Protein AF-A0A7J4AZ35-F1 (afdb_monomer)

pLDDT: mean 70.46, std 17.45, range [27.48, 97.44]

Mean predicted aligned error: 19.36 Å

Solvent-accessible surface area (backbone atoms only — not comparable to full-atom values): 20976 Å² total; per-residue (Å²): 105,72,68,55,51,57,37,59,76,69,65,53,63,54,72,59,56,51,53,50,51,51,52,49,51,55,49,50,56,53,49,59,74,73,54,82,88,39,74,69,59,49,51,51,51,49,55,51,49,56,46,56,50,59,57,67,72,50,58,70,78,63,62,70,43,66,74,52,40,49,54,48,49,52,51,50,48,52,47,49,34,48,49,51,18,62,71,37,71,81,40,74,62,62,55,51,48,49,36,51,50,50,33,51,54,60,70,73,53,56,92,84,76,67,53,67,69,58,53,49,51,55,49,52,53,50,48,35,48,53,52,36,51,48,76,73,43,87,66,47,65,71,48,47,54,56,50,50,59,49,51,55,52,51,48,56,67,65,72,54,89,70,82,82,45,69,70,52,50,56,49,50,40,51,50,33,53,49,50,40,53,51,48,52,58,56,55,71,70,51,72,82,79,66,83,68,63,84,75,66,87,73,90,80,77,92,67,97,42,42,34,38,40,38,36,40,63,91,44,77,48,82,37,64,48,73,82,41,76,31,39,34,35,20,30,33,45,58,86,83,83,37,81,80,78,91,67,71,73,29,12,42,25,35,25,42,80,85,69,48,74,75,46,68,44,80,45,32,29,34,34,67,86,61,63,90,89,52,52,63,22,33,39,64,48,30,35,32,38,32,67,55,90,81,29,38,38,38,28,63,25,91,89,37,82,52,57,34,32,34,22,73,39,92,87,47,75,75,39,77,67,85,65,65,49,78,45,46,67,77,43,50,40,30,32,39,49,26,25,35,16,53,41,93,83,59,81,45,76,47,46,41,34,39,33,34,43,52,57,76,52,73,78,72,64,86,84,89,125

Sequence (369 aa):
MHDLIRKVEKGERCGIISAELNSIKQLSSKLKASLKDNELFSKFLDELNLWIVSLGSLSPENLIEEDKKEKLLDAIWKWHGMLNGMQTTERYAPTLYLIDNLASKYRSAHIGDVQRCEVQEDLYRLNSYLDSIRMNFKDKQKFQEIKNEFNAYLRQIEDSQESFTQADLDRLITLLNFLYTRLRSVLAKIPPETEEWARATLPFPSSHGIILWIEVGGERFLLDISKYKHVIIGRYDPGDHDPEVGAPPDGLKIKDSHGKILHVFNSVRCRWGCTGKDEDCTHREHVELILKGNEVKVSLCRGAYLPVYYSFSEKGILKPLRESIVLKPGESLFLWISGVYVDEQRSHKVPVKLHIVLRERITQEPYSY

Nearest PDB structures (foldseek):
  4u9e-assembly1_A  TM=6.911E-01  e=2.879E-01  Escherichia coli
  5n2r-assembly1_A  TM=6.189E-01  e=4.605E+00  Homo sapiens
  8tf5-assembly1_A  TM=4.444E-01  e=5.387E+00  Homo sapiens

Secondary structure (DSSP, 8-state):
-HHHHHHHHTT--HHHHHHHHHHHHHHHHHHHHH-TT-HHHHHHHHHHHHHHHHHHTS-GGGG-SHHHHHHHHHHHHHHHHHHHHHHHTT-SHHHHHHHHHHHHHHHHPPTTT--HHHHHHHHHHHHHHHHHHHHH-S-HHHHHHHHHHHHHHHHHHHH--SPPPHHHHHHHHHHHHHHHHHHHHHHTTS----TTGGGS------S-PEEEEEEETTEEEEEEGGG-S-EEEEE--BTTTB---SPPTT-EEEEETTS-EEEEETT-EE-----TT------SS-EEEEEETTEEEEEEPTT--S-EEEESSTTSPPEE-SSEEEEPTT-EEEEEETTEESSTT---B--EEEEEEETTTTTT-----

Foldseek 3Di:
DVVLLVCLVVVHQLVVNVVVLVVVVVVLVVVCVVPVPDPLNVVLSVLSVVVSVVVVPDDRVVSPPPVNSVVVNVSVLLSVLSVVLVVPLLDPVVLLVLLVVVLVVLVPDDQPRDDLVNVLVSLSSSLSNLVSVLVVDPCNPLSVVLSVVSVVLSVVSVPDPDRQDPVNSVVSSVNSVVSSVSSVVSVVPDDPPFDPSLPDDDPDDDDFFKWKWKDKLNDIDIDRCVVAQKKFWWFAADPPQAPDPVADHQFIFIDGPVRHTPDTDNQKGFDDDDDDPPLQGIDRGFWMWGDDPQKTKIAGDVPRPRWKWKDQDPPDDTDTRDGIDIGHAATKMWIQGGRMARDPVRPDTITTIIHIHTPVVSPPDRDDD

Radius of gyration: 24.53 Å; Cα contacts (8 Å, |Δi|>4): 495; chains: 1; bounding box: 62×48×62 Å

Structure (mmCIF, N/CA/C/O backbone):
data_AF-A0A7J4AZ35-F1
#
_entry.id   AF-A0A7J4AZ35-F1
#
loop_
_atom_site.group_PDB
_atom_site.id
_atom_site.type_symbol
_atom_site.label_atom_id
_atom_site.label_alt_id
_atom_site.label_comp_id
_atom_site.label_asym_id
_atom_site.label_entity_id
_atom_site.label_seq_id
_atom_site.pdbx_PDB_ins_code
_atom_site.Cartn_x
_atom_site.Cartn_y
_atom_site.Cartn_z
_atom_site.occupancy
_atom_site.B_iso_or_equiv
_atom_site.auth_seq_id
_atom_site.auth_comp_id
_atom_site.auth_asym_id
_atom_site.auth_atom_id
_atom_site.pdbx_PDB_model_num
ATOM 1 N N . MET A 1 1 ? -21.113 1.176 -17.108 1.00 56.22 1 MET A N 1
ATOM 2 C CA . MET A 1 1 ? -20.445 2.141 -18.012 1.00 56.22 1 MET A CA 1
ATOM 3 C C . MET A 1 1 ? -19.526 1.448 -19.009 1.00 56.22 1 MET A C 1
ATOM 5 O O . MET A 1 1 ? -19.872 1.490 -20.176 1.00 56.22 1 MET A O 1
ATOM 9 N N . HIS A 1 2 ? -18.456 0.747 -18.603 1.00 47.94 2 HIS A N 1
ATOM 10 C CA . HIS A 1 2 ? -17.592 -0.000 -19.546 1.00 47.94 2 HIS A CA 1
ATOM 11 C C . HIS A 1 2 ? -18.356 -0.970 -20.460 1.00 47.94 2 HIS A C 1
ATOM 13 O O . HIS A 1 2 ? -18.103 -1.019 -21.658 1.00 47.94 2 HIS A O 1
ATOM 19 N N . ASP A 1 3 ? -19.356 -1.674 -19.924 1.00 57.19 3 ASP A N 1
ATOM 20 C CA . ASP A 1 3 ? -20.213 -2.526 -20.751 1.00 57.19 3 ASP A CA 1
ATOM 21 C C . ASP A 1 3 ? -21.052 -1.747 -21.767 1.00 57.19 3 ASP A C 1
ATOM 23 O O . ASP A 1 3 ? -21.249 -2.227 -22.874 1.00 57.19 3 ASP A O 1
ATOM 27 N N . LEU A 1 4 ? -21.502 -0.535 -21.441 1.00 59.47 4 LEU A N 1
ATOM 28 C CA . LEU A 1 4 ? -22.259 0.303 -22.371 1.00 59.47 4 LEU A CA 1
ATOM 29 C C . LEU A 1 4 ? -21.363 0.820 -23.506 1.00 59.47 4 LEU A C 1
ATOM 31 O O . LEU A 1 4 ? -21.775 0.751 -24.658 1.00 59.47 4 LEU A O 1
ATOM 35 N N . ILE A 1 5 ? -20.135 1.256 -23.190 1.00 56.50 5 ILE A N 1
ATOM 36 C CA . ILE A 1 5 ? -19.116 1.676 -24.175 1.00 56.50 5 ILE A CA 1
ATOM 37 C C . ILE A 1 5 ? -18.885 0.554 -25.182 1.00 56.50 5 ILE A C 1
ATOM 39 O O . ILE A 1 5 ? -19.125 0.719 -26.373 1.00 56.50 5 ILE A O 1
ATOM 43 N N . ARG A 1 6 ? -18.545 -0.633 -24.674 1.00 61.78 6 ARG A N 1
ATOM 44 C CA . ARG A 1 6 ? -18.253 -1.814 -25.486 1.00 61.78 6 ARG A CA 1
ATOM 45 C C . ARG A 1 6 ? -19.423 -2.212 -26.390 1.00 61.78 6 ARG A C 1
ATOM 47 O O . ARG A 1 6 ? -19.209 -2.649 -27.517 1.00 61.78 6 ARG A O 1
ATOM 54 N N . LYS A 1 7 ? -20.662 -2.085 -25.905 1.00 63.56 7 LYS A N 1
ATOM 55 C CA . LYS A 1 7 ? -21.879 -2.409 -26.670 1.00 63.56 7 LYS A CA 1
ATOM 56 C C . LYS A 1 7 ? -22.178 -1.364 -27.754 1.00 63.56 7 LYS A C 1
ATOM 58 O O . LYS A 1 7 ? -22.578 -1.735 -28.855 1.00 63.56 7 LYS A O 1
ATOM 63 N N . VAL A 1 8 ? -21.941 -0.081 -27.475 1.00 60.62 8 VAL A N 1
ATOM 64 C CA . VAL A 1 8 ? -22.081 1.023 -28.445 1.00 60.62 8 VAL A CA 1
ATOM 65 C C . VAL A 1 8 ? -21.004 0.944 -29.531 1.00 60.62 8 VAL A C 1
ATOM 67 O O . VAL A 1 8 ? -21.307 1.077 -30.715 1.00 60.62 8 VAL A O 1
ATOM 70 N N . GLU A 1 9 ? -19.755 0.666 -29.161 1.00 56.75 9 GLU A N 1
ATOM 71 C CA . GLU A 1 9 ? -18.645 0.491 -30.106 1.00 56.75 9 GLU A CA 1
ATOM 72 C C . GLU A 1 9 ? -18.921 -0.642 -31.095 1.00 56.75 9 GLU A C 1
ATOM 74 O O . GLU A 1 9 ? -18.727 -0.460 -32.299 1.00 56.75 9 GLU A O 1
ATOM 79 N N . LYS A 1 10 ? -19.473 -1.756 -30.594 1.00 68.50 10 LYS A N 1
ATOM 80 C CA . LYS A 1 10 ? -19.870 -2.938 -31.372 1.00 68.50 10 LYS A CA 1
ATOM 81 C C . LYS A 1 10 ? -21.169 -2.779 -32.169 1.00 68.50 10 LYS A C 1
ATOM 83 O O . LYS A 1 10 ? -21.548 -3.715 -32.869 1.00 68.50 10 LYS A O 1
ATOM 88 N N . GLY A 1 11 ? -21.858 -1.639 -32.063 1.00 61.34 11 GLY A N 1
ATOM 89 C CA . GLY A 1 11 ? -23.130 -1.407 -32.754 1.00 61.34 11 GLY A CA 1
ATOM 90 C C . GLY A 1 11 ? -24.235 -2.379 -32.328 1.00 61.34 11 GLY A C 1
ATOM 91 O O . GLY A 1 11 ? -25.052 -2.791 -33.152 1.00 61.34 11 GLY A O 1
ATOM 92 N N . GLU A 1 12 ? -24.243 -2.808 -31.061 1.00 65.06 12 GLU A N 1
ATOM 93 C CA . GLU A 1 12 ? -25.251 -3.745 -30.564 1.00 65.06 12 GLU A CA 1
ATOM 94 C C . GLU A 1 12 ? -26.671 -3.151 -30.605 1.00 65.06 12 GLU A C 1
ATOM 96 O O . GLU A 1 12 ? -26.879 -1.940 -30.532 1.00 65.06 12 GLU A O 1
ATOM 101 N N . ARG A 1 13 ? -27.679 -4.029 -30.723 1.00 59.25 13 ARG A N 1
ATOM 102 C CA . ARG A 1 13 ? -29.083 -3.648 -30.961 1.00 59.25 13 ARG A CA 1
ATOM 103 C C . ARG A 1 13 ? -29.601 -2.644 -29.924 1.00 59.25 13 ARG A C 1
ATOM 105 O O . ARG A 1 13 ? -29.462 -2.854 -28.719 1.00 59.25 13 ARG A O 1
ATOM 112 N N . CYS A 1 14 ? -30.338 -1.634 -30.388 1.00 54.62 14 CYS A N 1
ATOM 113 C CA . CYS A 1 14 ? -30.807 -0.505 -29.574 1.00 54.62 14 CYS A CA 1
ATOM 114 C C . CYS A 1 14 ? -31.629 -0.884 -28.329 1.00 54.62 14 CYS A C 1
ATOM 116 O O . CYS A 1 14 ? -31.597 -0.164 -27.333 1.00 54.62 14 CYS A O 1
ATOM 118 N N . GLY A 1 15 ? -32.322 -2.028 -28.336 1.00 55.66 15 GLY A N 1
ATOM 119 C CA . GLY A 1 15 ? -33.038 -2.528 -27.154 1.00 55.66 15 GLY A CA 1
ATOM 120 C C . GLY A 1 15 ? -32.119 -2.852 -25.967 1.00 55.66 15 GLY A C 1
ATOM 121 O O . GLY A 1 15 ? -32.502 -2.643 -24.819 1.00 55.66 15 GLY A O 1
ATOM 122 N N . ILE A 1 16 ? -30.884 -3.292 -26.233 1.00 60.91 16 ILE A N 1
ATOM 123 C CA . ILE A 1 16 ? -29.883 -3.608 -25.204 1.00 60.91 16 ILE A CA 1
ATOM 124 C C . ILE A 1 16 ? -29.308 -2.310 -24.620 1.00 60.91 16 ILE A C 1
ATOM 126 O O . ILE A 1 16 ? -29.195 -2.174 -23.404 1.00 60.91 16 ILE A O 1
ATOM 130 N N . ILE A 1 17 ? -29.021 -1.325 -25.477 1.00 59.94 17 ILE A N 1
ATOM 131 C CA . ILE A 1 17 ? -28.540 0.006 -25.075 1.00 59.94 17 ILE A CA 1
ATOM 132 C C . ILE A 1 17 ? -29.600 0.727 -24.222 1.00 59.94 17 ILE A C 1
ATOM 134 O O . ILE A 1 17 ? -29.279 1.305 -23.185 1.00 59.94 17 ILE A O 1
ATOM 138 N N . SER A 1 18 ? -30.880 0.629 -24.599 1.00 59.66 18 SER A N 1
ATOM 139 C CA . SER A 1 18 ? -31.998 1.216 -23.846 1.00 59.66 18 SER A CA 1
ATOM 140 C C . SER A 1 18 ? -32.155 0.615 -22.439 1.00 59.66 18 SER A C 1
ATOM 142 O O . SER A 1 18 ? -32.362 1.345 -21.466 1.00 59.66 18 SER A O 1
ATOM 144 N N . ALA A 1 19 ? -31.992 -0.705 -22.297 1.00 64.88 19 ALA A N 1
ATOM 145 C CA . ALA A 1 19 ? -32.054 -1.381 -21.000 1.00 64.88 19 ALA A CA 1
ATOM 146 C C . ALA A 1 19 ? -30.920 -0.947 -20.050 1.00 64.88 19 ALA A C 1
ATOM 148 O O . ALA A 1 19 ? -31.150 -0.718 -18.859 1.00 64.88 19 ALA A O 1
ATOM 149 N N . GLU A 1 20 ? -29.708 -0.771 -20.576 1.00 64.69 20 GLU A N 1
ATOM 150 C CA . GLU A 1 20 ? -28.558 -0.282 -19.806 1.00 64.69 20 GLU A CA 1
ATOM 151 C C . GLU A 1 20 ? -28.730 1.183 -19.388 1.00 64.69 20 GLU A C 1
ATOM 153 O O . GLU A 1 20 ? -28.480 1.536 -18.234 1.00 64.69 20 GLU A O 1
ATOM 158 N N . LEU A 1 21 ? -29.243 2.034 -20.284 1.00 63.00 21 LEU A N 1
ATOM 159 C CA . LEU A 1 21 ? -29.566 3.424 -19.955 1.00 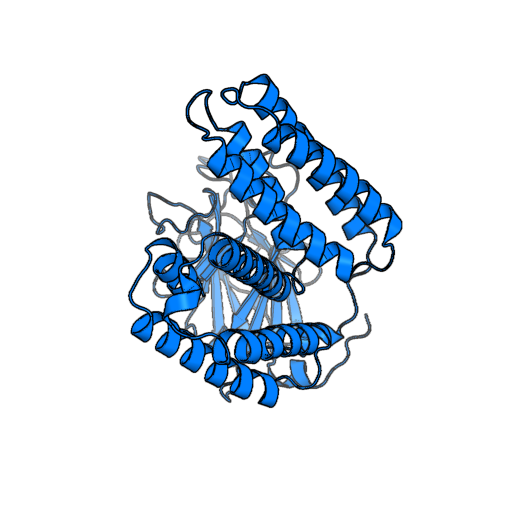63.00 21 LEU A CA 1
ATOM 160 C C . LEU A 1 21 ? -30.616 3.512 -18.842 1.00 63.00 21 LEU A C 1
ATOM 162 O O . LEU A 1 21 ? -30.474 4.326 -17.932 1.00 63.00 21 LEU A O 1
ATOM 166 N N . ASN A 1 22 ? -31.637 2.654 -18.857 1.00 63.84 22 ASN A N 1
ATOM 167 C CA . ASN A 1 22 ? -32.636 2.603 -17.788 1.00 63.84 22 ASN A CA 1
ATOM 168 C C . ASN A 1 22 ? -32.047 2.127 -16.452 1.00 63.84 22 ASN A C 1
ATOM 170 O O . ASN A 1 22 ? -32.383 2.684 -15.404 1.00 63.84 22 ASN A O 1
ATOM 174 N N . SER A 1 23 ? -31.121 1.167 -16.476 1.00 66.81 23 SER A N 1
ATOM 175 C CA . SER A 1 23 ? -30.376 0.748 -15.281 1.00 66.81 23 SER A CA 1
ATOM 176 C C . SER A 1 23 ? -29.541 1.899 -14.705 1.00 66.81 23 SER A C 1
ATOM 178 O O . SER A 1 23 ? -29.556 2.134 -13.495 1.00 66.81 23 SER A O 1
ATOM 180 N N . ILE A 1 24 ? -28.887 2.685 -15.567 1.00 63.28 24 ILE A N 1
ATOM 181 C CA . ILE A 1 24 ? -28.134 3.884 -15.169 1.00 63.28 24 ILE A CA 1
ATOM 182 C C . ILE A 1 24 ? -29.068 4.957 -14.588 1.00 63.28 24 ILE A C 1
ATOM 184 O O . ILE A 1 24 ? -28.734 5.543 -13.558 1.00 63.28 24 ILE A O 1
ATOM 188 N N . LYS A 1 25 ? -30.260 5.175 -15.168 1.00 63.84 25 LYS A N 1
ATOM 189 C CA . LYS A 1 25 ? -31.281 6.097 -14.621 1.00 63.84 25 LYS A CA 1
ATOM 190 C C . LYS A 1 25 ? -31.674 5.721 -13.192 1.00 63.84 25 LYS A C 1
ATOM 192 O O . LYS A 1 25 ? -31.687 6.581 -12.313 1.00 63.84 25 LYS A O 1
ATOM 197 N N . GLN A 1 26 ? -31.955 4.441 -12.946 1.00 68.06 26 GLN A N 1
ATOM 198 C CA . GLN A 1 26 ? -32.344 3.950 -11.619 1.00 68.06 26 GLN A CA 1
ATOM 199 C C . GLN A 1 26 ? -31.206 4.038 -10.594 1.00 68.06 26 GLN A C 1
ATOM 201 O O . GLN A 1 26 ? -31.444 4.323 -9.419 1.00 68.06 26 GLN A O 1
ATOM 206 N N . LEU A 1 27 ? -29.965 3.795 -11.020 1.00 60.28 27 LEU A N 1
ATOM 207 C CA . LEU A 1 27 ? -28.780 3.978 -10.180 1.00 60.28 27 LEU A CA 1
ATOM 208 C C . LEU A 1 27 ? -28.566 5.456 -9.840 1.00 60.28 27 LEU A C 1
ATOM 210 O O . LEU A 1 27 ? -28.393 5.784 -8.669 1.00 60.28 27 LEU A O 1
ATOM 214 N N . SER A 1 28 ? -28.660 6.344 -10.833 1.00 60.22 28 SER A N 1
ATOM 215 C CA . SER A 1 28 ? -28.548 7.798 -10.664 1.00 60.22 28 SER A CA 1
ATOM 216 C C . SER A 1 28 ? -29.567 8.334 -9.654 1.00 60.22 28 SER A C 1
ATOM 218 O O . SER A 1 28 ? -29.202 9.045 -8.718 1.00 60.22 28 SER A O 1
ATOM 220 N N . SER A 1 29 ? -30.839 7.929 -9.765 1.00 64.12 29 SER A N 1
ATOM 221 C CA . SER A 1 29 ? -31.884 8.375 -8.836 1.00 64.12 29 SER A CA 1
ATOM 222 C C . SER A 1 29 ? -31.648 7.885 -7.405 1.00 64.12 29 SER A C 1
ATOM 224 O O . SER A 1 29 ? -31.863 8.639 -6.456 1.00 64.12 29 SER A O 1
ATOM 226 N N . LYS A 1 30 ? -31.181 6.638 -7.236 1.00 64.25 30 LYS A N 1
ATOM 227 C CA . LYS A 1 30 ? -30.826 6.087 -5.917 1.00 64.25 30 LYS A CA 1
ATOM 228 C C . LYS A 1 30 ? -29.649 6.842 -5.305 1.00 64.25 30 LYS A C 1
ATOM 230 O O . LYS A 1 30 ? -29.719 7.240 -4.150 1.00 64.25 30 LYS A O 1
ATOM 235 N N . LEU A 1 31 ? -28.613 7.103 -6.096 1.00 56.38 31 LEU A N 1
ATOM 236 C CA . LEU A 1 31 ? -27.423 7.831 -5.665 1.00 56.38 31 LEU A CA 1
ATOM 237 C C . LEU A 1 31 ? -27.730 9.287 -5.281 1.00 56.38 31 LEU A C 1
ATOM 239 O O . LEU A 1 31 ? -27.261 9.751 -4.244 1.00 56.38 31 LEU A O 1
ATOM 243 N N . LYS A 1 32 ? -28.576 9.986 -6.052 1.00 60.53 32 LYS A N 1
ATOM 244 C CA . LYS A 1 32 ? -29.023 11.359 -5.750 1.00 60.53 32 LYS A CA 1
ATOM 245 C C . LYS A 1 32 ? -29.776 11.451 -4.420 1.00 60.53 32 LYS A C 1
ATOM 247 O O . LYS A 1 32 ? -29.652 12.444 -3.710 1.00 60.53 32 LYS A O 1
ATOM 252 N N . ALA A 1 33 ? -30.533 10.414 -4.061 1.00 60.56 33 ALA A N 1
ATOM 253 C CA . ALA A 1 33 ? -31.222 10.352 -2.775 1.00 60.56 33 ALA A CA 1
ATOM 254 C C . ALA A 1 33 ? -30.260 10.142 -1.591 1.00 60.56 33 ALA A C 1
ATOM 256 O O . ALA A 1 33 ? -30.549 10.610 -0.490 1.00 60.56 33 ALA A O 1
ATOM 257 N N . SER A 1 34 ? -29.130 9.463 -1.811 1.00 50.28 34 SER A N 1
ATOM 258 C CA . SER A 1 34 ? -28.183 9.067 -0.760 1.00 50.28 34 SER A CA 1
ATOM 259 C C . SER A 1 34 ? -27.068 10.081 -0.470 1.00 50.28 34 SER A C 1
ATOM 261 O O . SER A 1 34 ? -26.475 10.004 0.600 1.00 50.28 34 SER A O 1
ATOM 263 N N . LEU A 1 35 ? -26.753 11.001 -1.390 1.00 55.03 35 LEU A N 1
ATOM 264 C CA . LEU A 1 35 ? -25.494 11.773 -1.372 1.00 55.03 35 LEU A CA 1
ATOM 265 C C . LEU A 1 35 ? -25.701 13.299 -1.483 1.00 55.03 35 LEU A C 1
ATOM 267 O O . LEU A 1 35 ? -25.000 13.972 -2.232 1.00 55.03 35 LEU A O 1
ATOM 271 N N . LYS A 1 36 ? -26.676 13.851 -0.749 1.00 52.22 36 LYS A N 1
ATOM 272 C CA . LYS A 1 36 ? -27.179 15.234 -0.910 1.00 52.22 36 LYS A CA 1
ATOM 273 C C . LYS A 1 36 ? -26.158 16.383 -0.761 1.00 52.22 36 LYS A C 1
ATOM 275 O O . LYS A 1 36 ? -26.476 17.472 -1.225 1.00 52.22 36 LYS A O 1
ATOM 280 N N . ASP A 1 37 ? -24.957 16.159 -0.221 1.00 51.56 37 ASP A N 1
ATOM 281 C CA . ASP A 1 37 ? -24.039 17.238 0.200 1.00 51.56 37 ASP A CA 1
ATOM 282 C C . ASP A 1 37 ? -22.692 17.306 -0.554 1.00 51.56 37 ASP A C 1
ATOM 284 O O . ASP A 1 37 ? -21.708 17.816 -0.026 1.00 51.56 37 ASP A O 1
ATOM 288 N N . ASN A 1 38 ? -22.607 16.827 -1.802 1.00 54.44 38 ASN A N 1
ATOM 289 C CA . ASN A 1 38 ? -21.387 16.968 -2.613 1.00 54.44 38 ASN A CA 1
ATOM 290 C C . ASN A 1 38 ? -21.668 17.716 -3.931 1.00 54.44 38 ASN A C 1
ATOM 292 O O . ASN A 1 38 ? -22.335 17.195 -4.824 1.00 54.44 38 ASN A O 1
ATOM 296 N N . GLU A 1 39 ? -21.150 18.945 -4.062 1.00 54.69 39 GLU A N 1
ATOM 297 C CA . GLU A 1 39 ? -21.375 19.835 -5.218 1.00 54.69 39 GLU A CA 1
ATOM 298 C C . GLU A 1 39 ? -20.883 19.220 -6.543 1.00 54.69 39 GLU A C 1
ATOM 300 O O . GLU A 1 39 ? -21.521 19.368 -7.588 1.00 54.69 39 GLU A O 1
ATOM 305 N N . LEU A 1 40 ? -19.772 18.481 -6.499 1.00 50.69 40 LEU A N 1
ATO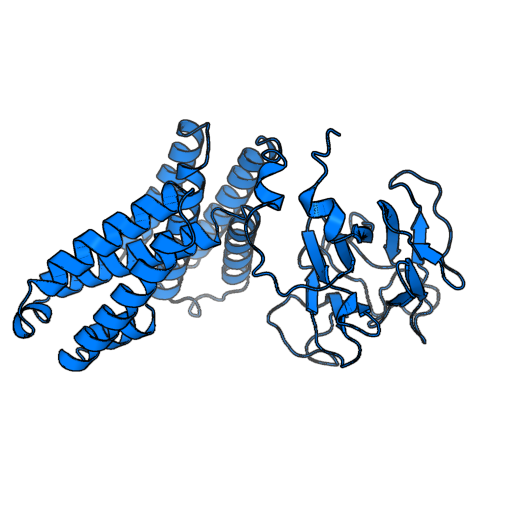M 306 C CA . LEU A 1 40 ? -19.184 17.780 -7.645 1.00 50.69 40 LEU A CA 1
ATOM 307 C C . LEU A 1 40 ? -20.057 16.589 -8.061 1.00 50.69 40 LEU A C 1
ATOM 309 O O . LEU A 1 40 ? -20.322 16.388 -9.248 1.00 50.69 40 LEU A O 1
ATOM 313 N N . PHE A 1 41 ? -20.583 15.865 -7.073 1.00 56.47 41 PHE A N 1
ATOM 314 C CA . PHE A 1 41 ? -21.530 14.776 -7.285 1.00 56.47 41 PHE A CA 1
ATOM 315 C C . PHE A 1 41 ? -22.873 15.277 -7.830 1.00 56.47 41 PHE A C 1
ATOM 317 O O . PHE A 1 41 ? -23.441 14.665 -8.732 1.00 56.47 41 PHE A O 1
ATOM 324 N N . SER A 1 42 ? -23.357 16.428 -7.351 1.00 56.75 42 SER A N 1
ATOM 325 C CA . SER A 1 42 ? -24.564 17.070 -7.880 1.00 56.75 42 SER A CA 1
ATOM 326 C C . SER A 1 42 ? -24.379 17.477 -9.341 1.00 56.75 42 SER A C 1
ATOM 328 O O . SER A 1 42 ? -25.227 17.145 -10.162 1.00 56.75 42 SER A O 1
ATOM 330 N N . LYS A 1 43 ? -23.247 18.103 -9.700 1.00 59.78 43 LYS A N 1
ATOM 331 C CA . LYS A 1 43 ? -22.936 18.467 -11.096 1.00 59.78 43 LYS A CA 1
ATOM 332 C C . LYS A 1 43 ? -22.846 17.245 -12.009 1.00 59.78 43 LYS A C 1
ATOM 334 O O . LYS A 1 43 ? -23.389 17.276 -13.110 1.00 59.78 43 LYS A O 1
ATOM 339 N N . PHE A 1 44 ? -22.218 16.161 -11.551 1.00 59.66 44 PHE A N 1
ATOM 340 C CA . PHE A 1 44 ? -22.200 14.893 -12.282 1.00 59.66 44 PHE A CA 1
ATOM 341 C C . PHE A 1 44 ? -23.610 14.330 -12.489 1.00 59.66 44 PHE A C 1
ATOM 343 O O . PHE A 1 44 ? -23.966 13.955 -13.603 1.00 59.66 44 PHE A O 1
ATOM 350 N N . LEU A 1 45 ? -24.431 14.292 -11.436 1.00 59.66 45 LEU A N 1
ATOM 351 C CA . LEU A 1 45 ? -25.805 13.806 -11.528 1.00 59.66 45 LEU A CA 1
ATOM 352 C C . LEU A 1 45 ? -26.668 14.685 -12.435 1.00 59.66 45 LEU A C 1
ATOM 354 O O . LEU A 1 45 ? -27.544 14.167 -13.124 1.00 59.66 45 LEU A O 1
ATOM 358 N N . ASP A 1 46 ? -26.446 15.994 -12.451 1.00 65.56 46 ASP A N 1
ATOM 359 C CA . ASP A 1 46 ? -27.186 16.917 -13.305 1.00 65.56 46 ASP A CA 1
ATOM 360 C C . ASP A 1 46 ? -26.758 16.782 -14.779 1.00 65.56 46 ASP A C 1
ATOM 362 O O . ASP A 1 46 ? -27.632 16.692 -15.643 1.00 65.56 46 ASP A O 1
ATOM 366 N N . GLU A 1 47 ? -25.459 16.627 -15.083 1.00 61.03 47 GLU A N 1
ATOM 367 C CA . GLU A 1 47 ? -24.991 16.285 -16.442 1.00 61.03 47 GLU A CA 1
ATOM 368 C C . GLU A 1 47 ? -25.517 14.915 -16.907 1.00 61.03 47 GLU A C 1
ATOM 370 O O . GLU A 1 47 ? -25.996 14.781 -18.037 1.00 61.03 47 GLU A O 1
ATOM 375 N N . LEU A 1 48 ? -25.487 13.909 -16.027 1.00 59.78 48 LEU A N 1
ATOM 376 C CA . LEU A 1 48 ? -26.006 12.570 -16.301 1.00 59.78 48 LEU A CA 1
ATOM 377 C C . LEU A 1 48 ? -27.511 12.609 -16.597 1.00 59.78 48 LEU A C 1
ATOM 379 O O . LEU A 1 48 ? -27.972 11.970 -17.542 1.00 59.78 48 LEU A O 1
ATOM 383 N N . ASN A 1 49 ? -28.281 13.383 -15.825 1.00 60.16 49 ASN A N 1
ATOM 384 C CA . ASN A 1 49 ? -29.724 13.531 -16.014 1.00 60.16 49 ASN A CA 1
ATOM 385 C C . ASN A 1 49 ? -30.077 14.302 -17.293 1.00 60.16 49 ASN A C 1
ATOM 387 O O . ASN A 1 49 ? -30.985 13.881 -18.009 1.00 60.16 49 ASN A O 1
ATOM 391 N N . LEU A 1 50 ? -29.351 15.377 -17.620 1.00 64.69 50 LEU A N 1
ATOM 392 C CA . LEU A 1 50 ? -29.527 16.116 -18.877 1.00 64.69 50 LEU A CA 1
ATOM 393 C C . LEU A 1 50 ? -29.364 15.196 -20.092 1.00 64.69 50 LEU A C 1
ATOM 395 O O . LEU A 1 50 ? -30.173 15.225 -21.014 1.00 64.69 50 LEU A O 1
ATOM 399 N N . TRP A 1 51 ? -28.374 14.309 -20.064 1.00 59.19 51 TRP A N 1
ATOM 400 C CA . TRP A 1 51 ? -28.149 13.346 -21.141 1.00 59.19 51 TRP A CA 1
ATOM 401 C C . TRP A 1 51 ? -29.118 12.169 -21.136 1.00 59.19 51 TRP A C 1
ATOM 403 O O . TRP A 1 51 ? -29.540 11.721 -22.194 1.00 59.19 51 TRP A O 1
ATOM 413 N N . ILE A 1 52 ? -29.524 11.680 -19.968 1.00 56.53 52 ILE A N 1
ATOM 414 C CA . ILE A 1 52 ? -30.606 10.696 -19.812 1.00 56.53 52 ILE A CA 1
ATOM 415 C C . ILE A 1 52 ? -31.903 11.170 -20.486 1.00 56.53 52 ILE A C 1
ATOM 417 O O . ILE A 1 52 ? -32.656 10.346 -21.022 1.00 56.53 52 ILE A O 1
ATOM 421 N N . VAL A 1 53 ? -32.157 12.480 -20.437 1.00 62.31 53 VAL A N 1
ATOM 422 C CA . VAL A 1 53 ? -33.273 13.149 -21.112 1.00 62.31 53 VAL A CA 1
ATOM 423 C C . VAL A 1 53 ? -32.995 13.271 -22.613 1.00 62.31 53 VAL A C 1
ATOM 425 O O . VAL A 1 53 ? -33.828 12.824 -23.396 1.00 62.31 53 VAL A O 1
ATOM 428 N N . SER A 1 54 ? -31.816 13.758 -23.019 1.00 60.09 54 SER A N 1
ATOM 429 C CA . SER A 1 54 ? -31.427 13.895 -24.436 1.00 60.09 54 SER A CA 1
ATOM 430 C C . SER A 1 54 ? -31.339 12.567 -25.200 1.00 60.09 54 SER A C 1
ATOM 432 O O . SER A 1 54 ? -31.660 12.513 -26.378 1.00 60.09 54 SER A O 1
ATOM 434 N N . LEU A 1 55 ? -30.931 11.476 -24.551 1.00 55.28 55 LEU A N 1
ATOM 435 C CA . LEU A 1 55 ? -30.916 10.128 -25.132 1.00 55.28 55 LEU A CA 1
ATOM 436 C C . LEU A 1 55 ? -32.297 9.479 -25.103 1.00 55.28 55 LEU A C 1
ATOM 438 O O . LEU A 1 55 ? -32.605 8.653 -25.952 1.00 55.28 55 LEU A O 1
ATOM 442 N N . GLY A 1 56 ? -33.131 9.844 -24.126 1.00 53.34 56 GLY A N 1
ATOM 443 C CA . GLY A 1 56 ? -34.515 9.383 -24.045 1.00 53.34 56 GLY A CA 1
ATOM 444 C C . GLY A 1 56 ? -35.422 9.987 -25.119 1.00 53.34 56 GLY A C 1
ATOM 445 O O . GLY A 1 56 ? -36.468 9.410 -25.400 1.00 53.34 56 GLY A O 1
ATOM 446 N N . SER A 1 57 ? -35.036 11.123 -25.708 1.00 56.06 57 SER A N 1
ATOM 447 C CA . SER A 1 57 ? -35.767 11.794 -26.789 1.00 56.06 57 SER A CA 1
ATOM 448 C C . SER A 1 57 ? -35.307 11.398 -28.196 1.00 56.06 57 SER A C 1
ATOM 450 O O . SER A 1 57 ? -35.961 11.772 -29.169 1.00 56.06 57 SER A O 1
ATOM 452 N N . LEU A 1 58 ? -34.217 10.637 -28.329 1.00 52.97 58 LEU A N 1
ATOM 453 C CA . LEU A 1 58 ? -33.736 10.138 -29.616 1.00 52.97 58 LEU A CA 1
ATOM 454 C C . LEU A 1 58 ? -34.404 8.804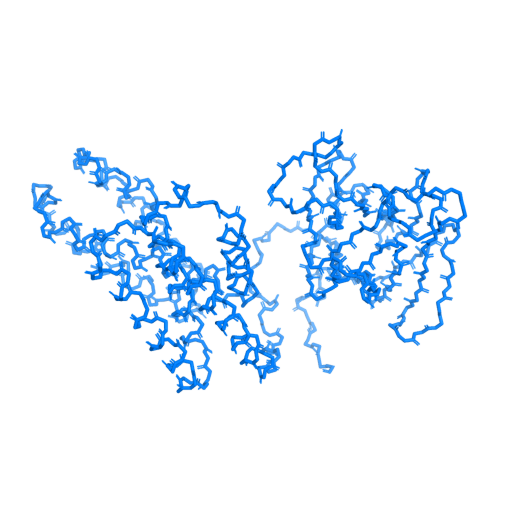 -29.953 1.00 52.97 58 LEU A C 1
ATOM 456 O O . LEU A 1 58 ? -34.451 7.891 -29.128 1.00 52.97 58 LEU A O 1
ATOM 460 N N . SER A 1 59 ? -34.908 8.676 -31.184 1.00 54.09 59 SER A N 1
ATOM 461 C CA . SER A 1 59 ? -35.403 7.388 -31.666 1.00 54.09 59 SER A CA 1
ATOM 462 C C . SER A 1 59 ? -34.242 6.388 -31.810 1.00 54.09 59 SER A C 1
ATOM 464 O O . SER A 1 59 ? -33.116 6.796 -32.117 1.00 54.09 59 SER A O 1
ATOM 466 N N . PRO A 1 60 ? -34.482 5.082 -31.591 1.00 51.53 60 PRO A N 1
ATOM 467 C CA . PRO A 1 60 ? -33.462 4.038 -31.679 1.00 51.53 60 PRO A CA 1
ATOM 468 C C . PRO A 1 60 ? -32.634 4.065 -32.969 1.00 51.53 60 PRO A C 1
ATOM 470 O O . PRO A 1 60 ? -31.454 3.733 -32.932 1.00 51.53 60 PRO A O 1
ATOM 473 N N . GLU A 1 61 ? -33.218 4.478 -34.095 1.00 55.25 61 GLU A N 1
ATOM 474 C CA . GLU A 1 61 ? -32.531 4.516 -35.390 1.00 55.25 61 GLU A CA 1
ATOM 475 C C . GLU A 1 61 ? -31.490 5.649 -35.482 1.00 55.25 61 GLU A C 1
ATOM 477 O O . GLU A 1 61 ? -30.516 5.536 -36.220 1.00 55.25 61 GLU A O 1
ATOM 482 N N . ASN A 1 62 ? -31.640 6.707 -34.678 1.00 55.22 62 ASN A N 1
ATOM 483 C CA . ASN A 1 62 ? -30.780 7.895 -34.689 1.00 55.22 62 ASN A CA 1
ATOM 484 C C . ASN A 1 62 ? -29.505 7.757 -33.835 1.00 55.22 62 ASN A C 1
ATOM 486 O O . ASN A 1 62 ? -28.688 8.673 -33.813 1.00 55.22 62 ASN A O 1
ATOM 490 N N . LEU A 1 63 ? -29.330 6.643 -33.115 1.00 53.62 63 LEU A N 1
ATOM 491 C CA . LEU A 1 63 ? -28.135 6.356 -32.302 1.00 53.62 63 LEU A CA 1
ATOM 492 C C . LEU A 1 63 ? -26.968 5.768 -33.121 1.00 53.62 63 LEU A C 1
ATOM 494 O O . LEU A 1 63 ? -25.897 5.532 -32.565 1.00 53.62 63 LEU A O 1
ATOM 498 N N . ILE A 1 64 ? -27.185 5.515 -34.417 1.00 53.34 64 ILE A N 1
ATOM 499 C CA . ILE A 1 64 ? -26.232 4.862 -35.331 1.00 53.34 64 ILE A CA 1
ATOM 500 C C . ILE A 1 64 ? -25.501 5.884 -36.225 1.00 53.34 64 ILE A C 1
ATOM 502 O O . ILE A 1 64 ? -24.487 5.544 -36.829 1.00 53.34 64 ILE A O 1
ATOM 506 N N . GLU A 1 65 ? -25.961 7.139 -36.294 1.00 62.22 65 GLU A N 1
ATOM 507 C CA . GLU A 1 65 ? -25.237 8.188 -37.025 1.00 62.22 65 GLU A CA 1
ATOM 508 C C . GLU A 1 65 ? -23.878 8.454 -36.356 1.00 62.22 65 GLU A C 1
ATOM 510 O O . GLU A 1 65 ? -23.785 8.630 -35.138 1.00 62.22 65 GLU A O 1
ATOM 515 N N . GLU A 1 66 ? -22.816 8.430 -37.161 1.00 56.34 66 GLU A N 1
ATOM 516 C CA . GLU A 1 66 ? -21.419 8.430 -36.708 1.00 56.34 66 GLU A CA 1
ATOM 517 C C . GLU A 1 66 ? -21.084 9.657 -35.844 1.00 56.34 66 GLU A C 1
ATOM 519 O O . GLU A 1 66 ? -20.428 9.529 -34.812 1.00 56.34 66 GLU A O 1
ATOM 524 N N . ASP A 1 67 ? -21.645 10.822 -36.184 1.00 61.41 67 ASP A N 1
ATOM 525 C CA . ASP A 1 67 ? -21.466 12.080 -35.450 1.00 61.41 67 ASP A CA 1
ATOM 526 C C . ASP A 1 67 ? -22.128 12.058 -34.056 1.00 61.41 67 ASP A C 1
ATOM 528 O O . ASP A 1 67 ? -21.642 12.667 -33.099 1.00 61.41 67 ASP A O 1
ATOM 532 N N . LYS A 1 68 ? -23.248 11.342 -33.916 1.00 59.97 68 LYS A N 1
ATOM 533 C CA . LYS A 1 68 ? -23.956 11.143 -32.645 1.00 59.97 68 LYS A CA 1
ATOM 534 C C . LYS A 1 68 ? -23.296 10.052 -31.810 1.00 59.97 68 LYS A C 1
ATOM 536 O O . LYS A 1 68 ? -23.258 10.183 -30.585 1.00 59.97 68 LYS A O 1
ATOM 541 N N . LYS A 1 69 ? -22.735 9.021 -32.450 1.00 59.53 69 LYS A N 1
ATOM 542 C CA . LYS A 1 69 ? -21.912 7.991 -31.799 1.00 59.53 69 LYS A CA 1
ATOM 543 C C . LYS A 1 69 ? -20.647 8.602 -31.195 1.00 59.53 69 LYS A C 1
ATOM 545 O O . LYS A 1 69 ? -20.332 8.305 -30.047 1.00 59.53 69 LYS A O 1
ATOM 550 N N . GLU A 1 70 ? -19.970 9.488 -31.919 1.00 58.41 70 GLU A N 1
ATOM 551 C CA . GLU A 1 70 ? -18.766 10.175 -31.442 1.00 58.41 70 GLU A CA 1
ATOM 552 C C . GLU A 1 70 ? -19.072 11.094 -30.250 1.00 58.41 70 GLU A C 1
ATOM 554 O O . GLU A 1 70 ? -18.425 10.989 -29.211 1.00 58.41 70 GLU A O 1
ATOM 559 N N . LYS A 1 71 ? -20.150 11.891 -30.321 1.00 59.19 71 LYS A N 1
ATOM 560 C CA . LYS A 1 71 ? -20.628 12.702 -29.181 1.00 59.19 71 LYS A CA 1
ATOM 561 C C . LYS A 1 71 ? -21.007 11.856 -27.965 1.00 59.19 71 LYS A C 1
ATOM 563 O O . LYS A 1 71 ? -20.807 12.286 -26.830 1.00 59.19 71 LYS A O 1
ATOM 568 N N . LEU A 1 72 ? -21.576 10.670 -28.187 1.00 57.19 72 LEU A N 1
ATOM 569 C CA . LEU A 1 72 ? -21.919 9.736 -27.117 1.00 57.19 72 LEU A CA 1
ATOM 570 C C . LEU A 1 72 ? -20.662 9.138 -26.477 1.00 57.19 72 LEU A C 1
ATOM 572 O O . LEU A 1 72 ? -20.591 9.062 -25.253 1.00 57.19 72 LEU A O 1
ATOM 576 N N . LEU A 1 73 ? -19.670 8.738 -27.275 1.00 54.75 73 LEU A N 1
ATOM 577 C CA . LEU A 1 73 ? -18.394 8.239 -26.765 1.00 54.75 73 LEU A CA 1
ATOM 578 C C . LEU A 1 73 ? -17.642 9.329 -26.001 1.00 54.75 73 LEU A C 1
ATOM 580 O O . LEU A 1 73 ? -17.213 9.062 -24.885 1.00 54.75 73 LEU A O 1
ATOM 584 N N . ASP A 1 74 ? -17.564 10.553 -26.526 1.00 57.28 74 ASP A N 1
ATOM 585 C CA . ASP A 1 74 ? -16.940 11.694 -25.844 1.00 57.28 74 ASP A CA 1
ATOM 586 C C . ASP A 1 74 ? -17.626 11.997 -24.502 1.00 57.28 74 ASP A C 1
ATOM 588 O O . ASP A 1 74 ? -16.972 12.109 -23.465 1.00 57.28 74 ASP A O 1
ATOM 592 N N . ALA A 1 75 ? -18.964 12.004 -24.466 1.00 54.41 75 ALA A N 1
ATOM 593 C CA . ALA A 1 75 ? -19.715 12.167 -23.223 1.00 54.41 75 ALA A CA 1
ATOM 594 C C . ALA A 1 75 ? -19.457 11.022 -22.228 1.00 54.41 75 ALA A C 1
ATOM 596 O O . ALA A 1 75 ? -19.263 11.272 -21.037 1.00 54.41 75 ALA A O 1
ATOM 597 N N . ILE A 1 76 ? -19.412 9.769 -22.695 1.00 54.81 76 ILE A N 1
ATOM 598 C CA . ILE A 1 76 ? -19.126 8.620 -21.833 1.00 54.81 76 ILE A CA 1
ATOM 599 C C . ILE A 1 76 ? -17.677 8.654 -21.323 1.00 54.81 76 ILE A C 1
ATOM 601 O O . ILE A 1 76 ? -17.449 8.351 -20.151 1.00 54.81 76 ILE A O 1
ATOM 605 N N . TRP A 1 77 ? -16.707 9.050 -22.146 1.00 53.25 77 TRP A N 1
ATOM 606 C CA . TRP A 1 77 ? -15.312 9.221 -21.741 1.00 53.25 77 TRP A CA 1
ATOM 607 C C . TRP A 1 77 ? -15.149 10.373 -20.759 1.00 53.25 77 TRP A C 1
ATOM 609 O O . TRP A 1 77 ? -14.486 10.206 -19.737 1.00 53.25 77 TRP A O 1
ATOM 619 N N . LYS A 1 78 ? -15.832 11.498 -20.982 1.00 54.69 78 LYS A N 1
ATOM 620 C CA . LYS A 1 78 ? -15.911 12.604 -20.025 1.00 54.69 78 LYS A CA 1
ATOM 621 C C . LYS A 1 78 ? -16.505 12.134 -18.699 1.00 54.69 78 LYS A C 1
ATOM 623 O O . LYS A 1 78 ? -15.969 12.462 -17.646 1.00 54.69 78 LYS A O 1
ATOM 628 N N . TRP A 1 79 ? -17.548 11.304 -18.715 1.00 55.28 79 TRP A N 1
ATOM 629 C CA . TRP A 1 79 ? -18.114 10.712 -17.498 1.00 55.28 79 TRP A CA 1
ATOM 630 C C . TRP A 1 79 ? -17.197 9.702 -16.836 1.00 55.28 79 TRP A C 1
ATOM 632 O O . TRP A 1 79 ? -17.130 9.670 -15.614 1.00 55.28 79 TRP A O 1
ATOM 642 N N . HIS A 1 80 ? -16.489 8.886 -17.609 1.00 52.03 80 HIS A N 1
ATOM 643 C CA . HIS A 1 80 ? -15.479 7.985 -17.080 1.00 52.03 80 HIS A CA 1
ATOM 644 C C . HIS A 1 80 ? -14.354 8.787 -16.419 1.00 52.03 80 HIS A C 1
ATOM 646 O O . HIS A 1 80 ? -13.972 8.478 -15.299 1.00 52.03 80 HIS A O 1
ATOM 652 N N . GLY A 1 81 ? -13.918 9.884 -17.039 1.00 48.94 81 GLY A N 1
ATOM 653 C CA . GLY A 1 81 ? -12.972 10.844 -16.479 1.00 48.94 81 GLY A CA 1
ATOM 654 C C . GLY A 1 81 ? -13.502 11.562 -15.239 1.00 48.94 81 GLY A C 1
ATOM 655 O O . GLY A 1 81 ? -12.753 11.738 -14.291 1.00 48.94 81 GLY A O 1
ATOM 656 N N . MET A 1 82 ? -14.789 11.918 -15.182 1.00 48.72 82 MET A N 1
ATOM 657 C CA . MET A 1 82 ? -15.417 12.509 -13.994 1.00 48.72 82 MET A CA 1
ATOM 658 C C . MET A 1 82 ? -15.636 11.486 -12.881 1.00 48.72 82 MET A C 1
ATOM 660 O O . MET A 1 82 ? -15.507 11.851 -11.725 1.00 48.72 82 MET A O 1
ATOM 664 N N . LEU A 1 83 ? -15.946 10.223 -13.189 1.00 50.41 83 LEU A N 1
ATOM 665 C CA . LEU A 1 83 ? -16.103 9.127 -12.224 1.00 50.41 83 LEU A CA 1
ATOM 666 C C . LEU A 1 83 ? -14.761 8.647 -11.686 1.00 50.41 83 LEU A C 1
ATOM 668 O O . LEU A 1 83 ? -14.630 8.491 -10.479 1.00 50.41 83 LEU A O 1
ATOM 672 N N . ASN A 1 84 ? -13.757 8.490 -12.547 1.00 47.22 84 ASN A N 1
ATOM 673 C CA . ASN A 1 84 ? -12.368 8.310 -12.136 1.00 47.22 84 ASN A CA 1
ATOM 674 C C . ASN A 1 84 ? -11.917 9.537 -11.355 1.00 47.22 84 ASN A C 1
ATOM 676 O O . ASN A 1 84 ? -11.328 9.403 -10.295 1.00 47.22 84 ASN A O 1
ATOM 680 N N . GLY A 1 85 ? -12.277 10.727 -11.831 1.00 40.56 85 GLY A N 1
ATOM 681 C CA . GLY A 1 85 ? -12.136 12.006 -11.156 1.00 40.56 85 GLY A CA 1
ATOM 682 C C . GLY A 1 85 ? -12.712 11.952 -9.753 1.00 40.56 85 GLY A C 1
ATOM 683 O O . GLY A 1 85 ? -11.977 12.219 -8.833 1.00 40.56 85 GLY A O 1
ATOM 684 N N . MET A 1 86 ? -13.948 11.494 -9.558 1.00 44.59 86 MET A N 1
ATOM 685 C CA . MET A 1 86 ? -14.612 11.353 -8.257 1.00 44.59 86 MET A CA 1
ATOM 686 C C . MET A 1 86 ? -14.012 10.232 -7.393 1.00 44.59 86 MET A C 1
ATOM 688 O O . MET A 1 86 ? -13.930 10.363 -6.178 1.00 44.59 86 MET A O 1
ATOM 692 N N . GLN A 1 87 ? -13.524 9.150 -8.006 1.00 41.97 87 GLN A N 1
ATOM 693 C CA . GLN A 1 87 ? -12.736 8.110 -7.331 1.00 41.97 87 GLN A CA 1
ATOM 694 C C . GLN A 1 87 ? -11.327 8.595 -6.939 1.00 41.97 87 GLN A C 1
ATOM 696 O O . GLN A 1 87 ? -10.666 7.966 -6.113 1.00 41.97 87 GLN A O 1
ATOM 701 N N . THR A 1 88 ? -10.850 9.697 -7.526 1.00 39.97 88 THR A N 1
ATOM 702 C CA . THR A 1 88 ? -9.485 10.231 -7.363 1.00 39.97 88 THR A CA 1
ATOM 703 C C . THR A 1 88 ? -9.452 11.619 -6.726 1.00 39.97 88 THR A C 1
ATOM 705 O O . THR A 1 88 ? -8.416 12.010 -6.198 1.00 39.97 88 THR A O 1
ATOM 708 N N . THR A 1 89 ? -10.584 12.327 -6.646 1.00 39.75 89 THR A N 1
ATOM 709 C CA . THR A 1 89 ? -10.775 13.588 -5.914 1.00 39.75 89 THR A CA 1
ATOM 710 C C . THR A 1 89 ? -10.551 13.386 -4.422 1.00 39.75 89 THR A C 1
ATOM 712 O O . THR A 1 89 ? -10.335 14.351 -3.703 1.00 39.75 89 THR A O 1
ATOM 715 N N . GLU A 1 90 ? -10.551 12.136 -3.960 1.00 43.94 90 GLU A N 1
ATOM 716 C CA . GLU A 1 90 ? -10.297 11.760 -2.573 1.00 43.94 90 GLU A CA 1
ATOM 717 C C . GLU A 1 90 ? -8.840 11.329 -2.315 1.00 43.94 90 GLU A C 1
ATOM 719 O O . GLU A 1 90 ? -8.487 11.053 -1.169 1.00 43.94 90 GLU A O 1
ATOM 724 N N . ARG A 1 91 ? -7.962 11.249 -3.337 1.00 48.44 91 ARG A N 1
ATOM 725 C CA . ARG A 1 91 ? -6.559 10.817 -3.173 1.00 48.44 91 ARG A CA 1
ATOM 726 C C . ARG A 1 91 ? -5.633 11.421 -4.248 1.00 48.44 91 ARG A C 1
ATOM 728 O O . ARG A 1 91 ? -5.636 10.995 -5.397 1.00 48.44 91 ARG A O 1
ATOM 735 N N . TYR A 1 92 ? -4.736 12.325 -3.845 1.00 53.22 92 TYR A N 1
ATOM 736 C CA . TYR A 1 92 ? -3.662 12.868 -4.700 1.00 53.22 92 TYR A CA 1
ATOM 737 C C . TYR A 1 92 ? -2.511 11.869 -4.967 1.00 53.22 92 TYR A C 1
ATOM 739 O O . TYR A 1 92 ? -1.789 11.988 -5.958 1.00 53.22 92 TYR A O 1
ATOM 747 N N . ALA A 1 93 ? -2.339 10.866 -4.097 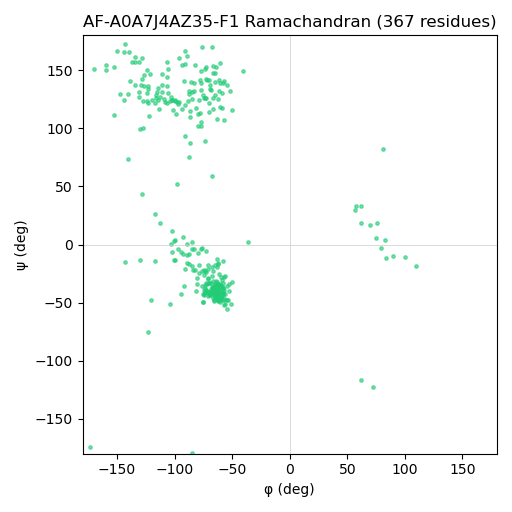1.00 50.00 93 ALA A N 1
ATOM 748 C CA . ALA A 1 93 ? -1.285 9.850 -4.196 1.00 50.00 93 ALA A CA 1
ATOM 749 C C . ALA A 1 93 ? -1.408 8.918 -5.431 1.00 50.00 93 ALA A C 1
ATOM 751 O O . ALA A 1 93 ? -0.387 8.669 -6.070 1.00 50.00 93 ALA A O 1
ATOM 752 N N . PRO A 1 94 ? -2.611 8.468 -5.844 1.00 52.84 94 PRO A N 1
ATOM 753 C CA . PRO A 1 94 ? -2.845 7.763 -7.103 1.00 52.84 94 PRO A CA 1
ATOM 754 C C . PRO A 1 94 ? -2.333 8.460 -8.361 1.00 52.84 94 PRO A C 1
ATOM 756 O O . PRO A 1 94 ? -1.905 7.763 -9.270 1.00 52.84 94 PRO A O 1
ATOM 759 N N . THR A 1 95 ? -2.344 9.795 -8.441 1.00 58.66 95 THR A N 1
ATOM 760 C CA . THR A 1 95 ? -1.851 10.501 -9.638 1.00 58.66 95 THR A CA 1
ATOM 761 C C . THR A 1 95 ? -0.329 10.476 -9.707 1.00 58.66 95 THR A C 1
ATOM 763 O O . THR A 1 95 ? 0.228 10.196 -10.761 1.00 58.66 95 THR A O 1
ATOM 766 N N . LEU A 1 96 ? 0.357 10.703 -8.582 1.00 56.78 96 LEU A N 1
ATOM 767 C CA . LEU A 1 96 ? 1.815 10.547 -8.515 1.00 56.78 96 LEU A CA 1
ATOM 768 C C . LEU A 1 96 ? 2.233 9.095 -8.775 1.00 56.78 96 LEU A C 1
ATOM 770 O O . LEU A 1 96 ? 3.198 8.863 -9.492 1.00 56.78 96 LEU A O 1
ATOM 774 N N . TYR A 1 97 ? 1.477 8.136 -8.243 1.00 57.53 97 TYR A N 1
ATOM 775 C CA . TYR A 1 97 ? 1.679 6.708 -8.479 1.00 57.53 97 TYR A CA 1
ATOM 776 C C . TYR A 1 97 ? 1.440 6.316 -9.943 1.00 57.53 97 TYR A C 1
ATOM 778 O O . TYR A 1 97 ? 2.227 5.570 -10.512 1.00 57.53 97 TYR A O 1
ATOM 786 N N . LEU A 1 98 ? 0.398 6.857 -10.583 1.00 62.25 98 LEU A N 1
ATOM 787 C CA . LEU A 1 98 ? 0.138 6.654 -12.007 1.00 62.25 98 LEU A CA 1
ATOM 788 C C . LEU A 1 98 ? 1.300 7.192 -12.849 1.00 62.25 98 LEU A C 1
ATOM 790 O O . LEU A 1 98 ? 1.780 6.488 -13.725 1.00 62.25 98 LEU A O 1
ATOM 794 N N . ILE A 1 99 ? 1.789 8.400 -12.558 1.00 65.31 99 ILE A N 1
ATOM 795 C CA . ILE A 1 99 ? 2.924 8.988 -13.282 1.00 65.31 99 ILE A CA 1
ATOM 796 C C . ILE A 1 99 ? 4.193 8.147 -13.102 1.00 65.31 99 ILE A C 1
ATOM 798 O O . ILE A 1 99 ? 4.897 7.908 -14.079 1.00 65.31 99 ILE A O 1
ATOM 802 N N . ASP A 1 100 ? 4.472 7.679 -11.884 1.00 60.03 100 ASP A N 1
ATOM 803 C CA . ASP A 1 100 ? 5.652 6.860 -11.587 1.00 60.03 100 ASP A CA 1
ATOM 804 C C . ASP A 1 100 ? 5.571 5.473 -12.246 1.00 60.03 100 ASP A C 1
ATOM 806 O O . ASP A 1 100 ? 6.535 5.015 -12.858 1.00 60.03 100 ASP A O 1
ATOM 810 N N . ASN A 1 101 ? 4.392 4.844 -12.237 1.00 60.88 101 ASN A N 1
ATOM 811 C CA . ASN A 1 101 ? 4.145 3.588 -12.944 1.00 60.88 101 ASN A CA 1
ATOM 812 C C . ASN A 1 101 ? 4.289 3.738 -14.458 1.00 60.88 101 ASN A C 1
ATOM 814 O O . ASN A 1 101 ? 4.906 2.885 -15.089 1.00 60.88 101 ASN A O 1
ATOM 818 N N . LEU A 1 102 ? 3.750 4.812 -15.043 1.00 69.75 102 LEU A N 1
ATOM 819 C CA . LEU A 1 102 ? 3.921 5.095 -16.467 1.00 69.75 102 LEU A CA 1
ATOM 820 C C . LEU A 1 102 ? 5.398 5.342 -16.790 1.00 69.75 102 LEU A C 1
ATOM 822 O O . LEU A 1 102 ? 5.922 4.773 -17.742 1.00 69.75 102 LEU A O 1
ATOM 826 N N . ALA A 1 103 ? 6.107 6.118 -15.967 1.00 67.75 103 ALA A N 1
ATOM 827 C CA . ALA A 1 103 ? 7.533 6.360 -16.158 1.00 67.75 103 ALA A CA 1
ATOM 828 C C . ALA A 1 103 ? 8.348 5.061 -16.060 1.00 67.75 103 ALA A C 1
ATOM 830 O O . ALA A 1 103 ? 9.257 4.856 -16.857 1.00 67.75 103 ALA A O 1
ATOM 831 N N . SER A 1 104 ? 8.016 4.178 -15.117 1.00 62.47 104 SER A N 1
ATOM 832 C CA . SER A 1 104 ? 8.653 2.868 -14.959 1.00 62.47 104 SER A CA 1
ATOM 833 C C . SER A 1 104 ? 8.370 1.951 -16.153 1.00 62.47 104 SER A C 1
ATOM 835 O O . SER A 1 104 ? 9.306 1.423 -16.748 1.00 62.47 104 SER A O 1
ATOM 837 N N . LYS A 1 105 ? 7.099 1.859 -16.572 1.00 71.31 105 LYS A N 1
ATOM 838 C CA . LYS A 1 105 ? 6.641 1.110 -17.753 1.00 71.31 105 LYS A CA 1
ATOM 839 C C . LYS A 1 105 ? 7.397 1.521 -19.016 1.00 71.31 105 LYS A C 1
ATOM 841 O O . LYS A 1 105 ? 7.875 0.664 -19.747 1.00 71.31 105 LYS A O 1
ATOM 846 N N . TYR A 1 106 ? 7.538 2.822 -19.267 1.00 77.38 106 TYR A N 1
ATOM 847 C CA . TYR A 1 106 ? 8.219 3.303 -20.472 1.00 77.38 106 TYR A CA 1
ATOM 848 C C . TYR A 1 106 ? 9.748 3.240 -20.375 1.00 77.38 106 TYR A C 1
ATOM 850 O O . TYR A 1 106 ? 10.401 3.115 -21.405 1.00 77.38 106 TYR A O 1
ATOM 858 N N . ARG A 1 107 ? 10.334 3.258 -19.167 1.00 73.62 107 ARG A N 1
ATOM 859 C CA . ARG A 1 107 ? 11.777 3.012 -18.967 1.00 73.62 107 ARG A CA 1
ATOM 860 C C . ARG A 1 107 ? 12.173 1.559 -19.224 1.00 73.62 107 ARG A C 1
ATOM 862 O O . ARG A 1 107 ? 13.303 1.320 -19.636 1.00 73.62 107 ARG A O 1
ATOM 869 N N . SER A 1 108 ? 11.291 0.606 -18.924 1.00 67.06 108 SER A N 1
ATOM 870 C CA . SER A 1 108 ? 11.551 -0.825 -19.110 1.00 67.06 108 SER A CA 1
ATOM 871 C C . SER A 1 108 ? 11.148 -1.350 -20.489 1.00 67.06 108 SER A C 1
ATOM 873 O O . SER A 1 108 ? 11.477 -2.489 -20.813 1.00 67.06 108 SER A O 1
ATOM 875 N N . ALA A 1 109 ? 10.460 -0.546 -21.299 1.00 71.69 109 ALA A N 1
ATOM 876 C CA . ALA A 1 109 ? 10.004 -0.951 -22.618 1.00 71.69 109 ALA A CA 1
ATOM 877 C C . ALA A 1 109 ? 11.126 -0.914 -23.672 1.00 71.69 109 ALA A C 1
ATOM 879 O O . ALA A 1 109 ? 11.947 0.006 -23.695 1.00 71.69 109 ALA A O 1
ATOM 880 N N . HIS A 1 110 ? 11.140 -1.894 -24.580 1.00 69.56 110 HIS A N 1
ATOM 881 C CA . HIS A 1 110 ? 12.023 -1.894 -25.745 1.00 69.56 110 HIS A CA 1
ATOM 882 C C . HIS A 1 110 ? 11.358 -1.228 -26.962 1.00 69.56 110 HIS A C 1
ATOM 884 O O . HIS A 1 110 ? 10.132 -1.174 -27.090 1.00 69.56 110 HIS A O 1
ATOM 890 N N . ILE A 1 111 ? 12.182 -0.715 -27.884 1.00 58.44 111 ILE A N 1
ATOM 891 C CA . ILE A 1 111 ? 11.725 -0.134 -29.156 1.00 58.44 111 ILE A CA 1
ATOM 892 C C . ILE A 1 111 ? 10.956 -1.207 -29.938 1.00 58.44 111 ILE A C 1
ATOM 894 O O . ILE A 1 111 ? 11.536 -2.221 -30.318 1.00 58.44 111 ILE A O 1
ATOM 898 N N . GLY A 1 112 ? 9.669 -0.958 -30.194 1.00 59.72 112 GLY A N 1
ATOM 899 C CA . GLY A 1 112 ? 8.769 -1.870 -30.911 1.00 59.72 112 GLY A CA 1
ATOM 900 C C . GLY A 1 112 ? 7.688 -2.525 -30.045 1.00 59.72 112 GLY A C 1
ATOM 901 O O . GLY A 1 112 ? 6.672 -2.943 -30.595 1.00 59.72 112 GLY A O 1
ATOM 902 N N . ASP A 1 113 ? 7.851 -2.537 -28.717 1.00 61.00 113 ASP A N 1
ATOM 903 C CA . ASP A 1 113 ? 6.875 -3.129 -27.784 1.00 61.00 113 ASP A CA 1
ATOM 904 C C . ASP A 1 113 ? 5.775 -2.144 -27.363 1.00 61.00 113 ASP A C 1
ATOM 906 O O . ASP A 1 113 ? 4.728 -2.545 -26.863 1.00 61.00 113 ASP A O 1
ATOM 910 N N . VAL A 1 114 ? 5.999 -0.845 -27.576 1.00 69.19 114 VAL A N 1
ATOM 911 C CA . VAL A 1 114 ? 5.082 0.219 -27.158 1.00 69.19 114 VAL A CA 1
ATOM 912 C C . VAL A 1 114 ? 4.228 0.663 -28.332 1.00 69.19 114 VAL A C 1
ATOM 914 O O . VAL A 1 114 ? 4.719 1.283 -29.280 1.00 69.19 114 VAL A O 1
ATOM 917 N N . GLN A 1 115 ? 2.928 0.384 -28.256 1.00 73.25 115 GLN A N 1
ATOM 918 C CA . GLN A 1 115 ? 1.987 0.875 -29.253 1.00 73.25 115 GLN A CA 1
ATOM 919 C C . GLN A 1 115 ? 1.558 2.308 -28.943 1.00 73.25 115 GLN A C 1
ATOM 921 O O . GLN A 1 115 ? 1.271 2.676 -27.807 1.00 73.25 115 GLN A O 1
ATOM 926 N N . ARG A 1 116 ? 1.452 3.139 -29.982 1.00 70.06 116 ARG A N 1
ATOM 927 C CA . ARG A 1 116 ? 1.055 4.546 -29.837 1.00 70.06 116 ARG A CA 1
ATOM 928 C C . ARG A 1 116 ? -0.334 4.715 -29.218 1.00 70.06 116 ARG A C 1
ATOM 930 O O . ARG A 1 116 ? -0.526 5.633 -28.429 1.00 70.06 116 ARG A O 1
ATOM 937 N N . CYS A 1 117 ? -1.275 3.829 -29.547 1.00 68.50 117 CYS A N 1
ATOM 938 C CA . CYS A 1 117 ? -2.617 3.841 -28.962 1.00 68.50 117 CYS A CA 1
ATOM 939 C C . CYS A 1 117 ? -2.583 3.623 -27.444 1.00 68.50 117 CYS A C 1
ATOM 941 O O . CYS A 1 117 ? -3.344 4.255 -26.722 1.00 68.50 117 CYS A O 1
ATOM 943 N N . GLU A 1 118 ? -1.652 2.800 -26.959 1.00 69.25 118 GLU A N 1
ATOM 944 C CA . GLU A 1 118 ? -1.443 2.551 -25.532 1.00 69.25 118 GLU A CA 1
ATOM 945 C C . GLU A 1 118 ? -0.859 3.787 -24.833 1.00 69.25 118 GLU A C 1
ATOM 947 O O . GLU A 1 118 ? -1.331 4.184 -23.770 1.00 69.25 118 GLU A O 1
ATOM 952 N N . VAL A 1 119 ? 0.105 4.460 -25.473 1.00 74.62 119 VAL A N 1
ATOM 953 C CA . VAL A 1 119 ? 0.657 5.733 -24.979 1.00 74.62 119 VAL A CA 1
ATOM 954 C C . VAL A 1 119 ? -0.412 6.818 -24.926 1.00 74.62 119 VAL A C 1
ATOM 956 O O . VAL A 1 119 ? -0.506 7.546 -23.940 1.00 74.62 119 VAL A O 1
ATOM 959 N N . GLN A 1 120 ? -1.232 6.933 -25.968 1.00 71.88 120 GLN A N 1
ATOM 960 C CA . GLN A 1 120 ? -2.331 7.894 -26.009 1.00 71.88 120 GLN A CA 1
ATOM 961 C C . GLN A 1 120 ? -3.355 7.611 -24.909 1.00 71.88 120 GLN A C 1
ATOM 963 O O . GLN A 1 120 ? -3.723 8.532 -24.186 1.00 71.88 120 GLN A O 1
ATOM 968 N N . GLU A 1 121 ? -3.769 6.356 -24.726 1.00 68.38 121 GLU A N 1
ATOM 969 C CA . GLU A 1 121 ? -4.706 5.968 -23.668 1.00 68.38 121 GLU A CA 1
ATOM 970 C C . GLU A 1 121 ? -4.157 6.301 -22.271 1.00 68.38 121 GLU A C 1
ATOM 972 O O . GLU A 1 121 ? -4.851 6.919 -21.457 1.00 68.38 121 GLU A O 1
ATOM 977 N N . ASP A 1 122 ? -2.884 5.991 -22.018 1.00 71.25 122 ASP A N 1
ATOM 978 C CA . ASP A 1 122 ? -2.205 6.317 -20.763 1.00 71.25 122 ASP A CA 1
ATOM 979 C C . ASP A 1 122 ? -2.107 7.835 -20.526 1.00 71.25 122 ASP A C 1
ATOM 981 O O . ASP A 1 122 ? -2.316 8.310 -19.403 1.00 71.25 122 ASP A O 1
ATOM 985 N N . LEU A 1 123 ? -1.835 8.619 -21.573 1.00 76.00 123 LEU A N 1
ATOM 986 C CA . LEU A 1 123 ? -1.760 10.077 -21.491 1.00 76.00 123 LEU A CA 1
ATOM 987 C C . LEU A 1 123 ? -3.136 10.732 -21.328 1.00 76.00 123 LEU A C 1
ATOM 989 O O . LEU A 1 123 ? -3.265 11.664 -20.534 1.00 76.00 123 LEU A O 1
ATOM 993 N N . TYR A 1 124 ? -4.183 10.248 -21.999 1.00 72.88 124 TYR A N 1
ATOM 994 C CA . TYR A 1 124 ? -5.555 10.720 -21.777 1.00 72.88 124 TYR A CA 1
ATOM 995 C C . TYR A 1 124 ? -6.030 10.398 -20.369 1.00 72.88 124 TYR A C 1
ATOM 997 O O . TYR A 1 124 ? -6.624 11.249 -19.694 1.00 72.88 124 TYR A O 1
ATOM 1005 N N . ARG A 1 125 ? -5.709 9.191 -19.889 1.00 66.38 125 ARG A N 1
ATOM 1006 C CA . ARG A 1 125 ? -5.953 8.809 -18.506 1.00 66.38 125 ARG A CA 1
ATOM 1007 C C . ARG A 1 125 ? -5.251 9.790 -17.582 1.00 66.38 125 ARG A C 1
ATOM 1009 O O . ARG A 1 125 ? -5.925 10.406 -16.766 1.00 66.38 125 ARG A O 1
ATOM 1016 N N . LEU A 1 126 ? -3.958 10.043 -17.759 1.00 70.81 126 LEU A N 1
ATOM 1017 C CA . LEU A 1 126 ? -3.236 11.023 -16.952 1.00 70.81 126 LEU A CA 1
ATOM 1018 C C . LEU A 1 126 ? -3.847 12.437 -17.036 1.00 70.81 126 LEU A C 1
ATOM 1020 O O . LEU A 1 126 ? -4.007 13.083 -16.000 1.00 70.81 126 LEU A O 1
ATOM 1024 N N . ASN A 1 127 ? -4.278 12.895 -18.217 1.00 75.06 127 ASN A N 1
ATOM 1025 C CA . ASN A 1 127 ? -4.923 14.202 -18.394 1.00 75.06 127 ASN A CA 1
ATOM 1026 C C . ASN A 1 127 ? -6.187 14.342 -17.540 1.00 75.06 127 ASN A C 1
ATOM 1028 O O . ASN A 1 127 ? -6.387 15.350 -16.866 1.00 75.06 127 ASN A O 1
ATOM 1032 N N . SER A 1 128 ? -7.028 13.303 -17.528 1.00 66.88 128 SER A N 1
ATOM 1033 C CA . SER A 1 128 ? -8.266 13.305 -16.742 1.00 66.88 128 SER A CA 1
ATOM 1034 C C . SER A 1 128 ? -7.994 13.433 -15.235 1.00 66.88 128 SER A C 1
ATOM 1036 O O . SER A 1 128 ? -8.727 14.120 -14.520 1.00 66.88 128 SER A O 1
ATOM 1038 N N . TYR A 1 129 ? -6.886 12.858 -14.757 1.00 66.62 129 TYR A N 1
ATOM 1039 C CA . TYR A 1 129 ? -6.459 12.975 -13.362 1.00 66.62 129 TYR A CA 1
ATOM 1040 C C . TYR A 1 129 ? -5.907 14.370 -13.061 1.00 66.62 129 TYR A C 1
ATOM 1042 O O . TYR A 1 129 ? -6.211 14.937 -12.011 1.00 66.62 129 TYR A O 1
ATOM 1050 N N . LEU A 1 130 ? -5.131 14.957 -13.978 1.00 70.88 130 LEU A N 1
ATOM 1051 C CA . LEU A 1 130 ? -4.671 16.340 -13.843 1.00 70.88 130 LEU A CA 1
ATOM 1052 C C . LEU A 1 130 ? -5.860 17.309 -13.787 1.00 70.88 130 LEU A C 1
ATOM 1054 O O . LEU A 1 130 ? -5.875 18.224 -12.966 1.00 70.88 130 LEU A O 1
ATOM 1058 N N . ASP A 1 131 ? -6.899 17.071 -14.581 1.00 69.25 131 ASP A N 1
ATOM 1059 C CA . ASP A 1 131 ? -8.112 17.891 -14.587 1.00 69.25 131 ASP A CA 1
ATOM 1060 C C . ASP A 1 131 ? -8.874 17.838 -13.277 1.00 69.25 131 ASP A C 1
ATOM 1062 O O . ASP A 1 131 ? -9.313 18.881 -12.786 1.00 69.25 131 ASP A O 1
ATOM 1066 N N . SER A 1 132 ? -8.952 16.651 -12.683 1.00 62.97 132 SER A N 1
ATOM 1067 C CA . SER A 1 132 ? -9.508 16.450 -11.349 1.00 62.97 132 SER A CA 1
ATOM 1068 C C . SER A 1 132 ? -8.747 17.268 -10.296 1.00 62.97 132 SER A C 1
ATOM 1070 O O . SER A 1 132 ? -9.350 18.033 -9.542 1.00 62.97 132 SER A O 1
ATOM 1072 N N . ILE A 1 133 ? -7.407 17.216 -10.303 1.00 62.59 133 ILE A N 1
ATOM 1073 C CA . ILE A 1 133 ? -6.580 17.988 -9.359 1.00 62.59 133 ILE A CA 1
ATOM 1074 C C . ILE A 1 133 ? -6.768 19.496 -9.567 1.00 62.59 133 ILE A C 1
ATOM 1076 O O . ILE A 1 133 ? -6.928 20.233 -8.593 1.00 62.59 133 ILE A O 1
ATOM 1080 N N . ARG A 1 134 ? -6.809 19.968 -10.819 1.00 67.75 134 ARG A N 1
ATOM 1081 C CA . ARG A 1 134 ? -7.014 21.389 -11.143 1.00 67.75 134 ARG A CA 1
ATOM 1082 C C . ARG A 1 134 ? -8.303 21.950 -10.552 1.00 67.75 134 ARG A C 1
ATOM 1084 O O . ARG A 1 134 ? -8.323 23.104 -10.130 1.00 67.75 134 ARG A O 1
ATOM 1091 N N . MET A 1 135 ? -9.382 21.166 -10.572 1.00 60.06 135 MET A N 1
ATOM 1092 C CA . MET A 1 135 ? -10.683 21.612 -10.064 1.00 60.06 135 MET A CA 1
ATOM 1093 C C . MET A 1 135 ? -10.676 21.816 -8.548 1.00 60.06 135 MET A C 1
ATOM 1095 O O . MET A 1 135 ? -11.407 22.677 -8.062 1.00 60.06 135 MET A O 1
ATOM 1099 N N . ASN A 1 136 ? -9.810 21.095 -7.833 1.00 56.03 136 ASN A N 1
ATOM 1100 C CA . ASN A 1 136 ? -9.742 21.101 -6.373 1.00 56.03 136 ASN A CA 1
ATOM 1101 C C . ASN A 1 136 ? -8.623 22.000 -5.814 1.00 56.03 136 ASN A C 1
ATOM 1103 O O . ASN A 1 136 ? -8.612 22.315 -4.629 1.00 56.03 136 ASN A O 1
ATOM 1107 N N . PHE A 1 137 ? -7.685 22.459 -6.649 1.00 60.06 137 PHE A N 1
ATOM 1108 C CA . PHE A 1 137 ? -6.551 23.268 -6.199 1.00 60.06 137 PHE A CA 1
ATOM 1109 C C . PHE A 1 137 ? -6.884 24.770 -6.100 1.00 60.06 137 PHE A C 1
ATOM 1111 O O . PHE A 1 137 ? -7.384 25.375 -7.051 1.00 60.06 137 PHE A O 1
ATOM 1118 N N . LYS A 1 138 ? -6.537 25.411 -4.970 1.00 56.66 138 LYS A N 1
ATOM 1119 C CA . LYS A 1 138 ? -6.743 26.862 -4.752 1.00 56.66 138 LYS A CA 1
ATOM 1120 C C . LYS A 1 138 ? -5.897 27.744 -5.686 1.00 56.66 138 LYS A C 1
ATOM 1122 O O . LYS A 1 138 ? -6.391 28.747 -6.194 1.00 56.66 138 LYS A O 1
ATOM 1127 N N . ASP A 1 139 ? -4.644 27.366 -5.946 1.00 62.34 139 ASP A N 1
ATOM 1128 C CA . ASP A 1 139 ? -3.735 28.056 -6.881 1.00 62.34 139 ASP A CA 1
ATOM 1129 C C . ASP A 1 139 ? -3.912 27.524 -8.317 1.00 62.34 139 ASP A C 1
ATOM 1131 O O . ASP A 1 139 ? -3.116 26.734 -8.834 1.00 62.34 139 ASP A O 1
ATOM 1135 N N . LYS A 1 140 ? -5.013 27.940 -8.956 1.00 64.50 140 LYS A N 1
ATOM 1136 C CA . LYS A 1 140 ? -5.391 27.506 -10.313 1.00 64.50 140 LYS A CA 1
ATOM 1137 C C . LYS A 1 140 ? -4.362 27.895 -11.377 1.00 64.50 140 LYS A C 1
ATOM 1139 O O . LYS A 1 140 ? -4.291 27.233 -12.407 1.00 64.50 140 LYS A O 1
ATOM 1144 N N . GLN A 1 141 ? -3.569 28.943 -11.144 1.00 67.75 141 GLN A N 1
ATOM 1145 C CA . GLN A 1 141 ? -2.652 29.501 -12.138 1.00 67.75 141 GLN A CA 1
ATOM 1146 C C . GLN A 1 141 ? -1.411 28.620 -12.325 1.00 67.75 141 GLN A C 1
ATOM 1148 O O . GLN A 1 141 ? -1.125 28.215 -13.450 1.00 67.75 141 GLN A O 1
ATOM 1153 N N . LYS A 1 142 ? -0.742 28.216 -11.234 1.00 66.31 142 LYS A N 1
ATOM 1154 C CA . LYS A 1 142 ? 0.410 27.295 -11.319 1.00 66.31 142 LYS A CA 1
ATOM 1155 C C . LYS A 1 142 ? 0.039 25.928 -11.883 1.00 66.31 142 LYS A C 1
ATOM 1157 O O . LYS A 1 142 ? 0.828 25.310 -12.592 1.00 66.31 142 LYS A O 1
ATOM 1162 N N . PHE A 1 143 ? -1.160 25.440 -11.568 1.00 68.31 143 PHE A N 1
ATOM 1163 C CA . PHE A 1 143 ? -1.627 24.168 -12.111 1.00 68.31 143 PHE A CA 1
ATOM 1164 C C . PHE A 1 143 ? -1.973 24.278 -13.604 1.00 68.31 143 PHE A C 1
ATOM 1166 O O . PHE A 1 143 ? -1.738 23.347 -14.373 1.00 68.31 143 PHE A O 1
ATOM 1173 N N . GLN A 1 144 ? -2.492 25.430 -14.038 1.00 72.12 144 GLN A N 1
ATOM 1174 C CA . GLN A 1 144 ? -2.792 25.680 -15.444 1.00 72.12 144 GLN A CA 1
ATOM 1175 C C . GLN A 1 144 ? -1.525 25.698 -16.312 1.00 72.12 144 GLN A C 1
ATOM 1177 O O . GLN A 1 144 ? -1.572 25.197 -17.430 1.00 72.12 144 GLN A O 1
ATOM 1182 N N . GLU A 1 145 ? -0.395 26.196 -15.802 1.00 74.94 145 GLU A N 1
ATOM 1183 C CA . GLU A 1 145 ? 0.906 26.134 -16.492 1.00 74.94 145 GLU A CA 1
ATOM 1184 C C . GLU A 1 145 ? 1.346 24.682 -16.745 1.00 74.94 145 GLU A C 1
ATOM 1186 O O . GLU A 1 145 ? 1.606 24.309 -17.888 1.00 74.94 145 GLU A O 1
ATOM 1191 N N . ILE A 1 146 ? 1.304 23.833 -15.710 1.00 70.88 146 ILE A N 1
ATOM 1192 C CA . ILE A 1 146 ? 1.624 22.395 -15.804 1.00 70.88 146 ILE A CA 1
ATOM 1193 C C . ILE A 1 146 ? 0.711 21.699 -16.824 1.00 70.88 146 ILE A C 1
ATOM 1195 O O . ILE A 1 146 ? 1.164 20.912 -17.654 1.00 70.88 146 ILE A O 1
ATOM 1199 N N . LYS A 1 147 ? -0.588 22.015 -16.788 1.00 78.94 147 LYS A N 1
ATOM 1200 C CA . LYS A 1 147 ? -1.573 21.456 -17.717 1.00 78.94 147 LYS A CA 1
ATOM 1201 C C . LYS A 1 147 ? -1.341 21.919 -19.162 1.00 78.94 147 LYS A C 1
ATOM 1203 O O . LYS A 1 147 ? -1.568 21.149 -20.092 1.00 78.94 147 LYS A O 1
ATOM 1208 N N . ASN A 1 148 ? -0.914 23.160 -19.375 1.00 79.38 148 ASN A N 1
ATOM 1209 C CA . ASN A 1 148 ? -0.637 23.675 -20.715 1.00 79.38 148 ASN A CA 1
ATOM 1210 C C . ASN A 1 148 ? 0.574 22.972 -21.344 1.00 79.38 148 ASN A C 1
ATOM 1212 O O . ASN A 1 148 ? 0.503 22.587 -22.508 1.00 79.38 148 ASN A O 1
ATOM 1216 N N . GLU A 1 149 ? 1.639 22.751 -20.569 1.00 75.94 149 GLU A N 1
ATOM 1217 C CA . GLU A 1 149 ? 2.819 21.997 -21.015 1.00 75.94 149 GLU A CA 1
ATOM 1218 C C . GLU A 1 149 ? 2.465 20.538 -21.342 1.00 75.94 149 GLU A C 1
ATOM 1220 O O . GLU A 1 149 ? 2.861 20.021 -22.387 1.00 75.94 149 GLU A O 1
ATOM 1225 N N . PHE A 1 150 ? 1.636 19.900 -20.509 1.00 80.50 150 PHE A N 1
ATOM 1226 C CA . PHE A 1 150 ? 1.143 18.547 -20.763 1.00 80.50 150 PHE A CA 1
ATOM 1227 C C . PHE A 1 150 ? 0.308 18.446 -22.049 1.00 80.50 150 PHE A C 1
ATOM 1229 O O . PHE A 1 150 ? 0.558 17.589 -22.893 1.00 80.50 150 PHE A O 1
ATOM 1236 N N . ASN A 1 151 ? -0.658 19.350 -22.237 1.00 79.62 151 ASN A N 1
ATOM 1237 C CA . ASN A 1 151 ? -1.517 19.352 -23.425 1.00 79.62 151 ASN A CA 1
ATOM 1238 C C . ASN A 1 151 ? -0.752 19.687 -24.711 1.00 79.62 151 ASN A C 1
ATOM 1240 O O . ASN A 1 151 ? -1.124 19.207 -25.778 1.00 79.62 151 ASN A O 1
ATOM 1244 N N . ALA A 1 152 ? 0.302 20.504 -24.632 1.00 79.25 152 ALA A N 1
ATOM 1245 C CA . ALA A 1 152 ? 1.164 20.769 -25.780 1.00 79.25 152 ALA A CA 1
ATOM 1246 C C . ALA A 1 152 ? 1.861 19.486 -26.258 1.00 79.25 152 ALA A C 1
ATOM 1248 O O . ALA A 1 152 ? 1.934 19.241 -27.460 1.00 79.25 152 ALA A O 1
ATOM 1249 N N . TYR A 1 153 ? 2.310 18.646 -25.325 1.00 74.69 153 TYR A N 1
ATOM 1250 C CA . TYR A 1 153 ? 2.906 17.354 -25.647 1.00 74.69 153 TYR A CA 1
ATOM 1251 C C . TYR A 1 153 ? 1.875 16.330 -26.143 1.00 74.69 153 TYR A C 1
ATOM 1253 O O . TYR A 1 153 ? 2.133 15.627 -27.117 1.00 74.69 153 TYR A O 1
ATOM 1261 N N . LEU A 1 154 ? 0.685 16.292 -25.531 1.00 75.94 154 LEU A N 1
ATOM 1262 C CA . LEU A 1 154 ? -0.427 15.450 -25.986 1.00 75.94 154 LEU A CA 1
ATOM 1263 C C . LEU A 1 154 ? -0.748 15.716 -27.466 1.00 75.94 154 LEU A C 1
ATOM 1265 O O . LEU A 1 154 ? -0.776 14.781 -28.258 1.00 75.94 154 LEU A O 1
ATOM 1269 N N . ARG A 1 155 ? -0.867 16.993 -27.858 1.00 77.25 155 ARG A N 1
ATOM 1270 C CA . ARG A 1 155 ? -1.114 17.397 -29.253 1.00 77.25 155 ARG A CA 1
ATOM 1271 C C . ARG A 1 155 ? 0.012 16.995 -30.203 1.00 77.25 155 ARG A C 1
ATOM 1273 O O . ARG A 1 155 ? -0.255 16.544 -31.305 1.00 77.25 155 ARG A O 1
ATOM 1280 N N . GLN A 1 156 ? 1.274 17.081 -29.776 1.00 75.00 156 GLN A N 1
ATOM 1281 C CA . GLN A 1 156 ? 2.401 16.600 -30.590 1.00 75.00 156 GLN A CA 1
ATOM 1282 C C . GLN A 1 156 ? 2.324 15.085 -30.858 1.00 75.00 156 GLN A C 1
ATOM 1284 O O . GLN A 1 156 ? 2.676 14.631 -31.948 1.00 75.00 156 GLN A O 1
ATOM 1289 N N . ILE A 1 157 ? 1.827 14.308 -29.888 1.00 69.81 157 ILE A N 1
ATOM 1290 C CA . ILE A 1 157 ? 1.549 12.870 -30.038 1.00 69.81 157 ILE A CA 1
ATOM 1291 C C . ILE A 1 157 ? 0.234 12.602 -30.791 1.00 69.81 157 ILE A C 1
ATOM 1293 O O . ILE A 1 157 ? 0.032 11.499 -31.296 1.00 69.81 157 ILE A O 1
ATOM 1297 N N . GLU A 1 158 ? -0.668 13.562 -30.925 1.00 70.94 158 GLU A N 1
ATOM 1298 C CA . GLU A 1 158 ? -1.847 13.436 -31.792 1.00 70.94 158 GLU A CA 1
ATOM 1299 C C . GLU A 1 158 ? -1.490 13.733 -33.260 1.00 70.94 158 GLU A C 1
ATOM 1301 O O . GLU A 1 158 ? -1.909 12.995 -34.147 1.00 70.94 158 GLU A O 1
ATOM 1306 N N . ASP A 1 159 ? -0.643 14.738 -33.510 1.00 70.44 159 ASP A N 1
ATOM 1307 C CA . ASP A 1 159 ? -0.358 15.262 -34.855 1.00 70.44 159 ASP A CA 1
ATOM 1308 C C . ASP A 1 159 ? 0.687 14.457 -35.655 1.00 70.44 159 ASP A C 1
ATOM 1310 O O . ASP A 1 159 ? 0.739 14.543 -36.883 1.00 70.44 159 ASP A O 1
ATOM 1314 N N . SER A 1 160 ? 1.552 13.675 -35.001 1.00 65.00 160 SER A N 1
ATOM 1315 C CA . SER A 1 160 ? 2.532 12.838 -35.716 1.00 65.00 160 SER A CA 1
ATOM 1316 C C . SER A 1 160 ? 1.862 11.574 -36.299 1.00 65.00 160 SER A C 1
ATOM 1318 O O . SER A 1 160 ? 1.059 10.942 -35.626 1.00 65.00 160 SER A O 1
ATOM 1320 N N . GLN A 1 161 ? 2.195 11.156 -37.525 1.00 58.47 161 GLN A N 1
ATOM 1321 C CA . GLN A 1 161 ? 1.695 9.895 -38.116 1.00 58.47 161 GLN A CA 1
ATOM 1322 C C . GLN A 1 161 ? 2.725 8.753 -38.108 1.00 58.47 161 GLN A C 1
ATOM 1324 O O . GLN A 1 161 ? 2.440 7.651 -38.572 1.00 58.47 161 GLN A O 1
ATOM 1329 N N . GLU A 1 162 ? 3.924 8.996 -37.581 1.00 62.47 162 GLU A N 1
ATOM 1330 C CA . GLU A 1 162 ? 5.030 8.039 -37.640 1.00 62.47 162 GLU A CA 1
ATOM 1331 C C . GLU A 1 162 ? 5.050 7.072 -36.443 1.00 62.47 162 GLU A C 1
ATOM 1333 O O . GLU A 1 162 ? 4.418 7.292 -35.403 1.00 62.47 162 GLU A O 1
ATOM 1338 N N . SER A 1 163 ? 5.775 5.962 -36.599 1.00 65.25 163 SER A N 1
ATOM 1339 C CA . SER A 1 163 ? 6.044 5.005 -35.524 1.00 65.25 163 SER A CA 1
ATOM 1340 C C . SER A 1 163 ? 6.795 5.671 -34.369 1.00 65.25 163 SER A C 1
ATOM 1342 O O . SER A 1 163 ? 7.725 6.438 -34.602 1.00 65.25 163 SER A O 1
ATOM 1344 N N . PHE A 1 164 ? 6.421 5.333 -33.135 1.00 70.06 164 PHE A N 1
ATOM 1345 C CA . PHE A 1 164 ? 7.008 5.888 -31.914 1.00 70.06 164 PHE A CA 1
ATOM 1346 C C . PHE A 1 164 ? 8.515 5.574 -31.842 1.00 70.06 164 PHE A C 1
ATOM 1348 O O . PHE A 1 164 ? 8.907 4.406 -31.840 1.00 70.06 164 PHE A O 1
ATOM 1355 N N . THR A 1 165 ? 9.369 6.601 -31.831 1.00 77.94 165 THR A N 1
ATOM 1356 C CA . THR A 1 165 ? 10.831 6.430 -31.827 1.00 77.94 165 THR A CA 1
ATOM 1357 C C . THR A 1 165 ? 11.394 6.369 -30.404 1.00 77.94 165 THR A C 1
ATOM 1359 O O . THR A 1 165 ? 10.737 6.762 -29.440 1.00 77.94 165 THR A O 1
ATOM 1362 N N . GLN A 1 166 ? 12.655 5.944 -30.247 1.00 73.69 166 GLN A N 1
ATOM 1363 C CA . GLN A 1 166 ? 13.345 6.020 -28.949 1.00 73.69 166 GLN A CA 1
ATOM 1364 C C . GLN A 1 166 ? 13.423 7.457 -28.419 1.00 73.69 166 GLN A C 1
ATOM 1366 O O . GLN A 1 166 ? 13.272 7.687 -27.224 1.00 73.69 166 GLN A O 1
ATOM 1371 N N . ALA A 1 167 ? 13.596 8.435 -29.313 1.00 77.69 167 ALA A N 1
ATOM 1372 C CA . ALA A 1 167 ? 13.601 9.842 -28.935 1.00 77.69 167 ALA A CA 1
ATOM 1373 C C . ALA A 1 167 ? 12.236 10.294 -28.382 1.00 77.69 167 ALA A C 1
ATOM 1375 O O . ALA A 1 167 ? 12.191 11.156 -27.504 1.00 77.69 167 ALA A O 1
ATOM 1376 N N . ASP A 1 168 ? 11.133 9.706 -28.852 1.00 75.94 168 ASP A N 1
ATOM 1377 C CA . ASP A 1 168 ? 9.788 9.987 -28.338 1.00 75.94 168 ASP A CA 1
ATOM 1378 C C . ASP A 1 168 ? 9.561 9.344 -26.964 1.00 75.94 168 ASP A C 1
ATOM 1380 O O . ASP A 1 168 ? 9.014 10.001 -26.076 1.00 75.94 168 ASP A O 1
ATOM 1384 N N . LEU A 1 169 ? 10.059 8.119 -26.748 1.00 73.94 169 LEU A N 1
ATOM 1385 C CA . LEU A 1 169 ? 10.064 7.455 -25.435 1.00 73.94 169 LEU A CA 1
ATOM 1386 C C . LEU A 1 169 ? 10.887 8.233 -24.399 1.00 73.94 169 LEU A C 1
ATOM 1388 O O . LEU A 1 169 ? 10.402 8.497 -23.298 1.00 73.94 169 LEU A O 1
ATOM 1392 N N . ASP A 1 170 ? 12.095 8.672 -24.752 1.00 74.38 170 ASP A N 1
ATOM 1393 C CA . ASP A 1 170 ? 12.954 9.447 -23.850 1.00 74.38 170 ASP A CA 1
ATOM 1394 C C . ASP A 1 170 ? 12.306 10.794 -23.478 1.00 74.38 170 ASP A C 1
ATOM 1396 O O . ASP A 1 170 ? 12.354 11.235 -22.321 1.00 74.38 170 ASP A O 1
ATOM 1400 N N . ARG A 1 171 ? 11.632 11.437 -24.443 1.00 77.06 171 ARG A N 1
ATOM 1401 C CA . ARG A 1 171 ? 10.843 12.657 -24.213 1.00 77.06 171 ARG A CA 1
ATOM 1402 C C . ARG A 1 171 ? 9.641 12.395 -23.306 1.00 77.06 171 ARG A C 1
ATOM 1404 O O . ARG A 1 171 ? 9.396 13.201 -22.409 1.00 77.06 171 ARG A O 1
ATOM 1411 N N . LEU A 1 172 ? 8.936 11.278 -23.489 1.00 77.56 172 LEU A N 1
ATOM 1412 C CA . LEU A 1 172 ? 7.796 10.878 -22.661 1.00 77.56 172 LEU A CA 1
ATOM 1413 C C . LEU A 1 172 ? 8.227 10.646 -21.209 1.00 77.56 172 LEU A C 1
ATOM 1415 O O . LEU A 1 172 ? 7.628 11.198 -20.289 1.00 77.56 172 LEU A O 1
ATOM 1419 N N . ILE A 1 173 ? 9.311 9.898 -20.994 1.00 74.00 173 ILE A N 1
ATOM 1420 C CA . ILE A 1 173 ? 9.884 9.663 -19.660 1.00 74.00 173 ILE A CA 1
ATOM 1421 C C . ILE A 1 173 ? 10.303 10.988 -19.015 1.00 74.00 173 ILE A C 1
ATOM 1423 O O . ILE A 1 173 ? 10.028 11.221 -17.836 1.00 74.00 173 ILE A O 1
ATOM 1427 N N . THR A 1 174 ? 10.940 11.878 -19.781 1.00 73.94 174 THR A N 1
ATOM 1428 C CA . THR A 1 174 ? 11.335 13.212 -19.305 1.00 73.94 174 THR A CA 1
ATOM 1429 C C . THR A 1 174 ? 10.120 14.033 -18.873 1.00 73.94 174 THR A C 1
ATOM 1431 O O . THR A 1 174 ? 10.140 14.618 -17.789 1.00 73.94 174 THR A O 1
ATOM 1434 N N . LEU A 1 175 ? 9.043 14.030 -19.664 1.00 75.44 175 LEU A N 1
ATOM 1435 C CA . LEU A 1 175 ? 7.795 14.706 -19.321 1.00 75.44 175 LEU A CA 1
ATOM 1436 C C . LEU A 1 175 ? 7.167 14.116 -18.053 1.00 75.44 175 LEU A C 1
ATOM 1438 O O . LEU A 1 175 ? 6.803 14.865 -17.150 1.00 75.44 175 LEU A O 1
ATOM 1442 N N . LEU A 1 176 ? 7.063 12.789 -17.951 1.00 72.44 176 LEU A N 1
ATOM 1443 C CA . LEU A 1 176 ? 6.475 12.119 -16.789 1.00 72.44 176 LEU A CA 1
ATOM 1444 C C . LEU A 1 176 ? 7.270 12.413 -15.511 1.00 72.44 176 LEU A C 1
ATOM 1446 O O . LEU A 1 176 ? 6.687 12.792 -14.497 1.00 72.44 176 LEU A O 1
ATOM 1450 N N . ASN A 1 177 ? 8.602 12.349 -15.564 1.00 68.50 177 ASN A N 1
ATOM 1451 C CA . ASN A 1 177 ? 9.458 12.720 -14.434 1.00 68.50 177 ASN A CA 1
ATOM 1452 C C . ASN A 1 177 ? 9.284 14.198 -14.053 1.00 68.50 177 ASN A C 1
ATOM 1454 O O . ASN A 1 177 ? 9.179 14.533 -12.873 1.00 68.50 177 ASN A O 1
ATOM 1458 N N . PHE A 1 178 ? 9.213 15.090 -15.044 1.00 74.44 178 PHE A N 1
ATOM 1459 C CA . PHE A 1 178 ? 8.977 16.512 -14.816 1.00 74.44 178 PHE A CA 1
ATOM 1460 C C . PHE A 1 178 ? 7.623 16.768 -14.134 1.00 74.44 178 PHE A C 1
ATOM 1462 O O . PHE A 1 178 ? 7.566 17.485 -13.129 1.00 74.44 178 PHE A O 1
ATOM 1469 N N . LEU A 1 179 ? 6.549 16.142 -14.628 1.00 68.56 179 LEU A N 1
ATOM 1470 C CA . LEU A 1 179 ? 5.211 16.215 -14.037 1.00 68.56 179 LEU A CA 1
ATOM 1471 C C . LEU A 1 179 ? 5.213 15.684 -12.609 1.00 68.56 179 LEU A C 1
ATOM 1473 O O . LEU A 1 179 ? 4.675 16.344 -11.723 1.00 68.56 179 LEU A O 1
ATOM 1477 N N . TYR A 1 180 ? 5.856 14.540 -12.369 1.00 66.81 180 TYR A N 1
ATOM 1478 C CA . TYR A 1 180 ? 5.986 13.944 -11.043 1.00 66.81 180 TYR A CA 1
ATOM 1479 C C . TYR A 1 180 ? 6.639 14.923 -10.063 1.00 66.81 180 TYR A C 1
ATOM 1481 O O . TYR A 1 180 ? 6.081 15.213 -9.005 1.00 66.81 180 TYR A O 1
ATOM 1489 N N . THR A 1 181 ? 7.788 15.498 -10.425 1.00 63.94 181 THR A N 1
ATOM 1490 C CA . THR A 1 181 ? 8.516 16.443 -9.570 1.00 63.94 181 THR A CA 1
ATOM 1491 C C . THR A 1 181 ? 7.714 17.717 -9.313 1.00 63.94 181 THR A C 1
ATOM 1493 O O . THR A 1 181 ? 7.630 18.176 -8.169 1.00 63.94 181 THR A O 1
ATOM 1496 N N . ARG A 1 182 ? 7.093 18.291 -10.352 1.00 68.19 182 ARG A N 1
ATOM 1497 C CA . ARG A 1 182 ? 6.278 19.511 -10.243 1.00 68.19 182 ARG A CA 1
ATOM 1498 C C . ARG A 1 182 ? 5.032 19.281 -9.397 1.00 68.19 182 ARG A C 1
ATOM 1500 O O . ARG A 1 182 ? 4.790 20.056 -8.475 1.00 68.19 182 ARG A O 1
ATOM 1507 N N . LEU A 1 183 ? 4.283 18.209 -9.651 1.00 67.19 183 LEU A N 1
ATOM 1508 C CA . LEU A 1 183 ? 3.100 17.852 -8.869 1.00 67.19 183 LEU A CA 1
ATOM 1509 C C . LEU A 1 183 ? 3.473 17.548 -7.430 1.00 67.19 183 LEU A C 1
ATOM 1511 O O . LEU A 1 183 ? 2.854 18.097 -6.532 1.00 67.19 183 LEU A O 1
ATOM 1515 N N . ARG A 1 184 ? 4.529 16.770 -7.181 1.00 63.56 184 ARG A N 1
ATOM 1516 C CA . ARG A 1 184 ? 5.011 16.503 -5.822 1.00 63.56 184 ARG A CA 1
ATOM 1517 C C . ARG A 1 184 ? 5.376 17.795 -5.090 1.00 63.56 184 ARG A C 1
ATOM 1519 O O . ARG A 1 184 ? 5.018 17.951 -3.929 1.00 63.56 184 ARG A O 1
ATOM 1526 N N . SER A 1 185 ? 6.039 18.739 -5.761 1.00 63.75 185 SE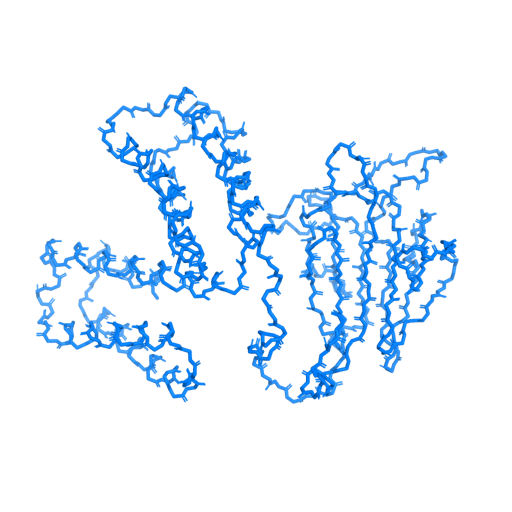R A N 1
ATOM 1527 C CA . SER A 1 185 ? 6.388 20.047 -5.187 1.00 63.75 185 SER A CA 1
ATOM 1528 C C . SER A 1 185 ? 5.161 20.914 -4.885 1.00 63.75 185 SER A C 1
ATOM 1530 O O . SER A 1 185 ? 5.117 21.591 -3.859 1.00 63.75 185 SER A O 1
ATOM 1532 N N . VAL A 1 186 ? 4.164 20.899 -5.770 1.00 61.59 186 VAL A N 1
ATOM 1533 C CA . VAL A 1 186 ? 2.910 21.646 -5.617 1.00 61.59 186 VAL A CA 1
ATOM 1534 C C . VAL A 1 186 ? 2.044 21.029 -4.513 1.00 61.59 186 VAL A C 1
ATOM 1536 O O . VAL A 1 186 ? 1.571 21.753 -3.641 1.00 61.59 186 VAL A O 1
ATOM 1539 N N . LEU A 1 187 ? 1.921 19.701 -4.483 1.00 58.06 187 LEU A N 1
ATOM 1540 C CA . LEU A 1 187 ? 1.186 18.941 -3.470 1.00 58.06 187 LEU A CA 1
ATOM 1541 C C . LEU A 1 187 ? 1.839 19.046 -2.082 1.00 58.06 187 LEU A C 1
ATOM 1543 O O . LEU A 1 187 ? 1.128 19.175 -1.095 1.00 58.06 187 LEU A O 1
ATOM 1547 N N . ALA A 1 188 ? 3.174 19.083 -1.994 1.00 56.28 188 ALA A N 1
ATOM 1548 C CA . ALA A 1 188 ? 3.893 19.278 -0.729 1.00 56.28 188 ALA A CA 1
ATOM 1549 C C . ALA A 1 188 ? 3.655 20.657 -0.083 1.00 56.28 188 ALA A C 1
ATOM 1551 O O . ALA A 1 188 ? 3.948 20.841 1.095 1.00 56.28 188 ALA A O 1
ATOM 1552 N N . LYS A 1 189 ? 3.156 21.634 -0.853 1.00 53.06 189 LYS A N 1
ATOM 1553 C CA . LYS A 1 189 ? 2.817 22.984 -0.375 1.00 53.06 189 LYS A CA 1
ATOM 1554 C C . LYS A 1 189 ? 1.345 23.130 0.007 1.00 53.06 189 LYS A C 1
ATOM 1556 O O . LYS A 1 189 ? 0.977 24.178 0.535 1.00 53.06 189 LYS A O 1
ATOM 1561 N N . ILE A 1 190 ? 0.513 22.117 -0.249 1.00 47.72 190 ILE A N 1
ATOM 1562 C CA . ILE A 1 190 ? -0.830 22.060 0.322 1.00 47.72 190 ILE A CA 1
ATOM 1563 C C . ILE A 1 190 ? -0.683 21.513 1.747 1.00 47.72 190 ILE A C 1
ATOM 1565 O O . ILE A 1 190 ? -0.216 20.382 1.900 1.00 47.72 190 ILE A O 1
ATOM 1569 N N . PRO A 1 191 ? -1.043 22.266 2.801 1.00 38.03 191 PRO A N 1
ATOM 1570 C CA . PRO A 1 191 ? -1.219 21.653 4.114 1.00 38.03 191 PRO A CA 1
ATOM 1571 C C . PRO A 1 191 ? -2.287 20.558 3.978 1.00 38.03 191 PRO A C 1
ATOM 1573 O O . PRO A 1 191 ? -3.252 20.793 3.252 1.00 38.03 191 PRO A O 1
ATOM 1576 N N . PRO A 1 192 ? -2.141 19.378 4.611 1.00 36.75 192 PRO A N 1
ATOM 1577 C CA . PRO A 1 192 ? -3.156 18.329 4.527 1.00 36.75 192 PRO A CA 1
ATOM 1578 C C . PRO A 1 192 ? -4.517 18.952 4.843 1.00 36.75 192 PRO A C 1
ATOM 1580 O O . PRO A 1 192 ? -4.690 19.515 5.924 1.00 36.75 192 PRO A O 1
ATOM 1583 N N . GLU A 1 193 ? 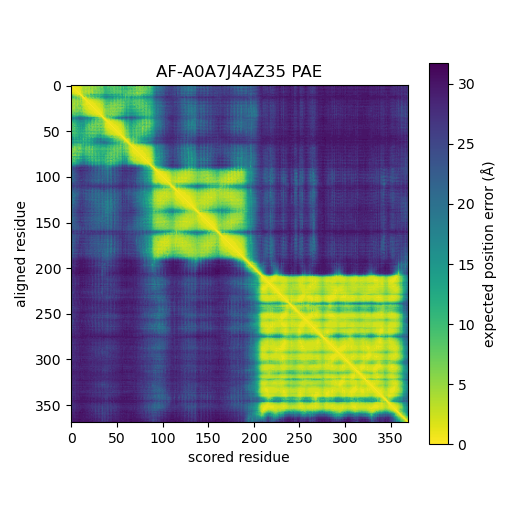-5.431 18.958 3.866 1.00 37.59 193 GLU A N 1
ATOM 1584 C CA . GLU A 1 193 ? -6.733 19.584 4.065 1.00 37.59 193 GLU A CA 1
ATOM 1585 C C . GLU A 1 193 ? -7.415 18.907 5.253 1.00 37.59 193 GLU A C 1
ATOM 1587 O O . GLU A 1 193 ? -7.415 17.681 5.404 1.00 37.59 193 GLU A O 1
ATOM 1592 N N . THR A 1 194 ? -7.882 19.777 6.138 1.00 39.19 194 THR A N 1
ATOM 1593 C CA . THR A 1 194 ? -8.421 19.546 7.471 1.00 39.19 194 THR A CA 1
ATOM 1594 C C . THR A 1 194 ? -9.331 18.325 7.580 1.00 39.19 194 THR A C 1
ATOM 1596 O O . THR A 1 194 ? -10.056 17.974 6.655 1.00 39.19 194 THR A O 1
ATOM 1599 N N . GLU A 1 195 ? -9.301 17.741 8.775 1.00 34.31 195 GLU A N 1
ATOM 1600 C CA . GLU A 1 195 ? -9.991 16.577 9.358 1.00 34.31 195 GLU A CA 1
ATOM 1601 C C . GLU A 1 195 ? -11.461 16.267 8.984 1.00 34.31 195 GLU A C 1
ATOM 1603 O O . GLU A 1 195 ? -12.051 15.324 9.510 1.00 34.31 195 GLU A O 1
ATOM 1608 N N . GLU A 1 196 ? -12.110 17.013 8.097 1.00 30.03 196 GLU A N 1
ATOM 1609 C CA . GLU A 1 196 ? -13.505 16.779 7.713 1.00 30.03 196 GLU A CA 1
ATOM 1610 C C . GLU A 1 196 ? -13.692 15.568 6.793 1.00 30.03 196 GLU A C 1
ATOM 1612 O O . GLU A 1 196 ? -14.732 14.913 6.851 1.00 30.03 196 GLU A O 1
ATOM 1617 N N . TRP A 1 197 ? -12.679 15.186 6.017 1.00 35.66 197 TRP A N 1
ATOM 1618 C CA . TRP A 1 197 ? -12.790 14.087 5.053 1.00 35.66 197 TRP A CA 1
ATOM 1619 C C . TRP A 1 197 ? -12.803 12.688 5.693 1.00 35.66 197 TRP A C 1
ATOM 1621 O O . TRP A 1 197 ? -13.364 11.762 5.113 1.00 35.66 197 TRP A O 1
ATOM 1631 N N . ALA A 1 198 ? -12.289 12.523 6.920 1.00 34.53 198 ALA A N 1
ATOM 1632 C CA . ALA A 1 198 ? -12.392 11.259 7.661 1.00 34.53 198 ALA A CA 1
ATOM 1633 C C . ALA A 1 198 ? -13.853 10.870 7.985 1.00 34.53 198 ALA A C 1
ATOM 1635 O O . ALA A 1 198 ? -14.121 9.732 8.373 1.00 34.53 198 ALA A O 1
ATOM 1636 N N . ARG A 1 199 ? -14.807 11.799 7.812 1.00 31.27 199 ARG A N 1
ATOM 1637 C CA . ARG A 1 199 ? -16.234 11.587 8.089 1.00 31.27 199 ARG A CA 1
ATOM 1638 C C . ARG A 1 199 ? -17.033 11.034 6.906 1.00 31.27 199 ARG A C 1
ATOM 1640 O O . ARG A 1 199 ? -18.132 10.530 7.130 1.00 31.27 199 ARG A O 1
ATOM 1647 N N . ALA A 1 200 ? -16.525 11.079 5.674 1.00 30.86 200 ALA A N 1
ATOM 1648 C CA . ALA A 1 200 ? -17.286 10.650 4.504 1.00 30.86 200 ALA A CA 1
ATOM 1649 C C . ALA A 1 200 ? -16.792 9.302 3.954 1.00 30.86 200 ALA A C 1
ATOM 1651 O O . ALA A 1 200 ? -15.657 9.161 3.523 1.00 30.86 200 ALA A O 1
ATOM 1652 N N . THR A 1 201 ? -17.714 8.336 3.908 1.00 30.34 201 THR A N 1
ATOM 1653 C CA . THR A 1 201 ? -17.670 7.036 3.205 1.00 30.34 201 THR A CA 1
ATOM 1654 C C . THR A 1 201 ? -16.918 5.859 3.843 1.00 30.34 201 THR A C 1
ATOM 1656 O O . THR A 1 201 ? -15.872 5.406 3.393 1.00 30.34 201 THR A O 1
ATOM 1659 N N . LEU A 1 202 ? -17.611 5.187 4.768 1.00 30.80 202 LEU A N 1
ATOM 1660 C CA . LEU A 1 202 ? -17.689 3.723 4.736 1.00 30.80 202 LEU A CA 1
ATOM 1661 C C . LEU A 1 202 ? -19.169 3.302 4.772 1.00 30.80 202 LEU A C 1
ATOM 1663 O O . LEU A 1 202 ? -19.933 3.860 5.559 1.00 30.80 202 LEU A O 1
ATOM 1667 N N . PRO A 1 203 ? -19.609 2.326 3.958 1.00 29.16 203 PRO A N 1
ATOM 1668 C CA . PRO A 1 203 ? -20.919 1.716 4.134 1.00 29.16 203 PRO A CA 1
ATOM 1669 C C . PRO A 1 203 ? -20.895 0.954 5.465 1.00 29.16 203 PRO A C 1
ATOM 1671 O O . PRO A 1 203 ? -20.087 0.045 5.656 1.00 29.16 203 PRO A O 1
ATOM 1674 N N . PHE A 1 204 ? -21.724 1.370 6.421 1.00 31.95 204 PHE A N 1
ATOM 1675 C CA . PHE A 1 204 ? -21.736 0.824 7.777 1.00 31.95 204 PHE A CA 1
ATOM 1676 C C . PHE A 1 204 ? -22.639 -0.412 7.880 1.00 31.95 204 PHE A C 1
ATOM 1678 O O . PHE A 1 204 ? -23.860 -0.275 7.845 1.00 31.95 204 PHE A O 1
ATOM 1685 N N . PRO A 1 205 ? -22.082 -1.601 8.162 1.00 29.23 205 PRO A N 1
ATOM 1686 C CA . PRO A 1 205 ? -22.736 -2.553 9.032 1.00 29.23 205 PRO A CA 1
ATOM 1687 C C . PRO A 1 205 ? -22.325 -2.253 10.477 1.00 29.23 205 PRO A C 1
ATOM 1689 O O . PRO A 1 205 ? -21.144 -2.078 10.807 1.00 29.23 205 PRO A O 1
ATOM 1692 N N . SER A 1 206 ? -23.349 -2.158 11.313 1.00 34.00 206 SER A N 1
ATOM 1693 C CA . SER A 1 206 ? -23.342 -2.014 12.762 1.00 34.00 206 SER A CA 1
ATOM 1694 C C . SER A 1 206 ? -22.578 -3.149 13.448 1.00 34.00 206 SER A C 1
ATOM 1696 O O . SER A 1 206 ? -23.074 -4.271 13.523 1.00 34.00 206 SER A O 1
ATOM 1698 N N . SER A 1 207 ? -21.391 -2.847 13.974 1.00 40.34 207 SER A N 1
ATOM 1699 C CA . SER A 1 207 ? -20.762 -3.568 15.088 1.00 40.34 207 SER A CA 1
ATOM 1700 C C . SER A 1 207 ? -19.529 -2.799 15.579 1.00 40.34 207 SER A C 1
ATOM 1702 O O . SER A 1 207 ? -18.892 -2.064 14.819 1.00 40.34 207 SER A O 1
ATOM 1704 N N . HIS A 1 208 ? -19.229 -2.963 16.865 1.00 52.66 208 HIS A N 1
ATOM 1705 C CA . HIS A 1 208 ? -18.197 -2.313 17.674 1.00 52.66 208 HIS A CA 1
ATOM 1706 C C . HIS A 1 208 ? -16.774 -2.729 17.232 1.00 52.66 208 HIS A C 1
ATOM 1708 O O . HIS A 1 208 ? -16.032 -3.364 17.974 1.00 52.66 208 HIS A O 1
ATOM 1714 N N . GLY A 1 209 ? -16.426 -2.466 15.970 1.00 63.81 209 GLY A N 1
ATOM 1715 C CA . GLY A 1 209 ? -15.163 -2.880 15.360 1.00 63.81 209 GLY A CA 1
ATOM 1716 C C . GLY A 1 209 ? -13.979 -2.051 15.855 1.00 63.81 209 GLY A C 1
ATOM 1717 O O . GLY A 1 209 ? -14.120 -0.877 16.201 1.00 63.81 209 GLY A O 1
ATOM 1718 N N . ILE A 1 210 ? -12.797 -2.657 15.862 1.00 77.69 210 ILE A N 1
ATOM 1719 C CA . ILE A 1 210 ? -11.538 -1.980 16.176 1.00 77.69 210 ILE A CA 1
ATOM 1720 C C . ILE A 1 210 ? -10.810 -1.754 14.863 1.00 77.69 210 ILE A C 1
ATOM 1722 O O . ILE A 1 210 ? -10.555 -2.706 14.123 1.00 77.69 210 ILE A O 1
ATOM 1726 N N . ILE A 1 211 ? -10.488 -0.496 14.575 1.00 85.81 211 ILE A N 1
ATOM 1727 C CA . ILE A 1 211 ? -9.741 -0.131 13.378 1.00 85.81 211 ILE A CA 1
ATOM 1728 C C . ILE A 1 211 ? -8.272 -0.000 13.758 1.00 85.81 211 ILE A C 1
ATOM 1730 O O . ILE A 1 211 ? -7.899 0.796 14.618 1.00 85.81 211 ILE A O 1
ATOM 1734 N N . LEU A 1 212 ? -7.435 -0.794 13.106 1.00 88.81 212 LEU A N 1
ATOM 1735 C CA . LEU A 1 212 ? -5.994 -0.664 13.150 1.00 88.81 212 LEU A CA 1
ATOM 1736 C C . LEU A 1 212 ? -5.545 0.188 11.964 1.00 88.81 212 LEU A C 1
ATOM 1738 O O . LEU A 1 212 ? -5.708 -0.193 10.805 1.00 88.81 212 LEU A O 1
ATOM 1742 N N . TRP A 1 213 ? -4.962 1.337 12.267 1.00 90.31 213 TRP A N 1
ATOM 1743 C CA . TRP A 1 213 ? -4.295 2.191 11.301 1.00 90.31 213 TRP A CA 1
ATOM 1744 C C . TRP A 1 213 ? -2.819 1.808 11.236 1.00 90.31 213 TRP A C 1
ATOM 1746 O O . TRP A 1 213 ? -2.103 1.869 12.235 1.00 90.31 213 TRP A O 1
ATOM 1756 N N . ILE A 1 214 ? -2.385 1.396 10.048 1.00 93.19 214 ILE A N 1
ATOM 1757 C CA . ILE A 1 214 ? -1.006 1.033 9.736 1.00 93.19 214 ILE A CA 1
ATOM 1758 C C . ILE A 1 214 ? -0.443 2.065 8.756 1.00 93.19 214 ILE A C 1
ATOM 1760 O O . ILE A 1 214 ? -1.055 2.329 7.722 1.00 93.19 214 ILE A O 1
ATOM 1764 N N . GLU A 1 215 ? 0.701 2.663 9.073 1.00 90.44 215 GLU A N 1
ATOM 1765 C CA . GLU A 1 215 ? 1.371 3.653 8.225 1.00 90.44 215 GLU A CA 1
ATOM 1766 C C . GLU A 1 215 ? 2.855 3.322 8.058 1.00 90.44 215 GLU A C 1
ATOM 1768 O O . GLU A 1 215 ? 3.548 3.062 9.042 1.00 90.44 215 GLU A O 1
ATOM 1773 N N . VAL A 1 216 ? 3.341 3.331 6.814 1.00 90.00 216 VAL A N 1
ATOM 1774 C CA . VAL A 1 216 ? 4.736 3.024 6.464 1.00 90.00 216 VAL A CA 1
ATOM 1775 C C . VAL A 1 216 ? 5.152 3.851 5.252 1.00 90.00 216 VAL A C 1
ATOM 1777 O O . VAL A 1 216 ? 4.442 3.878 4.249 1.00 90.00 216 VAL A O 1
ATOM 1780 N N . GLY A 1 217 ? 6.294 4.540 5.322 1.00 81.69 217 GLY A N 1
ATOM 1781 C CA . GLY A 1 217 ? 6.819 5.295 4.174 1.00 81.69 217 GLY A CA 1
ATOM 1782 C C . GLY A 1 217 ? 5.842 6.346 3.618 1.00 81.69 217 GLY A C 1
ATOM 1783 O O . GLY A 1 217 ? 5.830 6.598 2.418 1.00 81.69 217 GLY A O 1
ATOM 1784 N N . GLY A 1 218 ? 4.974 6.910 4.467 1.00 78.75 218 GLY A N 1
ATOM 1785 C CA . GLY A 1 218 ? 3.918 7.854 4.075 1.00 78.75 218 GLY A CA 1
ATOM 1786 C C . GLY A 1 218 ? 2.661 7.219 3.461 1.00 78.75 218 GLY A C 1
ATOM 1787 O O . GLY A 1 218 ? 1.693 7.926 3.185 1.00 78.75 218 GLY A O 1
ATOM 1788 N N . GLU A 1 219 ? 2.637 5.900 3.271 1.00 81.69 219 GLU A N 1
ATOM 1789 C CA . GLU A 1 219 ? 1.470 5.150 2.811 1.00 81.69 219 GLU A CA 1
ATOM 1790 C C . GLU A 1 219 ? 0.654 4.640 4.008 1.00 81.69 219 GLU A C 1
ATOM 1792 O O . GLU A 1 219 ? 1.215 4.219 5.019 1.00 81.69 219 GLU A O 1
ATOM 1797 N N . ARG A 1 220 ? -0.682 4.684 3.905 1.00 84.06 220 ARG A N 1
ATOM 1798 C CA . ARG A 1 220 ? -1.610 4.354 4.998 1.00 84.06 220 ARG A CA 1
ATOM 1799 C C . ARG A 1 220 ? -2.580 3.252 4.598 1.00 84.06 220 ARG A C 1
ATOM 1801 O O . ARG A 1 220 ? -3.191 3.315 3.534 1.00 84.06 220 ARG A O 1
ATOM 1808 N N . PHE A 1 221 ? -2.787 2.307 5.507 1.00 87.56 221 PHE A N 1
ATOM 1809 C CA . PHE A 1 221 ? -3.749 1.223 5.381 1.00 87.56 221 PHE A CA 1
ATOM 1810 C C . PHE A 1 221 ? -4.608 1.126 6.647 1.00 87.56 221 PHE A C 1
ATOM 1812 O O . PHE A 1 221 ? -4.091 1.047 7.763 1.00 87.56 221 PHE A O 1
ATOM 1819 N N . LEU A 1 222 ? -5.930 1.149 6.469 1.00 85.88 222 LEU A N 1
ATOM 1820 C CA . LEU A 1 222 ? -6.902 0.994 7.549 1.00 85.88 222 LEU A CA 1
ATOM 1821 C C . LEU A 1 222 ? -7.465 -0.421 7.518 1.00 85.88 222 LEU A C 1
ATOM 1823 O O . LEU A 1 222 ? -8.028 -0.856 6.513 1.00 85.88 222 LEU A O 1
ATOM 1827 N N . LEU A 1 223 ? -7.347 -1.115 8.641 1.00 87.31 223 LEU A N 1
ATOM 1828 C CA . LEU A 1 223 ? -7.773 -2.493 8.781 1.00 87.31 223 LEU A CA 1
ATOM 1829 C C . LEU A 1 223 ? -8.779 -2.626 9.915 1.00 87.31 223 LEU A C 1
ATOM 1831 O O . LEU A 1 223 ? -8.464 -2.350 11.066 1.00 87.31 223 LEU A O 1
ATOM 1835 N N . ASP A 1 224 ? -9.973 -3.128 9.616 1.00 87.06 224 ASP A N 1
ATOM 1836 C CA . ASP A 1 224 ? -10.873 -3.622 10.657 1.00 87.06 224 ASP A CA 1
ATOM 1837 C C . ASP A 1 224 ? -10.339 -4.962 11.177 1.00 87.06 224 ASP A C 1
ATOM 1839 O O . ASP A 1 224 ? -10.650 -6.027 10.636 1.00 87.06 224 ASP A O 1
ATOM 1843 N N . ILE A 1 225 ? -9.473 -4.898 12.193 1.00 87.50 225 ILE A N 1
ATOM 1844 C CA . ILE A 1 225 ? -8.757 -6.067 12.713 1.00 87.50 225 ILE A CA 1
ATOM 1845 C C . ILE A 1 225 ? -9.708 -7.057 13.393 1.00 87.50 225 ILE A C 1
ATOM 1847 O O . ILE A 1 225 ? -9.395 -8.239 13.474 1.00 87.50 225 ILE A O 1
ATOM 1851 N N . SER A 1 226 ? -10.907 -6.618 13.795 1.00 84.75 226 SER A N 1
ATOM 1852 C CA . SER A 1 226 ? -11.921 -7.490 14.404 1.00 84.75 226 SER A CA 1
ATOM 1853 C C . SER A 1 226 ? -12.427 -8.594 13.466 1.00 84.75 226 SER A C 1
ATOM 1855 O O . SER A 1 226 ? -12.945 -9.612 13.924 1.00 84.75 226 SER A O 1
ATOM 1857 N N . LYS A 1 227 ? -12.230 -8.431 12.151 1.00 86.25 227 LYS A N 1
ATOM 1858 C CA . LYS A 1 227 ? -12.576 -9.432 11.131 1.00 86.25 227 LYS A CA 1
ATOM 1859 C C . LYS A 1 227 ? -11.546 -10.553 10.997 1.00 86.25 227 LYS A C 1
ATOM 1861 O O . LYS A 1 227 ? -11.794 -11.509 10.266 1.00 86.25 227 LYS A O 1
ATOM 1866 N N . TYR A 1 228 ? -10.402 -10.444 11.671 1.00 87.00 228 TYR A N 1
ATOM 1867 C CA . TYR A 1 228 ? -9.266 -11.337 11.484 1.00 87.00 228 TYR A CA 1
ATOM 1868 C C . TYR A 1 228 ? -8.779 -11.881 12.826 1.00 87.00 228 TYR A C 1
ATOM 1870 O O . TYR A 1 228 ? -8.661 -11.159 13.811 1.00 87.00 228 TYR A O 1
ATOM 1878 N N . LYS A 1 229 ? -8.461 -13.179 12.866 1.00 82.81 229 LYS A N 1
ATOM 1879 C CA . LYS A 1 229 ? -7.937 -13.827 14.078 1.00 82.81 229 LYS A CA 1
ATOM 1880 C C . LYS A 1 229 ? -6.524 -13.341 14.414 1.00 82.81 229 LYS A C 1
ATOM 1882 O O . LYS A 1 229 ? -6.205 -13.103 15.576 1.00 82.81 229 LYS A O 1
ATOM 1887 N N . HIS A 1 230 ? -5.698 -13.208 13.385 1.00 91.50 230 HIS A N 1
ATOM 1888 C CA . HIS A 1 230 ? -4.415 -12.527 13.429 1.00 91.50 230 HIS A CA 1
ATOM 1889 C C . HIS A 1 230 ? -4.103 -11.935 12.057 1.00 91.50 230 HIS A C 1
ATOM 1891 O O . HIS A 1 230 ? -4.749 -12.266 11.057 1.00 91.50 230 HIS A O 1
ATOM 1897 N N . VAL A 1 231 ? -3.115 -11.055 12.027 1.00 95.50 231 VAL A N 1
ATOM 1898 C CA . VAL A 1 231 ? -2.637 -10.365 10.835 1.00 95.50 231 VAL A CA 1
ATOM 1899 C C . VAL A 1 231 ? -1.118 -10.421 10.849 1.00 95.50 231 VAL A C 1
ATOM 1901 O O . VAL A 1 231 ? -0.503 -10.229 11.895 1.00 95.50 231 VAL A O 1
ATOM 1904 N N . ILE A 1 232 ? -0.509 -10.691 9.701 1.00 96.19 232 ILE A N 1
ATOM 1905 C CA . ILE A 1 232 ? 0.938 -10.860 9.579 1.00 96.19 232 ILE A CA 1
ATOM 1906 C C . ILE A 1 232 ? 1.503 -9.754 8.694 1.00 96.19 232 ILE A C 1
ATOM 1908 O O . ILE A 1 232 ? 1.002 -9.520 7.595 1.00 96.19 232 ILE A O 1
ATOM 1912 N N . ILE A 1 233 ? 2.569 -9.114 9.172 1.00 97.19 233 ILE A N 1
ATOM 1913 C CA . ILE A 1 233 ? 3.387 -8.148 8.442 1.00 97.19 233 ILE A CA 1
ATOM 1914 C C . ILE A 1 233 ? 4.714 -8.817 8.079 1.00 97.19 233 ILE A C 1
ATOM 1916 O O . ILE A 1 233 ? 5.385 -9.391 8.940 1.00 97.19 233 ILE A O 1
ATOM 1920 N N . GLY A 1 234 ? 5.124 -8.734 6.818 1.00 95.44 234 GLY A N 1
ATOM 1921 C CA . GLY A 1 234 ? 6.405 -9.281 6.366 1.00 95.44 234 GLY A CA 1
ATOM 1922 C C . GLY A 1 234 ? 6.716 -8.919 4.922 1.00 95.44 234 GLY A C 1
ATOM 1923 O O . GLY A 1 234 ? 5.988 -8.149 4.307 1.00 95.44 234 GLY A O 1
ATOM 1924 N N . ARG A 1 235 ? 7.798 -9.464 4.371 1.00 94.25 235 ARG A N 1
ATOM 1925 C CA . ARG A 1 235 ? 8.192 -9.230 2.973 1.00 94.25 235 ARG A CA 1
ATOM 1926 C C . ARG A 1 235 ? 7.227 -9.894 1.990 1.00 94.25 235 ARG A C 1
ATOM 1928 O O . ARG A 1 235 ? 6.876 -11.054 2.192 1.00 94.25 235 ARG A O 1
ATOM 1935 N N . TYR A 1 236 ? 6.855 -9.201 0.923 1.00 93.06 236 TYR A N 1
ATOM 1936 C CA . TYR A 1 236 ? 6.113 -9.716 -0.228 1.00 93.06 236 TYR A CA 1
ATOM 1937 C C . TYR A 1 236 ? 7.043 -10.401 -1.238 1.00 93.06 236 TYR A C 1
ATOM 1939 O O . TYR A 1 236 ? 8.084 -9.855 -1.588 1.00 93.06 236 TYR A O 1
ATOM 1947 N N . ASP A 1 237 ? 6.670 -11.597 -1.683 1.00 88.06 237 ASP A N 1
ATOM 1948 C CA . ASP A 1 237 ? 7.500 -12.500 -2.483 1.00 88.06 237 ASP A CA 1
ATOM 1949 C C . ASP A 1 237 ? 6.660 -13.192 -3.581 1.00 88.06 237 ASP A C 1
ATOM 1951 O O . ASP A 1 237 ? 6.269 -14.364 -3.432 1.00 88.06 237 ASP A O 1
ATOM 1955 N N . PRO A 1 238 ? 6.291 -12.445 -4.644 1.00 79.75 238 PRO A N 1
ATOM 1956 C CA . PRO A 1 238 ? 5.495 -12.977 -5.743 1.00 79.75 238 PRO A CA 1
ATOM 1957 C C . PRO A 1 238 ? 6.301 -14.002 -6.543 1.00 79.75 238 PRO A C 1
ATOM 1959 O O . PRO A 1 238 ? 7.442 -13.749 -6.917 1.00 79.75 238 PRO A O 1
ATOM 1962 N N . GLY A 1 239 ? 5.689 -15.153 -6.827 1.00 61.84 239 GLY A N 1
ATOM 1963 C CA . GLY A 1 239 ? 6.288 -16.208 -7.657 1.00 61.84 239 GLY A CA 1
ATOM 1964 C C . GLY A 1 239 ? 6.902 -17.379 -6.886 1.00 61.84 239 GLY A C 1
ATOM 1965 O O . GLY A 1 239 ? 7.168 -18.411 -7.493 1.00 61.84 239 GLY A O 1
ATOM 1966 N N . ASP A 1 240 ? 7.047 -17.261 -5.564 1.00 65.94 240 ASP A N 1
ATOM 1967 C CA . ASP A 1 240 ? 7.605 -18.324 -4.713 1.00 65.94 240 ASP A CA 1
ATOM 1968 C C . ASP A 1 240 ? 6.593 -18.774 -3.640 1.00 65.94 240 ASP A C 1
ATOM 1970 O O . ASP A 1 240 ? 6.324 -19.965 -3.471 1.00 65.94 240 ASP A O 1
ATOM 1974 N N . HIS A 1 241 ? 5.963 -17.819 -2.937 1.00 73.38 241 HIS A N 1
ATOM 1975 C CA . HIS A 1 241 ? 5.014 -18.124 -1.851 1.00 73.38 241 HIS A CA 1
ATOM 1976 C C . HIS A 1 241 ? 3.805 -17.198 -1.739 1.00 73.38 241 HIS A C 1
ATOM 1978 O O . HIS A 1 241 ? 2.851 -17.553 -1.044 1.00 73.38 241 HIS A O 1
ATOM 1984 N N . ASP A 1 242 ? 3.826 -16.035 -2.386 1.00 81.75 242 ASP A N 1
ATOM 1985 C CA . ASP A 1 242 ? 2.693 -15.119 -2.405 1.00 81.75 242 ASP A CA 1
ATOM 1986 C C . ASP A 1 242 ? 1.998 -15.119 -3.776 1.00 81.75 242 ASP A C 1
ATOM 1988 O O . ASP A 1 242 ? 2.675 -15.213 -4.806 1.00 81.75 242 ASP A O 1
ATOM 1992 N N . PRO A 1 243 ? 0.655 -14.985 -3.817 1.00 78.00 243 PRO A N 1
ATOM 1993 C CA . PRO A 1 243 ? -0.058 -14.798 -5.071 1.00 78.00 243 PRO A CA 1
ATOM 1994 C C . PRO A 1 243 ? 0.345 -13.468 -5.706 1.00 78.00 243 PRO A C 1
ATOM 1996 O O . PRO A 1 243 ? 0.470 -12.450 -5.022 1.00 78.00 243 PRO A O 1
ATOM 1999 N N . GLU A 1 244 ? 0.508 -13.472 -7.024 1.00 74.88 244 GLU A N 1
ATOM 2000 C CA . GLU A 1 244 ? 0.824 -12.267 -7.774 1.00 74.88 244 GLU A CA 1
ATOM 2001 C C . GLU A 1 244 ? -0.391 -11.330 -7.796 1.00 74.88 244 GLU A C 1
ATOM 2003 O O . GLU A 1 244 ? -1.443 -11.648 -8.349 1.00 74.88 244 GLU A O 1
ATOM 2008 N N . VAL A 1 245 ? -0.250 -10.171 -7.151 1.00 69.44 245 VAL A N 1
ATOM 2009 C CA . VAL A 1 245 ? -1.305 -9.146 -7.052 1.00 69.44 245 VAL A CA 1
ATOM 2010 C C . VAL A 1 245 ? -0.954 -7.858 -7.806 1.00 69.44 245 VAL A C 1
ATOM 2012 O O . VAL A 1 245 ? -1.530 -6.807 -7.538 1.00 69.44 245 VAL A O 1
ATOM 2015 N N . GLY A 1 246 ? 0.011 -7.918 -8.731 1.00 67.56 246 GLY A N 1
ATOM 2016 C CA . GLY A 1 246 ? 0.473 -6.757 -9.503 1.00 67.56 246 GLY A CA 1
ATOM 2017 C C . GLY A 1 246 ? 1.253 -5.716 -8.686 1.00 67.56 246 GLY A C 1
ATOM 2018 O O . GLY A 1 246 ? 1.390 -4.576 -9.123 1.00 67.56 246 GLY A O 1
ATOM 2019 N N . ALA A 1 247 ? 1.741 -6.085 -7.496 1.00 69.50 247 ALA A N 1
ATOM 2020 C CA . ALA A 1 247 ? 2.612 -5.250 -6.669 1.00 69.50 247 ALA A CA 1
ATOM 2021 C C . ALA A 1 247 ? 4.103 -5.557 -6.937 1.00 69.50 247 ALA A C 1
ATOM 2023 O O . ALA A 1 247 ? 4.420 -6.683 -7.331 1.00 69.50 247 ALA A O 1
ATOM 2024 N N . PRO A 1 248 ? 5.028 -4.603 -6.709 1.00 68.44 248 PRO A N 1
ATOM 2025 C CA . PRO A 1 248 ? 6.463 -4.830 -6.869 1.00 68.44 248 PRO A CA 1
ATOM 2026 C C . PRO A 1 248 ? 6.968 -5.924 -5.918 1.00 68.44 248 PRO A C 1
ATOM 2028 O O . PRO A 1 248 ? 6.532 -5.947 -4.763 1.00 68.44 248 PRO A O 1
ATOM 2031 N N . PRO A 1 249 ? 7.898 -6.797 -6.349 1.00 79.94 249 PRO A N 1
ATOM 2032 C CA . PRO A 1 249 ? 8.518 -7.773 -5.461 1.00 79.94 249 PRO A CA 1
ATOM 2033 C C . PRO A 1 249 ? 9.254 -7.075 -4.312 1.00 79.94 249 PRO A C 1
ATOM 2035 O O . PRO A 1 249 ? 9.638 -5.908 -4.407 1.00 79.94 249 PRO A O 1
ATOM 2038 N N . ASP A 1 250 ? 9.434 -7.796 -3.207 1.00 85.50 250 ASP A N 1
ATOM 2039 C CA . ASP A 1 250 ? 10.140 -7.317 -2.019 1.00 85.50 250 ASP A CA 1
ATOM 2040 C C . ASP A 1 250 ? 9.500 -6.098 -1.330 1.00 85.50 250 ASP A C 1
ATOM 2042 O O . ASP A 1 250 ? 10.134 -5.433 -0.516 1.00 85.50 250 ASP A O 1
ATOM 2046 N N . GLY A 1 251 ? 8.227 -5.797 -1.590 1.00 89.38 251 GLY A N 1
ATOM 2047 C CA . GLY A 1 251 ? 7.456 -4.838 -0.792 1.00 89.38 251 GLY A CA 1
ATOM 2048 C C . GLY A 1 251 ? 7.190 -5.339 0.634 1.00 89.38 251 GLY A C 1
ATOM 2049 O O . GLY A 1 251 ? 7.413 -6.508 0.957 1.00 89.38 251 GLY A O 1
ATOM 2050 N N . LEU A 1 252 ? 6.677 -4.475 1.511 1.00 94.44 252 LEU A N 1
ATOM 2051 C CA . LEU A 1 252 ? 6.145 -4.919 2.804 1.00 94.44 252 LEU A CA 1
ATOM 2052 C C . LEU A 1 252 ? 4.665 -5.275 2.622 1.00 94.44 252 LEU A C 1
ATOM 2054 O O . LEU A 1 252 ? 3.886 -4.438 2.182 1.00 94.44 252 LEU A O 1
ATOM 2058 N N . LYS A 1 253 ? 4.252 -6.494 2.961 1.00 95.19 253 LYS A N 1
ATOM 2059 C CA . LYS A 1 253 ? 2.855 -6.936 2.884 1.00 95.19 253 LYS A CA 1
ATOM 2060 C C . LYS A 1 253 ? 2.194 -7.052 4.244 1.00 95.19 253 LYS A C 1
ATOM 2062 O O . LYS A 1 253 ? 2.841 -7.302 5.260 1.00 95.19 253 LYS A O 1
ATOM 2067 N N . ILE A 1 254 ? 0.871 -6.971 4.200 1.00 95.56 254 ILE A N 1
ATOM 2068 C CA . ILE A 1 254 ? -0.046 -7.384 5.251 1.00 95.56 254 ILE A CA 1
ATOM 2069 C C . ILE A 1 254 ? -0.886 -8.535 4.706 1.00 95.56 254 ILE A C 1
ATOM 2071 O O . ILE A 1 254 ? -1.504 -8.405 3.647 1.00 95.56 254 ILE A O 1
ATOM 2075 N N . LYS A 1 255 ? -0.961 -9.641 5.444 1.00 93.19 255 LYS A N 1
ATOM 2076 C CA . LYS A 1 25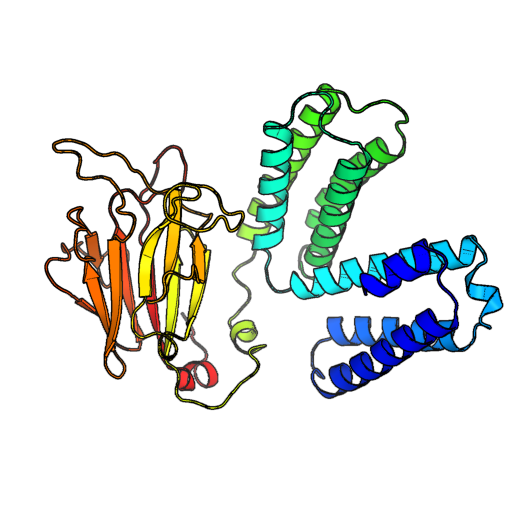5 ? -1.838 -10.770 5.119 1.00 93.19 255 LYS A CA 1
ATOM 2077 C C . LYS A 1 255 ? -2.663 -11.228 6.314 1.00 93.19 255 LYS A C 1
ATOM 2079 O O . LYS A 1 255 ? -2.291 -10.986 7.462 1.00 93.19 255 LYS A O 1
ATOM 2084 N N . ASP A 1 256 ? -3.778 -11.888 6.035 1.00 89.38 256 ASP A N 1
ATOM 2085 C CA . ASP A 1 256 ? -4.615 -12.507 7.059 1.00 89.38 256 ASP A CA 1
ATOM 2086 C C . ASP A 1 256 ? -4.148 -13.922 7.449 1.00 89.38 256 ASP A C 1
ATOM 2088 O O . ASP A 1 256 ? -3.178 -14.466 6.914 1.00 89.38 256 ASP A O 1
ATOM 2092 N N . SER A 1 257 ? -4.885 -14.533 8.380 1.00 82.38 257 SER A N 1
ATOM 2093 C CA . SER A 1 257 ? -4.661 -15.900 8.863 1.00 82.38 257 SER A CA 1
ATOM 2094 C C . SER A 1 257 ? -4.813 -16.998 7.811 1.00 82.38 257 SER A C 1
ATOM 2096 O O . SER A 1 257 ? -4.386 -18.124 8.046 1.00 82.38 257 SER A O 1
ATOM 2098 N N . HIS A 1 258 ? -5.453 -16.705 6.679 1.00 82.31 258 HIS A N 1
ATOM 2099 C CA . HIS A 1 258 ? -5.679 -17.653 5.588 1.00 82.31 258 HIS A CA 1
ATOM 2100 C C . HIS A 1 258 ? -4.662 -17.474 4.456 1.00 82.31 258 HIS A C 1
ATOM 2102 O O . HIS A 1 258 ? -4.763 -18.139 3.428 1.00 82.31 258 HIS A O 1
ATOM 2108 N N . GLY A 1 259 ? -3.686 -16.578 4.629 1.00 82.31 259 GLY A N 1
ATOM 2109 C CA . GLY A 1 259 ? -2.680 -16.278 3.618 1.00 82.31 259 GLY A CA 1
ATOM 2110 C C . GLY A 1 259 ? -3.144 -15.278 2.559 1.00 82.31 259 GLY A C 1
ATOM 2111 O O . GLY A 1 259 ? -2.383 -14.990 1.638 1.00 82.31 259 GLY A O 1
ATOM 2112 N N . LYS A 1 260 ? -4.350 -14.707 2.680 1.00 87.50 260 LYS A N 1
ATOM 2113 C CA . LYS A 1 260 ? -4.822 -13.682 1.750 1.00 87.50 260 LYS A CA 1
ATOM 2114 C C . LYS A 1 260 ? -4.069 -12.383 2.006 1.00 87.50 260 LYS A C 1
ATOM 2116 O O . LYS A 1 260 ? -4.088 -11.852 3.117 1.00 87.50 260 LYS A O 1
ATOM 2121 N N . ILE A 1 261 ? -3.465 -11.839 0.957 1.00 87.88 261 ILE A N 1
ATOM 2122 C CA . ILE A 1 261 ? -2.849 -10.514 0.998 1.00 87.88 261 ILE A CA 1
ATOM 2123 C C . ILE A 1 261 ? -3.952 -9.466 1.103 1.00 87.88 261 ILE A C 1
ATOM 2125 O O . ILE A 1 261 ? -4.859 -9.401 0.274 1.00 87.88 261 ILE A O 1
ATOM 2129 N N . LEU A 1 262 ? -3.877 -8.667 2.162 1.00 89.50 262 LEU A N 1
ATOM 2130 C CA . LEU A 1 262 ? -4.793 -7.564 2.419 1.00 89.50 262 LEU A CA 1
ATOM 2131 C C . LEU A 1 262 ? -4.259 -6.262 1.832 1.00 89.50 262 LEU A C 1
ATOM 2133 O O . LEU A 1 262 ? -5.046 -5.442 1.370 1.00 89.50 262 LEU A O 1
ATOM 2137 N N . HIS A 1 263 ? -2.935 -6.082 1.869 1.00 91.25 263 HIS A N 1
ATOM 2138 C CA . HIS A 1 263 ? -2.262 -4.891 1.363 1.00 91.25 263 HIS A CA 1
ATOM 2139 C C . HIS A 1 263 ? -0.781 -5.162 1.083 1.00 91.25 263 HIS A C 1
ATOM 2141 O O . HIS A 1 263 ? -0.164 -5.967 1.782 1.00 91.25 263 HIS A O 1
ATOM 2147 N N . VAL A 1 264 ? -0.203 -4.453 0.113 1.00 90.00 264 VAL A N 1
ATOM 2148 C CA . VAL A 1 264 ? 1.249 -4.381 -0.116 1.00 90.00 264 VAL A CA 1
ATOM 2149 C C . VAL A 1 264 ? 1.634 -2.907 -0.168 1.00 90.00 264 VAL A C 1
ATOM 2151 O O . VAL A 1 264 ? 1.074 -2.155 -0.959 1.00 90.00 264 VAL A O 1
ATOM 2154 N N . PHE A 1 265 ? 2.563 -2.496 0.692 1.00 84.75 265 PHE A N 1
ATOM 2155 C CA . PHE A 1 265 ? 3.105 -1.144 0.716 1.00 84.75 265 PHE A CA 1
ATOM 2156 C C . PHE A 1 265 ? 4.130 -0.992 -0.402 1.00 84.75 265 PHE A C 1
ATOM 2158 O O . PHE A 1 265 ? 5.200 -1.608 -0.368 1.00 84.75 265 PHE A O 1
ATOM 2165 N N . ASN A 1 266 ? 3.801 -0.152 -1.377 1.00 82.44 266 ASN A N 1
ATOM 2166 C CA . ASN A 1 266 ? 4.641 0.094 -2.548 1.00 82.44 266 ASN A CA 1
ATOM 2167 C C . ASN A 1 266 ? 5.712 1.156 -2.270 1.00 82.44 266 ASN A C 1
ATOM 2169 O O . ASN A 1 266 ? 6.706 1.227 -2.996 1.00 82.44 266 ASN A O 1
ATOM 2173 N N . SER A 1 267 ? 5.514 1.956 -1.215 1.00 80.75 267 SER A N 1
ATOM 2174 C CA . SER A 1 267 ? 6.417 3.018 -0.752 1.00 80.75 267 SER A CA 1
ATOM 2175 C C . SER A 1 267 ? 7.701 2.519 -0.084 1.00 80.75 267 SER A C 1
ATOM 2177 O O . SER A 1 267 ? 8.551 3.332 0.277 1.00 80.75 267 SER A O 1
ATOM 2179 N N . VAL A 1 268 ? 7.836 1.206 0.125 1.00 88.19 268 VAL A N 1
ATOM 2180 C CA . VAL A 1 268 ? 8.987 0.605 0.799 1.00 88.19 268 VAL A CA 1
ATOM 2181 C C . VAL A 1 268 ? 9.518 -0.621 0.066 1.00 88.19 268 VAL A C 1
ATOM 2183 O O . VAL A 1 268 ? 8.840 -1.243 -0.755 1.00 88.19 268 VAL A O 1
ATOM 2186 N N . ARG A 1 269 ? 10.760 -0.975 0.388 1.00 89.81 269 ARG A N 1
ATOM 2187 C CA . ARG A 1 269 ? 11.461 -2.176 -0.061 1.00 89.81 269 ARG A CA 1
ATOM 2188 C C . ARG A 1 269 ? 12.029 -2.925 1.135 1.00 89.81 269 ARG A C 1
ATOM 2190 O O . ARG A 1 269 ? 12.509 -2.325 2.097 1.00 89.81 269 ARG A O 1
ATOM 2197 N N . CYS A 1 270 ? 11.983 -4.242 1.047 1.00 92.31 270 CYS A N 1
ATOM 2198 C CA . CYS A 1 270 ? 12.448 -5.182 2.046 1.00 92.31 270 CYS A CA 1
ATOM 2199 C C . CYS A 1 270 ? 13.718 -5.865 1.545 1.00 92.31 270 CYS A C 1
ATOM 2201 O O . CYS A 1 270 ? 13.735 -6.518 0.503 1.00 92.31 270 CYS A O 1
ATOM 2203 N N . ARG A 1 271 ? 14.798 -5.763 2.309 1.00 90.94 271 ARG A N 1
ATOM 2204 C CA . ARG A 1 271 ? 16.020 -6.516 2.052 1.00 90.94 271 ARG A CA 1
ATOM 2205 C C . ARG A 1 271 ? 15.811 -7.988 2.402 1.00 90.94 271 ARG A C 1
ATOM 2207 O O . ARG A 1 271 ? 15.171 -8.311 3.400 1.00 90.94 271 ARG A O 1
ATOM 2214 N N . TRP A 1 272 ? 16.385 -8.884 1.609 1.00 89.12 272 TRP A N 1
ATOM 2215 C CA . TRP A 1 272 ? 16.261 -10.329 1.789 1.00 89.12 272 TRP A CA 1
ATOM 2216 C C . TRP A 1 272 ? 17.561 -11.060 1.450 1.00 89.12 272 TRP A C 1
ATOM 2218 O O . TRP A 1 272 ? 18.520 -10.456 0.970 1.00 89.12 272 TRP A O 1
ATOM 2228 N N . GLY A 1 273 ? 17.591 -12.365 1.737 1.00 83.81 273 GLY A N 1
ATOM 2229 C CA . GLY A 1 273 ? 18.732 -13.225 1.414 1.00 83.81 273 GLY A CA 1
ATOM 2230 C C . GLY A 1 273 ? 19.937 -13.047 2.340 1.00 83.81 273 GLY A C 1
ATOM 2231 O O . GLY A 1 273 ? 21.042 -13.436 1.976 1.00 83.81 273 GLY A O 1
ATOM 2232 N N . CYS A 1 274 ? 19.752 -12.460 3.526 1.00 82.44 274 CYS A N 1
ATOM 2233 C CA . CYS A 1 274 ? 20.828 -12.306 4.499 1.00 82.44 274 CYS A CA 1
ATOM 2234 C C . CYS A 1 274 ? 21.372 -13.671 4.940 1.00 82.44 274 CYS A C 1
ATOM 2236 O O . CYS A 1 274 ? 20.615 -14.564 5.324 1.00 82.44 274 CYS A O 1
ATOM 2238 N N . THR A 1 275 ? 22.698 -13.805 4.935 1.00 75.38 275 THR A N 1
ATOM 2239 C CA . THR A 1 275 ? 23.420 -15.006 5.378 1.00 75.38 275 THR A CA 1
ATOM 2240 C C . THR A 1 275 ? 24.429 -14.667 6.473 1.00 75.38 275 THR A C 1
ATOM 2242 O O . THR A 1 275 ? 25.008 -13.580 6.485 1.00 75.38 275 THR A O 1
ATOM 2245 N N . GLY A 1 276 ? 24.705 -15.615 7.369 1.00 77.12 276 GLY A N 1
ATOM 2246 C CA . GLY A 1 276 ? 25.715 -15.443 8.416 1.00 77.12 276 GLY A CA 1
ATOM 2247 C C . GLY A 1 276 ? 25.264 -14.482 9.519 1.00 77.12 276 GLY A C 1
ATOM 2248 O O . GLY A 1 276 ? 24.257 -14.733 10.171 1.00 77.12 276 GLY A O 1
ATOM 2249 N N . LYS A 1 277 ? 26.033 -13.410 9.756 1.00 81.62 277 LYS A N 1
ATOM 2250 C CA . LYS A 1 277 ? 25.780 -12.407 10.817 1.00 81.62 277 LYS A CA 1
ATOM 2251 C C . LYS A 1 277 ? 24.961 -11.199 10.349 1.00 81.62 277 LYS A C 1
ATOM 2253 O O . LYS A 1 277 ? 24.856 -10.212 11.068 1.00 81.62 277 LYS A O 1
ATOM 2258 N N . ASP A 1 278 ? 24.461 -11.234 9.123 1.00 84.31 278 ASP A N 1
ATOM 2259 C CA . ASP A 1 278 ? 23.685 -10.139 8.563 1.00 84.31 278 ASP A CA 1
ATOM 2260 C C . ASP A 1 278 ? 22.263 -10.166 9.127 1.00 84.31 278 ASP A C 1
ATOM 2262 O O . ASP A 1 278 ? 21.430 -10.989 8.751 1.00 84.31 278 ASP A O 1
ATOM 2266 N N . GLU A 1 279 ? 22.010 -9.287 10.090 1.00 87.44 279 GLU A N 1
ATOM 2267 C CA . GLU A 1 279 ? 20.720 -9.193 10.773 1.00 87.44 279 GLU A CA 1
ATOM 2268 C C . GLU A 1 279 ? 19.754 -8.236 10.069 1.00 87.44 279 GLU A C 1
ATOM 2270 O O . GLU A 1 279 ? 18.631 -8.053 10.537 1.00 87.44 279 GLU A O 1
ATOM 2275 N N . ASP A 1 280 ? 20.164 -7.625 8.953 1.00 91.00 280 ASP A N 1
ATOM 2276 C CA . ASP A 1 280 ? 19.434 -6.550 8.289 1.00 91.00 280 ASP A CA 1
ATOM 2277 C C . ASP A 1 280 ? 18.565 -7.021 7.107 1.00 91.00 280 ASP A C 1
ATOM 2279 O O . ASP A 1 280 ? 18.661 -6.502 5.999 1.00 91.00 280 ASP A O 1
ATOM 2283 N N . CYS A 1 281 ? 17.719 -8.028 7.331 1.00 91.56 281 CYS A N 1
ATOM 2284 C CA . CYS A 1 281 ? 16.729 -8.496 6.357 1.00 91.56 281 CYS A CA 1
ATOM 2285 C C . CYS A 1 281 ? 15.323 -8.570 6.948 1.00 91.56 281 CYS A C 1
ATOM 2287 O O . CYS A 1 281 ? 15.126 -8.671 8.160 1.00 91.56 281 CYS A O 1
ATOM 2289 N N . THR A 1 282 ? 14.339 -8.590 6.059 1.00 93.62 282 THR A N 1
ATOM 2290 C CA . THR A 1 282 ? 12.935 -8.784 6.393 1.00 93.62 282 THR A CA 1
ATOM 2291 C C . THR A 1 282 ? 12.525 -10.218 6.075 1.00 93.62 282 THR A C 1
ATOM 2293 O O . THR A 1 282 ? 12.658 -10.692 4.945 1.00 93.62 282 THR A O 1
ATOM 2296 N N . HIS A 1 283 ? 12.002 -10.923 7.074 1.00 92.31 283 HIS A N 1
ATOM 2297 C CA . HIS A 1 283 ? 11.420 -12.245 6.891 1.00 92.31 283 HIS A CA 1
ATOM 2298 C C . HIS A 1 283 ? 10.063 -12.139 6.167 1.00 92.31 283 HIS A C 1
ATOM 2300 O O . HIS A 1 283 ? 9.352 -11.137 6.273 1.00 92.31 283 HIS A O 1
ATOM 2306 N N . ARG A 1 284 ? 9.668 -13.192 5.440 1.00 91.31 284 ARG A N 1
ATOM 2307 C CA . ARG A 1 284 ? 8.376 -13.256 4.714 1.00 91.31 284 ARG A CA 1
ATOM 2308 C C . ARG A 1 284 ? 7.165 -13.098 5.639 1.00 91.31 284 ARG A C 1
ATOM 2310 O O . ARG A 1 284 ? 6.129 -12.574 5.238 1.00 91.31 284 ARG A O 1
ATOM 2317 N N . GLU A 1 285 ? 7.323 -13.548 6.877 1.00 93.75 285 GLU A N 1
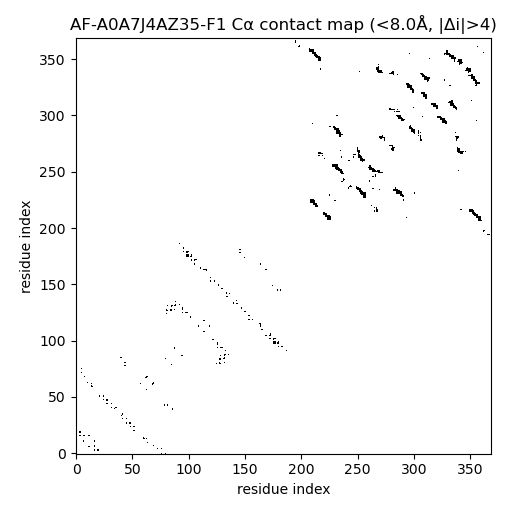ATOM 2318 C CA . GLU A 1 285 ? 6.390 -13.386 7.991 1.00 93.75 285 GLU A CA 1
ATOM 2319 C C . GLU A 1 285 ? 7.201 -12.867 9.171 1.00 93.75 285 GLU A C 1
ATOM 2321 O O . GLU A 1 285 ? 7.940 -13.636 9.776 1.00 93.75 285 GLU A O 1
ATOM 2326 N N . HIS A 1 286 ? 7.180 -11.566 9.444 1.00 94.81 286 HIS A N 1
ATOM 2327 C CA . HIS A 1 286 ? 8.116 -10.965 10.398 1.00 94.81 286 HIS A CA 1
ATOM 2328 C C . HIS A 1 286 ? 7.436 -10.647 11.723 1.00 94.81 286 HIS A C 1
ATOM 2330 O O . HIS A 1 286 ? 7.901 -11.067 12.781 1.00 94.81 286 HIS A O 1
ATOM 2336 N N . VAL A 1 287 ? 6.308 -9.943 11.660 1.00 97.00 287 VAL A N 1
ATOM 2337 C CA . VAL A 1 287 ? 5.545 -9.483 12.822 1.00 97.00 287 VAL A CA 1
ATOM 2338 C C . VAL A 1 287 ? 4.121 -10.014 12.735 1.00 97.00 287 VAL A C 1
ATOM 2340 O O . VAL A 1 287 ? 3.480 -9.933 11.693 1.00 97.00 287 VAL A O 1
ATOM 2343 N N . GLU A 1 288 ? 3.625 -10.548 13.843 1.00 96.44 288 GLU A N 1
ATOM 2344 C CA . GLU A 1 288 ? 2.250 -11.002 14.020 1.00 96.44 288 GLU A CA 1
ATOM 2345 C C . GLU A 1 288 ? 1.489 -10.016 14.913 1.00 96.44 288 GLU A C 1
ATOM 2347 O O . GLU A 1 288 ? 1.994 -9.569 15.948 1.00 96.44 288 GLU A O 1
ATOM 2352 N N . LEU A 1 289 ? 0.259 -9.704 14.516 1.00 96.81 289 LEU A N 1
ATOM 2353 C CA . LEU A 1 289 ? -0.688 -8.870 15.242 1.00 96.81 289 LEU A CA 1
ATOM 2354 C C . LEU A 1 289 ? -1.913 -9.708 15.609 1.00 96.81 289 LEU A C 1
ATOM 2356 O O . LEU A 1 289 ? -2.586 -10.245 14.729 1.00 96.81 289 LEU A O 1
ATOM 2360 N N . ILE A 1 290 ? -2.226 -9.803 16.900 1.00 94.75 290 ILE A N 1
ATOM 2361 C CA . ILE A 1 290 ? -3.366 -10.572 17.414 1.00 94.75 290 ILE A CA 1
ATOM 2362 C C . ILE A 1 290 ? -4.257 -9.655 18.241 1.00 94.75 290 ILE A C 1
ATOM 2364 O O . ILE A 1 290 ? -3.804 -9.079 19.232 1.00 94.75 290 ILE A O 1
ATOM 2368 N N . LEU A 1 291 ? -5.536 -9.567 17.882 1.00 89.12 291 LEU A N 1
ATOM 2369 C CA . LEU A 1 291 ? -6.517 -8.859 18.695 1.00 89.12 291 LEU A CA 1
ATOM 2370 C C . LEU A 1 291 ? -6.869 -9.682 19.945 1.00 89.12 291 LEU A C 1
ATOM 2372 O O . LEU A 1 291 ? -7.263 -10.846 19.852 1.00 89.12 291 LEU A O 1
ATOM 2376 N N . LYS A 1 292 ? -6.745 -9.074 21.126 1.00 86.56 292 LYS A N 1
ATOM 2377 C CA . LYS A 1 292 ? -7.155 -9.640 22.416 1.00 86.56 292 LYS A CA 1
ATOM 2378 C C . LYS A 1 292 ? -8.067 -8.654 23.135 1.00 86.56 292 LYS A C 1
ATOM 2380 O O . LYS A 1 292 ? -7.603 -7.688 23.735 1.00 86.56 292 LYS A O 1
ATOM 2385 N N . GLY A 1 293 ? -9.375 -8.895 23.070 1.00 83.38 293 GLY A N 1
ATOM 2386 C CA . GLY A 1 293 ? -10.353 -7.910 23.533 1.00 83.38 293 GLY A CA 1
ATOM 2387 C C . GLY A 1 293 ? -10.222 -6.631 22.709 1.00 83.38 293 GLY A C 1
ATOM 2388 O O . GLY A 1 293 ? -10.393 -6.684 21.495 1.00 83.38 293 GLY A O 1
ATOM 2389 N N . ASN A 1 294 ? -9.856 -5.522 23.362 1.00 82.62 294 ASN A N 1
ATOM 2390 C CA . ASN A 1 294 ? -9.660 -4.227 22.704 1.00 82.62 294 ASN A CA 1
ATOM 2391 C C . ASN A 1 294 ? -8.195 -3.860 22.427 1.00 82.62 294 ASN A C 1
ATOM 2393 O O . ASN A 1 294 ? -7.913 -2.765 21.948 1.00 82.62 294 ASN A O 1
ATOM 2397 N N . GLU A 1 295 ? -7.260 -4.754 22.735 1.00 89.75 295 GLU A N 1
ATOM 2398 C CA . GLU A 1 295 ? -5.826 -4.504 22.615 1.00 89.75 295 GLU A CA 1
ATOM 2399 C C . GLU A 1 295 ? -5.228 -5.344 21.484 1.00 89.75 295 GLU A C 1
ATOM 2401 O O . GLU A 1 295 ? -5.644 -6.481 21.248 1.00 89.75 295 GLU A O 1
ATOM 2406 N N . VAL A 1 296 ? -4.217 -4.811 20.796 1.00 92.31 296 VAL A N 1
ATOM 2407 C CA . VAL A 1 296 ? -3.470 -5.566 19.784 1.00 92.31 296 VAL A CA 1
ATOM 2408 C C . VAL A 1 296 ? -2.154 -6.022 20.391 1.00 92.31 296 VAL A C 1
ATOM 2410 O O . VAL A 1 296 ? -1.289 -5.220 20.737 1.00 92.31 296 VAL A O 1
ATOM 2413 N N . LYS A 1 297 ? -1.989 -7.338 20.510 1.00 96.38 297 LYS A N 1
ATOM 2414 C CA . LYS A 1 297 ? -0.710 -7.955 20.845 1.00 96.38 297 LYS A CA 1
ATOM 2415 C C . LYS A 1 297 ? 0.153 -7.997 19.586 1.00 96.38 297 LYS A C 1
ATOM 2417 O O . LYS A 1 297 ? -0.258 -8.574 18.585 1.00 96.38 297 LYS A O 1
ATOM 2422 N N . VAL A 1 298 ? 1.349 -7.432 19.671 1.00 97.00 298 VAL A N 1
ATOM 2423 C CA . VAL A 1 298 ? 2.364 -7.410 18.616 1.00 97.00 298 VAL A CA 1
ATOM 2424 C C . VAL A 1 298 ? 3.515 -8.320 19.028 1.00 97.00 298 VAL A C 1
ATOM 2426 O O . VAL A 1 298 ? 4.079 -8.148 20.109 1.00 97.00 298 VAL A O 1
ATOM 2429 N N . SER A 1 299 ? 3.877 -9.287 18.194 1.00 96.12 299 SER A N 1
ATOM 2430 C CA . SER A 1 299 ? 4.972 -10.233 18.453 1.00 96.12 299 SER A CA 1
ATOM 2431 C C . SER A 1 299 ? 5.730 -10.582 17.178 1.00 96.12 299 SER A C 1
ATOM 2433 O O . SER A 1 299 ? 5.265 -10.307 16.078 1.00 96.12 299 SER A O 1
ATOM 2435 N N . LEU A 1 300 ? 6.906 -11.192 17.313 1.00 94.88 300 LEU A N 1
ATOM 2436 C CA . LEU A 1 300 ? 7.596 -11.792 16.171 1.00 94.88 300 LEU A CA 1
ATOM 2437 C C . LEU A 1 300 ? 6.848 -13.049 15.706 1.00 94.88 300 LEU A C 1
ATOM 2439 O O . LEU A 1 300 ? 6.347 -13.817 16.530 1.00 94.88 300 LEU A O 1
ATOM 2443 N N . CYS A 1 301 ? 6.787 -13.268 14.394 1.00 92.25 301 CYS A N 1
ATOM 2444 C CA . CYS A 1 301 ? 6.273 -14.518 13.834 1.00 92.25 301 CYS A CA 1
ATOM 2445 C C . CYS A 1 301 ? 7.201 -15.693 14.170 1.00 92.25 301 CYS A C 1
ATOM 2447 O O . CYS A 1 301 ? 8.416 -15.541 14.327 1.00 92.25 301 CYS A O 1
ATOM 2449 N N . ARG A 1 302 ? 6.645 -16.907 14.223 1.00 85.50 302 ARG A N 1
ATOM 2450 C CA . ARG A 1 302 ? 7.448 -18.119 14.417 1.00 85.50 302 ARG A CA 1
ATOM 2451 C C . ARG A 1 302 ? 8.419 -18.288 13.243 1.00 85.50 302 ARG A C 1
ATOM 2453 O O . ARG A 1 302 ? 7.999 -18.337 12.096 1.00 85.50 302 ARG A O 1
ATOM 2460 N N . GLY A 1 303 ? 9.711 -18.406 13.541 1.00 82.00 303 GLY A N 1
ATOM 2461 C CA . GLY A 1 303 ? 10.762 -18.505 12.522 1.00 82.00 303 GLY A CA 1
ATOM 2462 C C . GLY A 1 303 ? 11.331 -17.156 12.069 1.00 82.00 303 GLY A C 1
ATOM 2463 O O . GLY A 1 303 ? 12.382 -17.145 11.439 1.00 82.00 303 GLY A O 1
ATOM 2464 N N . ALA A 1 304 ? 10.727 -16.025 12.453 1.00 85.25 304 ALA A N 1
ATOM 2465 C CA . ALA A 1 304 ? 11.353 -14.717 12.297 1.00 85.25 304 ALA A CA 1
ATOM 2466 C C . ALA A 1 304 ? 12.416 -14.524 13.390 1.00 85.25 304 ALA A C 1
ATOM 2468 O O . ALA A 1 304 ? 12.093 -14.310 14.556 1.00 85.25 304 ALA A O 1
ATOM 2469 N N . TYR A 1 305 ? 13.691 -14.624 13.016 1.00 80.31 305 TYR A N 1
ATOM 2470 C CA . TYR A 1 305 ? 14.830 -14.462 13.932 1.00 80.31 305 TYR A CA 1
ATOM 2471 C C . TYR A 1 305 ? 15.516 -13.094 13.814 1.00 80.31 305 TYR A C 1
ATOM 2473 O O . TYR A 1 305 ? 16.406 -12.778 14.599 1.00 80.31 305 TYR A O 1
ATOM 2481 N N . LEU A 1 306 ? 15.111 -12.283 12.835 1.00 90.88 306 LEU A N 1
ATOM 2482 C CA . LEU A 1 306 ? 15.702 -10.977 12.562 1.00 90.88 306 LEU A CA 1
ATOM 2483 C C . LEU A 1 306 ? 15.047 -9.901 13.442 1.00 90.88 306 LEU A C 1
ATOM 2485 O O . LEU A 1 306 ? 13.825 -9.928 13.630 1.00 90.88 306 LEU A O 1
ATOM 2489 N N . PRO A 1 307 ? 15.829 -8.952 13.982 1.00 92.25 307 PRO A N 1
ATOM 2490 C CA . PRO A 1 307 ? 15.372 -8.069 15.042 1.00 92.25 307 PRO A CA 1
ATOM 2491 C C . PRO A 1 307 ? 14.245 -7.136 14.590 1.00 92.25 307 PRO A C 1
ATOM 2493 O O . PRO A 1 307 ? 14.192 -6.665 13.455 1.00 92.25 307 PRO A O 1
ATOM 2496 N N . VAL A 1 308 ? 13.355 -6.825 15.527 1.00 96.06 308 VAL A N 1
ATOM 2497 C CA . VAL A 1 308 ? 12.401 -5.720 15.416 1.00 96.06 308 VAL A CA 1
ATOM 2498 C C . VAL A 1 308 ? 12.611 -4.836 16.630 1.00 96.06 308 VAL A C 1
ATOM 2500 O O . VAL A 1 308 ? 12.650 -5.326 17.760 1.00 96.06 308 VAL A O 1
ATOM 2503 N N . TYR A 1 309 ? 12.756 -3.537 16.407 1.00 95.94 309 TYR A N 1
ATOM 2504 C CA . TYR A 1 309 ? 12.813 -2.557 17.485 1.00 95.94 309 TYR A CA 1
ATOM 2505 C C . TYR A 1 309 ? 11.509 -1.783 17.543 1.00 95.94 309 TYR A C 1
ATOM 2507 O O . TYR A 1 309 ? 10.846 -1.606 16.526 1.00 95.94 309 TYR A O 1
ATOM 2515 N N . TYR A 1 310 ? 11.136 -1.311 18.723 1.00 96.69 310 TYR A N 1
ATOM 2516 C CA . TYR A 1 310 ? 9.911 -0.555 18.898 1.00 96.69 310 TYR A CA 1
ATOM 2517 C C . TYR A 1 310 ? 10.087 0.659 19.799 1.00 96.69 310 TYR A C 1
ATOM 2519 O O . TYR A 1 310 ? 10.978 0.712 20.651 1.00 96.69 310 TYR A O 1
ATOM 2527 N N . SER A 1 311 ? 9.185 1.620 19.630 1.00 95.06 311 SER A N 1
ATOM 2528 C CA . SER A 1 311 ? 8.991 2.735 20.548 1.00 95.06 311 SER A CA 1
ATOM 2529 C C . SER A 1 311 ? 7.548 3.235 20.477 1.00 95.06 311 SER A C 1
ATOM 2531 O O . SER A 1 311 ? 6.902 3.113 19.443 1.00 95.06 311 SER A O 1
ATOM 2533 N N . PHE A 1 312 ? 7.033 3.815 21.561 1.00 89.62 312 PHE A N 1
ATOM 2534 C CA . PHE A 1 312 ? 5.713 4.473 21.568 1.00 89.62 312 PHE A CA 1
ATOM 2535 C C . PHE A 1 312 ? 5.778 5.934 21.086 1.00 89.62 312 PHE A C 1
ATOM 2537 O O . PHE A 1 312 ? 4.780 6.647 21.064 1.00 89.62 312 PHE A O 1
ATOM 2544 N N . SER A 1 313 ? 6.969 6.392 20.700 1.00 86.88 313 SER A N 1
ATOM 2545 C CA . SER A 1 313 ? 7.217 7.695 20.091 1.00 86.88 313 SER A CA 1
ATOM 2546 C C . SER A 1 313 ? 8.224 7.526 18.964 1.00 86.88 313 SER A C 1
ATOM 2548 O O . SER A 1 313 ? 9.199 6.794 19.114 1.00 86.88 313 SER A O 1
ATOM 2550 N N . GLU A 1 314 ? 8.025 8.228 17.853 1.00 79.44 314 GLU A N 1
ATOM 2551 C CA . GLU A 1 314 ? 8.897 8.138 16.679 1.00 79.44 314 GLU A CA 1
ATOM 2552 C C . GLU A 1 314 ? 10.360 8.494 16.993 1.00 79.44 314 GLU A C 1
ATOM 2554 O O . GLU A 1 314 ? 11.282 7.901 16.442 1.00 79.44 314 GLU A O 1
ATOM 2559 N N . LYS A 1 315 ? 10.577 9.427 17.932 1.00 83.12 315 LYS A N 1
ATOM 2560 C CA . LYS A 1 315 ? 11.908 9.861 18.398 1.00 83.12 315 LYS A CA 1
ATOM 2561 C C . LYS A 1 315 ? 12.300 9.250 19.748 1.00 83.12 315 LYS A C 1
ATOM 2563 O O . LYS A 1 315 ? 13.224 9.729 20.402 1.00 83.12 315 LYS A O 1
ATOM 2568 N N . GLY A 1 316 ? 11.555 8.250 20.214 1.00 83.31 316 GLY A N 1
ATOM 2569 C CA . GLY A 1 316 ? 11.802 7.605 21.495 1.00 83.31 316 GLY A CA 1
ATOM 2570 C C . GLY A 1 316 ? 12.992 6.645 21.460 1.00 83.31 316 GLY A C 1
ATOM 2571 O O . GLY A 1 316 ? 13.517 6.288 20.408 1.00 83.31 316 GLY A O 1
ATOM 2572 N N . ILE A 1 317 ? 13.399 6.177 22.640 1.00 89.00 317 ILE A N 1
ATOM 2573 C CA . ILE A 1 317 ? 14.434 5.145 22.764 1.00 89.00 317 ILE A CA 1
ATOM 2574 C C . ILE A 1 317 ? 13.895 3.836 22.177 1.00 89.00 317 ILE A C 1
ATOM 2576 O O . ILE A 1 317 ? 12.827 3.365 22.581 1.00 89.00 317 ILE A O 1
ATOM 2580 N N . LEU A 1 318 ? 14.648 3.258 21.242 1.00 92.88 318 LEU A N 1
ATOM 2581 C CA . LEU A 1 318 ? 14.328 1.986 20.609 1.00 92.88 318 LEU A CA 1
ATOM 2582 C C . LEU A 1 318 ? 14.568 0.827 21.577 1.00 92.88 318 LEU A C 1
ATOM 2584 O O . LEU A 1 318 ? 15.660 0.665 22.122 1.00 92.88 318 LEU A O 1
ATOM 2588 N N . LYS A 1 319 ? 13.545 -0.004 21.771 1.00 94.19 319 LYS A N 1
ATOM 2589 C CA . LYS A 1 319 ? 13.617 -1.226 22.576 1.00 94.19 319 LYS A CA 1
ATOM 2590 C C . LYS A 1 319 ? 13.513 -2.447 21.664 1.00 94.19 319 LYS A C 1
ATOM 2592 O O . LYS A 1 319 ? 12.679 -2.439 20.764 1.00 94.19 319 LYS A O 1
ATOM 2597 N N . PRO A 1 320 ? 14.318 -3.502 21.863 1.00 95.00 320 PRO A N 1
ATOM 2598 C CA . PRO A 1 320 ? 14.168 -4.727 21.087 1.00 95.00 320 PRO A CA 1
ATOM 2599 C C . PRO A 1 320 ? 12.863 -5.442 21.463 1.00 95.00 320 PRO A C 1
ATOM 2601 O O . PRO A 1 320 ? 12.560 -5.621 22.645 1.00 95.00 320 PRO A O 1
ATOM 2604 N N . LEU A 1 321 ? 12.106 -5.886 20.463 1.00 93.56 321 LEU A N 1
ATOM 2605 C CA . LEU A 1 321 ? 10.925 -6.724 20.641 1.00 93.56 321 LEU A CA 1
ATOM 2606 C C . LEU A 1 321 ? 11.368 -8.176 20.871 1.00 93.56 321 LEU A C 1
ATOM 2608 O O . LEU A 1 321 ? 11.755 -8.861 19.930 1.00 93.56 321 LEU A O 1
ATOM 2612 N N . ARG A 1 322 ? 11.346 -8.638 22.128 1.00 86.94 322 ARG A N 1
ATOM 2613 C CA . ARG A 1 322 ? 11.810 -9.994 22.499 1.00 86.94 322 ARG A CA 1
ATOM 2614 C C . ARG A 1 322 ? 10.706 -11.046 22.548 1.00 86.94 322 ARG A C 1
ATOM 2616 O O . ARG A 1 322 ? 10.914 -12.163 22.099 1.00 86.94 322 ARG A O 1
ATOM 2623 N N . GLU A 1 323 ? 9.554 -10.696 23.107 1.00 84.38 323 GLU A N 1
ATOM 2624 C CA . GLU A 1 323 ? 8.421 -11.617 23.254 1.00 84.38 323 GLU A CA 1
ATOM 2625 C C . GLU A 1 323 ? 7.192 -11.034 22.567 1.00 84.38 323 GLU A C 1
ATOM 2627 O O . GLU A 1 323 ? 6.808 -11.433 21.469 1.00 84.38 323 GLU A O 1
ATOM 2632 N N . SER A 1 324 ? 6.583 -10.044 23.212 1.00 92.19 324 SER A N 1
ATOM 2633 C CA . SER A 1 324 ? 5.452 -9.313 22.674 1.00 92.19 324 SER A CA 1
ATOM 2634 C C . SER A 1 324 ? 5.287 -7.977 23.367 1.00 92.19 324 SER A C 1
ATOM 2636 O O . SER A 1 324 ? 5.650 -7.835 24.534 1.00 92.19 324 SER A O 1
ATOM 2638 N N . ILE A 1 325 ? 4.677 -7.032 22.669 1.00 95.56 325 ILE A N 1
ATOM 2639 C CA . ILE A 1 325 ? 4.222 -5.766 23.224 1.00 95.56 325 ILE A CA 1
ATOM 2640 C C . ILE A 1 325 ? 2.720 -5.644 22.994 1.00 95.56 325 ILE A C 1
ATOM 2642 O O . ILE A 1 325 ? 2.183 -6.160 22.014 1.00 95.56 325 ILE A O 1
ATOM 2646 N N . VAL A 1 326 ? 2.029 -5.010 23.930 1.00 93.81 326 VAL A N 1
ATOM 2647 C CA . VAL A 1 326 ? 0.595 -4.760 23.826 1.00 93.81 326 VAL A CA 1
ATOM 2648 C C . VAL A 1 326 ? 0.407 -3.304 23.442 1.00 93.81 326 VAL A C 1
ATOM 2650 O O . VAL A 1 326 ? 0.956 -2.423 24.099 1.00 93.81 326 VAL A O 1
ATOM 2653 N N . LEU A 1 327 ? -0.345 -3.082 22.372 1.00 91.50 327 LEU A N 1
ATOM 2654 C CA . LEU A 1 327 ? -0.794 -1.774 21.932 1.00 91.50 327 LEU A CA 1
ATOM 2655 C C . LEU A 1 327 ? -2.241 -1.579 22.389 1.00 91.50 327 LEU A C 1
ATOM 2657 O O . LEU A 1 327 ? -3.106 -2.401 22.067 1.00 91.50 327 LEU A O 1
ATOM 2661 N N . LYS A 1 328 ? -2.502 -0.504 23.134 1.00 87.06 328 LYS A N 1
ATOM 2662 C CA . LYS A 1 328 ? -3.842 -0.173 23.634 1.00 87.06 328 LYS A CA 1
ATOM 2663 C C . LYS A 1 328 ? -4.558 0.829 22.723 1.00 87.06 328 LYS A C 1
ATOM 2665 O O . LYS A 1 328 ? -3.907 1.542 21.956 1.00 87.06 328 LYS A O 1
ATOM 2670 N N . PRO A 1 329 ? -5.897 0.924 22.800 1.00 82.94 329 PRO A N 1
ATOM 2671 C CA . PRO A 1 329 ? -6.646 1.967 22.106 1.00 82.94 329 PRO A CA 1
ATOM 2672 C C . PRO A 1 329 ? -6.103 3.374 22.383 1.00 82.94 329 PRO A C 1
ATOM 2674 O O . PRO A 1 329 ? -5.882 3.735 23.537 1.00 82.94 329 PRO A O 1
ATOM 2677 N N . GLY A 1 330 ? -5.910 4.166 21.326 1.00 77.12 330 GLY A N 1
ATOM 2678 C CA . GLY A 1 330 ? -5.374 5.529 21.404 1.00 77.12 330 GLY A CA 1
ATOM 2679 C C . GLY A 1 330 ? -3.845 5.627 21.455 1.00 77.12 330 GLY A C 1
ATOM 2680 O O . GLY A 1 330 ? -3.303 6.709 21.246 1.00 77.12 330 GLY A O 1
ATOM 2681 N N . GLU A 1 331 ? -3.122 4.527 21.665 1.00 83.56 331 GLU A N 1
ATOM 2682 C CA . GLU A 1 331 ? -1.658 4.532 21.616 1.00 83.56 331 GLU A CA 1
ATOM 2683 C C . GLU A 1 331 ? -1.148 4.419 20.173 1.00 83.56 331 GLU A C 1
ATOM 2685 O O . GLU A 1 331 ? -1.819 3.888 19.284 1.00 83.56 331 GLU A O 1
ATOM 2690 N N . SER A 1 332 ? 0.065 4.916 19.930 1.00 90.19 332 SER A N 1
ATOM 2691 C CA . SER A 1 332 ? 0.817 4.662 18.698 1.00 90.19 332 SER A CA 1
ATOM 2692 C C . SER A 1 332 ? 2.066 3.851 19.023 1.00 90.19 332 SER A C 1
ATOM 2694 O O . SER A 1 332 ? 2.795 4.183 19.954 1.00 90.19 332 SER A O 1
ATOM 2696 N N . LEU A 1 333 ? 2.334 2.818 18.234 1.00 95.44 333 LEU A N 1
ATOM 2697 C CA . LEU A 1 333 ? 3.542 2.006 18.317 1.00 95.44 333 LEU A CA 1
ATOM 2698 C C . LEU A 1 333 ? 4.290 2.094 16.994 1.00 95.44 333 LEU A C 1
ATOM 2700 O O . LEU A 1 333 ? 3.745 1.785 15.941 1.00 95.44 333 LEU A O 1
ATOM 2704 N N . PHE A 1 334 ? 5.549 2.493 17.058 1.00 96.56 334 PHE A N 1
ATOM 2705 C CA . PHE A 1 334 ? 6.450 2.560 15.921 1.00 96.56 334 PHE A CA 1
ATOM 2706 C C . PHE A 1 334 ? 7.339 1.321 15.949 1.00 96.56 334 PHE A C 1
ATOM 2708 O O . PHE A 1 334 ? 7.996 1.063 16.958 1.00 96.56 334 PHE A O 1
ATOM 2715 N N . LEU A 1 335 ? 7.335 0.547 14.866 1.00 97.44 335 LEU A N 1
ATOM 2716 C CA . LEU A 1 335 ? 8.104 -0.684 14.710 1.00 97.44 335 LEU A CA 1
ATOM 2717 C C . LEU A 1 335 ? 9.165 -0.512 13.624 1.00 97.44 335 LEU A C 1
ATOM 2719 O O . LEU A 1 335 ? 8.842 -0.366 12.452 1.00 97.44 335 LEU A O 1
ATOM 2723 N N . TRP A 1 336 ? 10.435 -0.604 13.986 1.00 96.12 336 TRP A N 1
ATOM 2724 C CA . TRP A 1 336 ? 11.542 -0.690 13.041 1.00 96.12 336 TRP A CA 1
ATOM 2725 C C . TRP A 1 336 ? 11.811 -2.159 12.757 1.00 96.12 336 TRP A C 1
ATOM 2727 O O . TRP A 1 336 ? 12.525 -2.836 13.502 1.00 96.12 336 TRP A O 1
ATOM 2737 N N . ILE A 1 337 ? 11.182 -2.649 11.692 1.00 96.12 337 ILE A N 1
ATOM 2738 C CA . ILE A 1 337 ? 11.397 -3.999 11.183 1.00 96.12 337 ILE A CA 1
ATOM 2739 C C . ILE A 1 337 ? 12.720 -4.015 10.418 1.00 96.12 337 ILE A C 1
ATOM 2741 O O . ILE A 1 337 ? 12.998 -3.129 9.608 1.00 96.12 337 ILE A O 1
ATOM 2745 N N . SER A 1 338 ? 13.549 -5.016 10.699 1.00 93.81 338 SER A N 1
ATOM 2746 C CA . SER A 1 338 ? 14.827 -5.174 10.020 1.00 93.81 338 SER A CA 1
ATOM 2747 C C . SER A 1 338 ? 14.670 -5.285 8.498 1.00 93.81 338 SER A C 1
ATOM 2749 O O . SER A 1 338 ? 13.721 -5.901 8.009 1.00 93.81 338 SER A O 1
ATOM 2751 N N . GLY A 1 339 ? 15.585 -4.669 7.745 1.00 93.25 339 GLY A N 1
ATOM 2752 C CA . GLY A 1 339 ? 15.583 -4.704 6.286 1.00 93.25 339 GLY A CA 1
ATOM 2753 C C . GLY A 1 339 ? 14.537 -3.832 5.575 1.00 93.25 339 GLY A C 1
ATOM 2754 O O . GLY A 1 339 ? 14.461 -3.933 4.357 1.00 93.25 339 GLY A O 1
ATOM 2755 N N . VAL A 1 340 ? 13.747 -2.994 6.262 1.00 94.38 340 VAL A N 1
ATOM 2756 C CA . VAL A 1 340 ? 12.692 -2.168 5.626 1.00 94.38 340 VAL A CA 1
ATOM 2757 C C . VAL A 1 340 ? 13.165 -0.734 5.348 1.00 94.38 340 VAL A C 1
ATOM 2759 O O . VAL A 1 340 ? 13.538 -0.004 6.271 1.00 94.38 340 VAL A O 1
ATOM 2762 N N . TYR A 1 341 ? 13.098 -0.317 4.080 1.00 90.50 341 TYR A N 1
ATOM 2763 C CA . TYR A 1 341 ? 13.627 0.953 3.562 1.00 90.50 341 TYR A CA 1
ATOM 2764 C C . TYR A 1 341 ? 12.638 1.671 2.636 1.00 90.50 341 TYR A C 1
ATOM 2766 O O . TYR A 1 341 ? 11.790 1.023 2.038 1.00 90.50 341 TYR A O 1
ATOM 2774 N N . VAL A 1 342 ? 12.758 2.994 2.476 1.00 82.19 342 VAL A N 1
ATOM 2775 C CA . VAL A 1 342 ? 11.883 3.801 1.582 1.00 82.19 342 VAL A CA 1
ATOM 2776 C C . VAL A 1 342 ? 12.225 3.642 0.099 1.00 82.19 342 VAL A C 1
ATOM 2778 O O . VAL A 1 342 ? 11.394 3.893 -0.766 1.00 82.19 342 VAL A O 1
ATOM 2781 N N . ASP A 1 343 ? 13.450 3.239 -0.219 1.00 73.25 343 ASP A N 1
ATOM 2782 C CA . ASP A 1 343 ? 13.915 3.133 -1.597 1.00 73.25 343 ASP A CA 1
ATOM 2783 C C . ASP A 1 343 ? 14.777 1.891 -1.831 1.00 73.25 343 ASP A C 1
ATOM 2785 O O . ASP A 1 343 ? 15.251 1.225 -0.907 1.00 73.25 343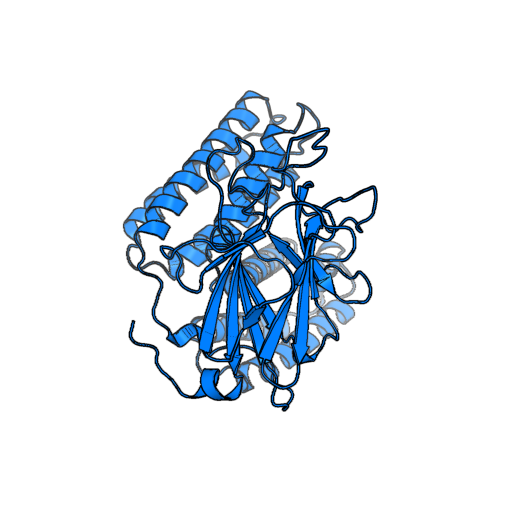 ASP A O 1
ATOM 2789 N N . GLU A 1 344 ? 14.983 1.586 -3.111 1.00 62.59 344 GLU A N 1
ATOM 2790 C CA . GLU A 1 344 ? 15.816 0.470 -3.571 1.00 62.59 344 GLU A CA 1
ATOM 2791 C C . GLU A 1 344 ? 17.301 0.676 -3.248 1.00 62.59 344 GLU A C 1
ATOM 2793 O O . GLU A 1 344 ? 18.045 -0.294 -3.105 1.00 62.59 344 GLU A O 1
ATOM 2798 N N . GLN A 1 345 ? 17.723 1.931 -3.062 1.00 67.88 345 GLN A N 1
ATOM 2799 C CA . GLN A 1 345 ? 19.088 2.288 -2.673 1.00 67.88 345 GLN A CA 1
ATOM 2800 C C . GLN A 1 345 ? 19.365 2.060 -1.178 1.00 67.88 345 GLN A C 1
ATOM 2802 O O . GLN A 1 345 ? 20.509 2.200 -0.747 1.00 67.88 345 GLN A O 1
ATOM 2807 N N . ARG A 1 346 ? 18.350 1.658 -0.395 1.00 72.56 346 ARG A N 1
ATOM 2808 C CA . ARG A 1 346 ? 18.431 1.374 1.048 1.00 72.56 346 ARG A CA 1
ATOM 2809 C C . ARG A 1 346 ? 18.924 2.572 1.855 1.00 72.56 346 ARG A C 1
ATOM 2811 O O . ARG A 1 346 ? 19.615 2.417 2.861 1.00 72.56 346 ARG A O 1
ATOM 2818 N N . SER A 1 347 ? 18.578 3.774 1.408 1.00 68.56 347 SER A N 1
ATOM 2819 C CA . SER A 1 347 ? 19.156 5.000 1.953 1.00 68.56 347 SER A CA 1
ATOM 2820 C C . SER A 1 347 ? 18.633 5.320 3.362 1.00 68.56 347 SER A C 1
ATOM 2822 O O . SER A 1 347 ? 19.379 5.839 4.191 1.00 68.56 347 SER A O 1
ATOM 2824 N N . HIS A 1 348 ? 17.371 4.975 3.662 1.00 81.62 348 HIS A N 1
ATOM 2825 C CA . HIS A 1 348 ? 16.711 5.326 4.926 1.00 81.62 348 HIS A CA 1
ATOM 2826 C C . HIS A 1 348 ? 15.777 4.221 5.434 1.00 81.62 348 HIS A C 1
ATOM 2828 O O . HIS A 1 348 ? 14.838 3.822 4.738 1.00 81.62 348 HIS A O 1
ATOM 2834 N N . LYS A 1 349 ? 16.007 3.762 6.675 1.00 89.25 349 LYS A N 1
ATOM 2835 C CA . LYS A 1 349 ? 15.080 2.882 7.407 1.00 89.25 349 LYS A CA 1
ATOM 2836 C C . LYS A 1 349 ? 13.848 3.660 7.848 1.00 89.25 349 LYS A C 1
ATOM 2838 O O . LYS A 1 349 ? 13.979 4.788 8.322 1.00 89.25 349 LYS A O 1
ATOM 2843 N N . VAL A 1 350 ? 12.678 3.031 7.780 1.00 91.19 350 VAL A N 1
ATOM 2844 C CA . VAL A 1 350 ? 11.414 3.638 8.228 1.00 91.19 350 VAL A CA 1
ATOM 2845 C C . VAL A 1 350 ? 10.656 2.766 9.218 1.00 91.19 350 VAL A C 1
ATOM 2847 O O . VAL A 1 350 ? 10.692 1.539 9.105 1.00 91.19 350 VAL A O 1
ATOM 2850 N N . PRO A 1 351 ? 9.957 3.378 10.190 1.00 95.00 351 PRO A N 1
ATOM 2851 C CA . PRO A 1 351 ? 9.082 2.641 11.078 1.00 95.00 351 PRO A CA 1
ATOM 2852 C C . PRO A 1 351 ? 7.766 2.271 10.389 1.00 95.00 351 PRO A C 1
ATOM 2854 O O . PRO A 1 351 ? 7.217 3.024 9.585 1.00 95.00 351 PRO A O 1
ATOM 2857 N N . VAL A 1 352 ? 7.213 1.138 10.803 1.00 96.31 352 VAL A N 1
ATOM 2858 C CA . VAL A 1 352 ? 5.801 0.803 10.661 1.00 96.31 352 VAL A CA 1
ATOM 2859 C C . VAL A 1 352 ? 5.072 1.368 11.874 1.00 96.31 352 VAL A C 1
ATOM 2861 O O . VAL A 1 352 ? 5.254 0.887 12.993 1.00 96.31 352 VAL A O 1
ATOM 2864 N N . LYS A 1 353 ? 4.263 2.404 11.672 1.00 96.19 353 LYS A N 1
ATOM 2865 C CA . LYS A 1 353 ? 3.411 2.977 12.713 1.00 96.19 353 LYS A CA 1
ATOM 2866 C C . LYS A 1 353 ? 2.106 2.191 12.784 1.00 96.19 353 LYS A C 1
ATOM 2868 O O . LYS A 1 353 ? 1.396 2.069 11.792 1.00 96.19 353 LYS A O 1
ATOM 2873 N N . LEU A 1 354 ? 1.786 1.694 13.970 1.00 94.75 354 LEU A N 1
ATOM 2874 C CA . LEU A 1 354 ? 0.526 1.050 14.316 1.00 94.75 354 LEU A CA 1
ATOM 2875 C C . LEU A 1 354 ? -0.243 1.948 15.280 1.00 94.75 354 LEU A C 1
ATOM 2877 O O . LEU A 1 354 ? 0.316 2.395 16.280 1.00 94.75 354 LEU A O 1
ATOM 2881 N N . HIS A 1 355 ? -1.521 2.185 15.011 1.00 90.12 355 HIS A N 1
ATOM 2882 C CA . HIS A 1 355 ? -2.387 2.981 15.873 1.00 90.12 355 HIS A CA 1
ATOM 2883 C C . HIS A 1 355 ? -3.784 2.366 15.950 1.00 90.12 355 HIS A C 1
ATOM 2885 O O . HIS A 1 355 ? -4.382 2.041 14.924 1.00 90.12 355 HIS A O 1
ATOM 2891 N N . ILE A 1 356 ? -4.305 2.183 17.164 1.00 83.69 356 ILE A N 1
ATOM 2892 C CA . ILE A 1 356 ? -5.639 1.612 17.375 1.00 83.69 356 ILE A CA 1
ATOM 2893 C C . ILE A 1 356 ? -6.650 2.734 17.557 1.00 83.69 356 ILE A C 1
ATOM 2895 O O . ILE A 1 356 ? -6.557 3.509 18.511 1.00 83.69 356 ILE A O 1
ATOM 2899 N N . VAL A 1 357 ? -7.673 2.735 16.706 1.00 78.69 357 VAL A N 1
ATOM 2900 C CA . VAL A 1 357 ? -8.808 3.649 16.790 1.00 78.69 357 VAL A CA 1
ATOM 2901 C C . VAL A 1 357 ? -10.084 2.855 17.062 1.00 78.69 357 VAL A C 1
ATOM 2903 O O . VAL A 1 357 ? -10.423 1.905 16.349 1.00 78.69 357 VAL A O 1
ATOM 2906 N N . LEU A 1 358 ? -10.811 3.242 18.112 1.00 70.44 358 LEU A N 1
ATOM 2907 C CA . LEU A 1 358 ? -12.138 2.693 18.389 1.00 70.44 358 LEU A CA 1
ATOM 2908 C C . LEU A 1 358 ? -13.138 3.303 17.410 1.00 70.44 358 LEU A C 1
ATOM 2910 O O . LEU A 1 358 ? -13.223 4.526 17.295 1.00 70.44 358 LEU A O 1
ATOM 2914 N N . ARG A 1 359 ? -13.928 2.462 16.737 1.00 60.72 359 ARG A N 1
ATOM 2915 C CA . ARG A 1 359 ? -14.887 2.900 15.710 1.00 60.72 359 ARG A CA 1
ATOM 2916 C C . ARG A 1 359 ? -15.908 3.925 16.221 1.00 60.72 359 ARG A C 1
ATOM 2918 O O . ARG A 1 359 ? -16.331 4.775 15.450 1.00 60.72 359 ARG A O 1
ATOM 2925 N N . GLU A 1 360 ? -16.235 3.896 17.513 1.00 54.44 360 GLU A N 1
ATOM 2926 C CA . GLU A 1 360 ? -17.128 4.862 18.180 1.00 54.44 360 GLU A CA 1
ATOM 2927 C C . GLU A 1 360 ? -16.511 6.263 18.347 1.00 54.44 360 GLU A C 1
ATOM 2929 O O . GLU A 1 360 ? -17.229 7.262 18.337 1.00 54.44 360 GLU A O 1
ATOM 2934 N N . ARG A 1 361 ? -15.178 6.366 18.461 1.00 45.09 361 ARG A N 1
ATOM 2935 C CA . ARG A 1 361 ? -14.479 7.656 18.615 1.00 45.09 361 ARG A CA 1
ATOM 2936 C C . ARG A 1 361 ? -14.205 8.360 17.290 1.00 45.09 361 ARG A C 1
ATOM 2938 O O . ARG A 1 361 ? -14.114 9.581 17.275 1.00 45.09 361 ARG A O 1
ATOM 2945 N N . ILE A 1 362 ? -14.181 7.621 16.177 1.00 49.31 362 ILE A N 1
ATOM 2946 C CA . ILE A 1 362 ? -14.080 8.199 14.822 1.00 49.31 362 ILE A CA 1
ATOM 2947 C C . ILE A 1 362 ? -15.263 9.144 14.543 1.00 49.31 362 ILE A C 1
ATOM 2949 O O . ILE A 1 362 ? -15.133 10.104 13.792 1.00 49.31 362 ILE A O 1
ATOM 2953 N N . THR A 1 363 ? -16.414 8.910 15.181 1.00 40.34 363 THR A N 1
ATOM 2954 C CA . THR A 1 363 ? -17.614 9.738 15.017 1.00 40.34 363 THR A CA 1
ATOM 2955 C C . THR A 1 363 ? -17.711 10.951 15.952 1.00 40.34 363 THR A C 1
ATOM 2957 O O . THR A 1 363 ? -18.631 11.742 15.759 1.00 40.34 363 THR A O 1
ATOM 2960 N N . GLN A 1 364 ? -16.833 11.119 16.957 1.00 32.72 364 GLN A N 1
ATOM 2961 C CA . GLN A 1 364 ? -17.067 12.086 18.050 1.00 32.72 364 GLN A CA 1
ATOM 2962 C C . GLN A 1 364 ? -15.931 13.065 18.405 1.00 32.72 364 GLN A C 1
ATOM 2964 O O . GLN A 1 364 ? -16.226 14.041 19.091 1.00 32.72 364 GLN A O 1
ATOM 2969 N N . GLU A 1 365 ? -14.685 12.903 17.949 1.00 29.95 365 GLU A N 1
ATOM 2970 C CA . GLU A 1 365 ? -13.602 13.855 18.285 1.00 29.95 365 GLU A CA 1
ATOM 2971 C C . GLU A 1 365 ? -13.081 14.618 17.047 1.00 29.95 365 GLU A C 1
ATOM 2973 O O . GLU A 1 365 ? -12.660 13.981 16.082 1.00 29.95 365 GLU A O 1
ATOM 2978 N N . PRO A 1 366 ? -13.086 15.969 17.050 1.00 32.44 366 PRO A N 1
ATOM 2979 C CA . PRO A 1 366 ? -12.244 16.773 16.167 1.00 32.44 366 PRO A CA 1
ATOM 2980 C C . PRO A 1 366 ? -10.828 16.821 16.775 1.00 32.44 366 PRO A C 1
ATOM 2982 O O . PRO A 1 366 ? -10.652 17.373 17.863 1.00 32.44 366 PRO A O 1
ATOM 2985 N N . TYR A 1 367 ? -9.825 16.210 16.142 1.00 36.94 367 TYR A N 1
ATOM 2986 C CA . TYR A 1 367 ? -8.453 16.174 16.656 1.00 36.94 367 TYR A CA 1
ATOM 2987 C C . TYR A 1 367 ? -7.669 17.421 16.222 1.00 36.94 367 TYR A C 1
ATOM 2989 O O . TYR A 1 367 ? -6.878 17.419 15.283 1.00 36.94 367 TYR A O 1
ATOM 2997 N N . SER A 1 368 ? -7.775 18.483 17.017 1.00 27.48 368 SER A N 1
ATOM 2998 C CA . SER A 1 368 ? -6.763 19.541 17.026 1.00 27.48 368 SER A CA 1
ATOM 2999 C C . SER A 1 368 ? -5.406 18.982 17.490 1.00 27.48 368 SER A C 1
ATOM 3001 O O . SER A 1 368 ? -5.242 18.702 18.681 1.00 27.48 368 SER A O 1
ATOM 3003 N N . TYR A 1 369 ? -4.448 18.853 16.566 1.00 28.80 369 TYR A N 1
ATOM 3004 C CA . TYR A 1 369 ? -3.011 18.687 16.823 1.00 28.80 369 TYR A CA 1
ATOM 3005 C C . TYR A 1 369 ? -2.181 19.600 15.925 1.00 28.80 369 TYR A C 1
ATOM 3007 O O . TYR A 1 369 ? -2.469 19.651 14.707 1.00 28.80 369 TYR A O 1
#